Protein AF-A0AA90PRN2-F1 (afdb_monomer_lite)

Radius of gyration: 48.62 Å; chains: 1; bounding box: 151×58×148 Å

Sequence (390 aa):
MTITELIKEVLQMSDYPLTAAEIWDVACQKGLDKKLSQISPDPVAEISIYTTKNTNDFIQYKFKPSKFWLVSKGDCSVSLPFLLLEVIENKKSDFPTKALKNAADFFQELFDLREGALSLKIKPIEKKPFEVPKKSLVTGRLLAIFFGYLGLGSFYAERYVEGFVQLFLFISFPVLWIFVSFFGFNLGDLWIQDICWIWIFSVPIWWIYSIFLISRYVQNYNLIWESKWKDYEDTLIKDWNVKREEMNFLGLKHLEKMHILFSKVIPIVKTIDELPVKMEVLAGICQGLIDIVAEEQARMLDEIEAENERLQAQREAEEEAQRIEEEREDIANRAAEKIAPQMQYMFEKQQMESNKKIEELKREVKSAKRHTDVGIGVGVANLLKQINKK

Secondary structure (DSSP, 8-state):
--HHHHHHHHHHH-SS-EEHHHHHHHHHHTT-GGG-S---S-HHHHHHHHHHH-TTTEEEEEETTEEEEEGGG--STTHHHHHHHHHHHH--SSS-HHHHHHHHHHHHHHHHHHHHHHTS-PPPP-----------HHHHHHHHHHHHHTTHHHHHTT-HHHHHHHHHHHHHHHHHHHHHHHTT----THHHHHHHHHHHHHHHHHHHHHHHHHHHHHHHHHHHHHHHHHHHHHHHHHHHHHHTTTS-HHHHHHHHHHHHHHHHHHHHHHHHHTS---HHHHHHHHHHHHHHHHHHHHHHHHHHHHHHHHHHHHHHHHHHHHHHHHHHHHHHHHHHHHHHHHHHHHHHHHHHHHHHHHHHHHHHHHHHHHHHHHHHHHHHHHHHHHHTT-

Foldseek 3Di:
DALVVLLCVQLVPDPDWAQLVRSVVSCVVVVVCVVHPDQDPDSSVVSVVCQVVCCVAWDFDDPVVTTIHGCVVDDPLVCPLVVLVVVLVVDPDDDDNVLSVLLSVVVVVVVVVVVVVVVPPDPDDPDDPPPPPPDPPVVVVVVVVVCVQCLVVCVVVVNVVSNVVSVCVVVVVVVVVCVCVVVVPPPDPVVVVVVVVCVVVVVVVVVVVCVVVVVVVVVVVVVVCVVVVVVVVVVCVVVCVVCVVVDDPLVNVVVVVVCVLCVSVVVVLVVVVPDPDDVVVNVVNVVSSVVSVVVVVVVSVVVVVVVVVVVVVVVVVVVVVVVVVVVVVVVVVVVCVVVVVVVVVVVVVVVVVVVVVVVVVVVVVVVVVVVVCVVVVVVVVVVVVVVVVD

pLDDT: mean 70.31, std 18.83, range [32.09, 97.25]

Organism: NCBI:txid3063998

Structure (mmCIF, N/CA/C/O backbone):
data_AF-A0AA90PRN2-F1
#
_entry.id   AF-A0AA90PRN2-F1
#
loop_
_atom_site.group_PDB
_atom_site.id
_atom_site.type_symbol
_atom_site.label_atom_id
_atom_site.label_alt_id
_atom_site.label_comp_id
_atom_site.label_asym_id
_atom_site.label_entity_id
_atom_site.label_seq_id
_atom_site.pdbx_PDB_ins_code
_atom_site.Cartn_x
_atom_site.Cartn_y
_atom_site.Cartn_z
_atom_site.occupancy
_atom_site.B_iso_or_equiv
_atom_site.auth_seq_id
_atom_site.auth_comp_id
_atom_site.auth_asym_id
_atom_site.auth_atom_id
_atom_site.pdbx_PDB_model_num
ATOM 1 N N . MET A 1 1 ? -11.788 10.838 -48.046 1.00 88.50 1 MET A N 1
ATOM 2 C CA . MET A 1 1 ? -10.962 10.451 -46.884 1.00 88.50 1 MET A CA 1
ATOM 3 C C . MET A 1 1 ? -9.503 10.712 -47.222 1.00 88.50 1 MET A C 1
ATOM 5 O O . MET A 1 1 ? -9.129 10.529 -48.380 1.00 88.50 1 MET A O 1
ATOM 9 N N . THR A 1 2 ? -8.709 11.189 -46.265 1.00 92.12 2 THR A N 1
ATOM 10 C CA . THR A 1 2 ? -7.252 11.360 -46.426 1.00 92.12 2 THR A CA 1
ATOM 11 C C . THR A 1 2 ? -6.503 10.064 -46.099 1.00 92.12 2 THR A C 1
ATOM 13 O O . THR A 1 2 ? -7.048 9.175 -45.444 1.00 92.12 2 THR A O 1
ATOM 16 N N . ILE A 1 3 ? -5.240 9.939 -46.523 1.00 90.62 3 ILE A N 1
ATOM 17 C CA . ILE A 1 3 ? -4.432 8.750 -46.201 1.00 90.62 3 ILE A CA 1
ATOM 18 C C . ILE A 1 3 ? -4.178 8.619 -44.692 1.00 90.62 3 ILE A C 1
ATOM 20 O O . ILE A 1 3 ? -4.174 7.521 -44.149 1.00 90.62 3 ILE A O 1
ATOM 24 N N . THR A 1 4 ? -4.074 9.746 -43.989 1.00 90.62 4 THR A N 1
ATOM 25 C CA . THR A 1 4 ? -3.980 9.819 -42.528 1.00 90.62 4 THR A CA 1
ATOM 26 C C . THR A 1 4 ? -5.191 9.206 -41.843 1.00 90.62 4 THR A C 1
ATOM 28 O O . THR A 1 4 ? -5.040 8.408 -40.921 1.00 90.62 4 THR A O 1
ATOM 31 N N . GLU A 1 5 ? -6.387 9.598 -42.285 1.00 93.19 5 GLU A N 1
ATOM 32 C CA . GLU A 1 5 ? -7.653 9.083 -41.761 1.00 93.19 5 GLU A CA 1
ATOM 33 C C . GLU A 1 5 ? -7.763 7.581 -42.010 1.00 93.19 5 GLU A C 1
ATOM 35 O O . GLU A 1 5 ? -8.099 6.850 -41.086 1.00 93.19 5 GLU A O 1
ATOM 40 N N . LEU A 1 6 ? -7.372 7.116 -43.202 1.00 95.12 6 LEU A N 1
ATOM 41 C CA . LEU A 1 6 ? -7.336 5.692 -43.533 1.00 95.12 6 LEU A CA 1
ATOM 42 C C . LEU A 1 6 ? -6.420 4.911 -42.586 1.00 95.12 6 LEU A C 1
ATOM 44 O O . LEU A 1 6 ? -6.836 3.897 -42.034 1.00 95.12 6 LEU A O 1
ATOM 48 N N . ILE A 1 7 ? -5.186 5.380 -42.372 1.00 94.62 7 ILE A N 1
ATOM 49 C CA . ILE A 1 7 ? -4.221 4.700 -41.495 1.00 94.62 7 ILE A CA 1
ATOM 50 C C . ILE A 1 7 ? -4.754 4.651 -40.058 1.00 94.62 7 ILE A C 1
ATOM 52 O O . ILE A 1 7 ? -4.671 3.607 -39.410 1.00 94.62 7 ILE A O 1
ATOM 56 N N . LYS A 1 8 ? -5.326 5.758 -39.562 1.00 94.62 8 LYS A N 1
ATOM 57 C CA . LYS A 1 8 ? -5.931 5.805 -38.224 1.00 94.62 8 LYS A CA 1
ATOM 58 C C . LYS A 1 8 ? -7.113 4.848 -38.114 1.00 94.62 8 LYS A C 1
ATOM 60 O O . LYS A 1 8 ? -7.166 4.086 -37.160 1.00 94.62 8 LYS A O 1
ATOM 65 N N . GLU A 1 9 ? -8.015 4.831 -39.088 1.00 95.38 9 GLU A N 1
ATOM 66 C CA . GLU A 1 9 ? -9.190 3.956 -39.083 1.00 95.38 9 GLU A CA 1
ATOM 67 C C . GLU A 1 9 ? -8.788 2.471 -39.117 1.00 95.38 9 GLU A C 1
ATOM 69 O O . GLU A 1 9 ? -9.275 1.679 -38.309 1.00 95.38 9 GLU A O 1
ATOM 74 N N . VAL A 1 10 ? -7.817 2.100 -39.958 1.00 96.19 10 VAL A N 1
ATOM 75 C CA . VAL A 1 10 ? -7.297 0.724 -40.044 1.00 96.19 10 VAL A CA 1
ATOM 76 C C . VAL A 1 10 ? -6.604 0.294 -38.752 1.00 96.19 10 VAL A C 1
ATOM 78 O O . VAL A 1 10 ? -6.903 -0.774 -38.219 1.00 96.19 10 VAL A O 1
ATOM 81 N N . LEU A 1 11 ? -5.706 1.117 -38.204 1.00 94.12 11 LEU A N 1
ATOM 82 C CA . LEU A 1 11 ? -5.024 0.795 -36.947 1.00 94.12 11 LEU A CA 1
ATOM 83 C C . LEU A 1 11 ? -5.975 0.830 -35.745 1.00 94.12 11 LEU A C 1
ATOM 85 O O . LEU A 1 11 ? -5.742 0.138 -34.754 1.00 94.12 11 LEU A O 1
ATOM 89 N N . GLN A 1 12 ? -7.064 1.597 -35.817 1.00 94.00 12 GLN A N 1
ATOM 90 C CA . GLN A 1 12 ? -8.101 1.602 -34.793 1.00 94.00 12 GLN A CA 1
ATOM 91 C C . GLN A 1 12 ? -8.904 0.298 -34.804 1.00 94.00 12 GLN A C 1
ATOM 93 O O . GLN A 1 12 ? -9.204 -0.221 -33.731 1.00 94.00 12 GLN A O 1
ATOM 98 N N . MET A 1 13 ? -9.162 -0.266 -35.985 1.00 92.00 13 MET A N 1
ATOM 99 C CA . MET A 1 13 ? -9.810 -1.572 -36.155 1.00 92.00 13 MET A CA 1
ATOM 100 C C . MET A 1 13 ? -8.887 -2.768 -35.887 1.00 92.00 13 MET A C 1
ATOM 102 O O . MET A 1 13 ? -9.386 -3.871 -35.698 1.00 92.00 13 MET A O 1
ATOM 106 N N . SER A 1 14 ? -7.567 -2.576 -35.915 1.00 91.50 14 SER A N 1
ATOM 107 C CA . SER A 1 14 ? -6.600 -3.653 -35.694 1.00 91.50 14 SER A CA 1
ATOM 108 C C . SER A 1 14 ? -6.317 -3.880 -34.212 1.00 91.50 14 SER A C 1
ATOM 110 O O . SER A 1 14 ? -6.011 -2.932 -33.487 1.00 91.50 14 SER A O 1
ATOM 112 N N . ASP A 1 15 ? -6.310 -5.137 -33.779 1.00 88.75 15 ASP A N 1
ATOM 113 C CA . ASP A 1 15 ? -5.908 -5.518 -32.419 1.00 88.75 15 ASP A CA 1
ATOM 114 C C . ASP A 1 15 ? -4.380 -5.629 -32.263 1.00 88.75 15 ASP A C 1
ATOM 116 O O . ASP A 1 15 ? -3.873 -5.773 -31.154 1.00 88.75 15 ASP A O 1
ATOM 120 N N . TYR A 1 16 ? -3.624 -5.530 -33.365 1.00 86.94 16 TYR A N 1
ATOM 121 C CA . TYR A 1 16 ? -2.167 -5.694 -33.379 1.00 86.94 16 TYR A CA 1
ATOM 122 C C . TYR A 1 16 ? -1.442 -4.664 -34.270 1.00 86.94 16 TYR A C 1
ATOM 124 O O . TYR A 1 16 ? -2.036 -4.136 -35.219 1.00 86.94 16 TYR A O 1
ATOM 132 N N . PRO A 1 17 ? -0.156 -4.349 -33.995 1.00 91.31 17 PRO A N 1
ATOM 133 C CA . PRO A 1 17 ? 0.639 -3.455 -34.832 1.00 91.31 17 PRO A CA 1
ATOM 134 C C . PRO A 1 17 ? 0.815 -4.002 -36.248 1.00 91.31 17 PRO A C 1
ATOM 136 O O . PRO A 1 17 ? 1.221 -5.152 -36.434 1.00 91.31 17 PRO A O 1
ATOM 139 N N . LEU A 1 18 ? 0.572 -3.148 -37.241 1.00 94.31 18 LEU A N 1
ATOM 140 C CA . LEU A 1 18 ? 0.587 -3.513 -38.657 1.00 94.31 18 LEU A CA 1
ATOM 141 C C . LEU A 1 18 ? 1.758 -2.861 -39.391 1.00 94.31 18 LEU A C 1
ATOM 143 O O . LEU A 1 18 ? 2.158 -1.733 -39.098 1.00 94.31 18 LEU A O 1
ATOM 147 N N . THR A 1 19 ? 2.305 -3.562 -40.375 1.00 95.69 19 THR A N 1
ATOM 148 C CA . THR A 1 19 ? 3.232 -3.003 -41.364 1.00 95.69 19 THR A CA 1
ATOM 149 C C . THR A 1 19 ? 2.495 -2.129 -42.376 1.00 95.69 19 THR A C 1
ATOM 151 O O . THR A 1 19 ? 1.286 -2.240 -42.545 1.00 95.69 19 THR A O 1
ATOM 154 N N . ALA A 1 20 ? 3.218 -1.274 -43.105 1.00 95.44 20 ALA A N 1
ATOM 155 C CA . ALA A 1 20 ? 2.609 -0.435 -44.143 1.00 95.44 20 ALA A CA 1
ATOM 156 C C . ALA A 1 20 ? 1.861 -1.249 -45.221 1.00 95.44 20 ALA A C 1
ATOM 158 O O . ALA A 1 20 ? 0.811 -0.818 -45.691 1.00 95.44 20 ALA A O 1
ATOM 159 N N . ALA A 1 21 ? 2.373 -2.436 -45.570 1.00 95.56 21 ALA A N 1
ATOM 160 C CA . ALA A 1 21 ? 1.715 -3.344 -46.507 1.00 95.56 21 ALA A CA 1
ATOM 161 C C . ALA A 1 21 ? 0.430 -3.935 -45.907 1.00 95.56 21 ALA A C 1
ATOM 163 O O . ALA A 1 21 ? -0.623 -3.855 -46.526 1.00 95.56 21 ALA A O 1
ATOM 164 N N . GLU A 1 22 ? 0.487 -4.427 -44.666 1.00 96.31 22 GLU A N 1
ATOM 165 C CA . GLU A 1 22 ? -0.690 -4.975 -43.979 1.00 96.31 22 GLU A CA 1
ATOM 166 C C . GLU A 1 22 ? -1.777 -3.912 -43.757 1.00 96.31 22 GLU A C 1
ATOM 168 O O . GLU A 1 22 ? -2.960 -4.205 -43.909 1.00 96.31 22 GLU A O 1
ATOM 173 N N . ILE A 1 23 ? -1.398 -2.665 -43.447 1.00 96.25 23 ILE A N 1
ATOM 174 C CA . ILE A 1 23 ? -2.344 -1.542 -43.340 1.00 96.25 23 ILE A CA 1
ATOM 175 C C . ILE A 1 23 ? -3.084 -1.355 -44.667 1.00 96.25 23 ILE A C 1
ATOM 177 O O . ILE A 1 23 ? -4.305 -1.191 -44.678 1.00 96.25 23 ILE A O 1
ATOM 181 N N . TRP A 1 24 ? -2.358 -1.392 -45.785 1.00 96.50 24 TRP A N 1
ATOM 182 C CA . TRP A 1 24 ? -2.954 -1.245 -47.108 1.00 96.50 24 TRP A CA 1
ATOM 183 C C . TRP A 1 24 ? -3.855 -2.427 -47.482 1.00 96.50 24 TRP A C 1
ATOM 185 O O . TRP A 1 24 ? -4.976 -2.221 -47.948 1.00 96.50 24 TRP A O 1
ATOM 195 N N . ASP A 1 25 ? -3.415 -3.655 -47.217 1.00 96.38 25 ASP A N 1
ATOM 196 C CA . ASP A 1 25 ? -4.189 -4.863 -47.509 1.00 96.38 25 ASP A CA 1
ATOM 197 C C . ASP A 1 25 ? -5.503 -4.893 -46.718 1.00 96.38 25 ASP A C 1
ATOM 199 O O . ASP A 1 25 ? -6.568 -5.156 -47.286 1.00 96.38 25 ASP A O 1
ATOM 203 N N . VAL A 1 26 ? -5.465 -4.550 -45.426 1.00 95.69 26 VAL A N 1
ATOM 204 C CA . VAL A 1 26 ? -6.668 -4.442 -44.585 1.00 95.69 26 VAL A CA 1
ATOM 205 C C . VAL A 1 26 ? -7.585 -3.329 -45.094 1.00 95.69 26 VAL A C 1
ATOM 207 O O . VAL A 1 26 ? -8.802 -3.522 -45.166 1.00 95.69 26 VAL A O 1
ATOM 210 N N . ALA A 1 27 ? -7.029 -2.187 -45.508 1.00 95.94 27 ALA A N 1
ATOM 211 C CA . ALA A 1 27 ? -7.813 -1.106 -46.099 1.00 95.94 27 ALA A CA 1
ATOM 212 C C . ALA A 1 27 ? -8.552 -1.558 -47.368 1.00 95.94 27 ALA A C 1
ATOM 214 O O . ALA A 1 27 ? -9.741 -1.264 -47.516 1.00 95.94 27 ALA A O 1
ATOM 215 N N . CYS A 1 28 ? -7.885 -2.320 -48.240 1.00 94.62 28 CYS A N 1
ATOM 216 C CA . CYS A 1 28 ? -8.473 -2.872 -49.462 1.00 94.62 28 CYS A CA 1
ATOM 217 C C . CYS A 1 28 ? -9.565 -3.905 -49.151 1.00 94.62 28 CYS A C 1
ATOM 219 O O . CYS A 1 28 ? -10.653 -3.862 -49.727 1.00 94.62 28 CYS A O 1
ATOM 221 N N . GLN A 1 29 ? -9.321 -4.806 -48.194 1.00 95.12 29 GLN A N 1
ATOM 222 C CA . GLN A 1 29 ? -10.304 -5.810 -47.767 1.00 95.12 29 GLN A CA 1
ATOM 223 C C . GLN A 1 29 ? -11.577 -5.178 -47.194 1.00 95.12 29 GLN A C 1
ATOM 225 O O . GLN A 1 29 ? -12.676 -5.700 -47.384 1.00 95.12 29 GLN A O 1
ATOM 230 N N . LYS A 1 30 ? -11.444 -4.042 -46.502 1.00 94.06 30 LYS A N 1
ATOM 231 C CA . LYS A 1 30 ? -12.565 -3.296 -45.913 1.00 94.06 30 LYS A CA 1
ATOM 232 C C . LYS A 1 30 ? -13.197 -2.283 -46.876 1.00 94.06 30 LYS A C 1
ATOM 234 O O . LYS A 1 30 ? -14.168 -1.624 -46.504 1.00 94.06 30 LYS A O 1
ATOM 239 N N . GLY A 1 31 ? -12.681 -2.154 -48.100 1.00 94.50 31 GLY A N 1
ATOM 240 C CA . GLY A 1 31 ? -13.168 -1.193 -49.092 1.00 94.50 31 GLY A CA 1
ATOM 241 C C . GLY A 1 31 ? -12.926 0.271 -48.708 1.00 94.50 31 GLY A C 1
ATOM 242 O O . GLY A 1 31 ? -13.662 1.153 -49.159 1.00 94.50 31 GLY A O 1
ATOM 243 N N . LEU A 1 32 ? -11.953 0.536 -47.831 1.00 92.06 32 LEU A N 1
ATOM 244 C CA . LEU A 1 32 ? -11.562 1.884 -47.408 1.00 92.06 32 LEU A CA 1
ATOM 245 C C . LEU A 1 32 ? -10.714 2.586 -48.476 1.00 92.06 32 LEU A C 1
ATOM 247 O O . LEU A 1 32 ? -10.786 3.807 -48.608 1.00 92.06 32 LEU A O 1
ATOM 251 N N . ASP A 1 33 ? -9.992 1.817 -49.290 1.00 91.25 33 ASP A N 1
ATOM 252 C CA . ASP A 1 33 ? -9.267 2.275 -50.481 1.00 91.25 33 ASP A CA 1
ATOM 253 C C . ASP A 1 33 ? -10.177 3.067 -51.435 1.00 91.25 33 ASP A C 1
ATOM 255 O O . ASP A 1 33 ? -9.807 4.133 -51.923 1.00 91.25 33 ASP A O 1
ATOM 259 N N . LYS A 1 34 ? -11.425 2.617 -51.610 1.00 91.88 34 LYS A N 1
ATOM 260 C CA . LYS A 1 34 ? -12.422 3.252 -52.489 1.00 91.88 34 LYS A CA 1
ATOM 261 C C . LYS A 1 34 ? -12.932 4.601 -51.980 1.00 91.88 34 LYS A C 1
ATOM 263 O O . LYS A 1 34 ? -13.562 5.337 -52.736 1.00 91.88 34 LYS A O 1
ATOM 268 N N . LYS A 1 35 ? -12.708 4.921 -50.700 1.00 91.06 35 LYS A N 1
ATOM 269 C CA . LYS A 1 35 ? -13.113 6.193 -50.074 1.00 91.06 35 LYS A CA 1
ATOM 270 C C . LYS A 1 35 ? -12.001 7.249 -50.115 1.00 91.06 35 LYS A C 1
ATOM 272 O O . LYS A 1 35 ? -12.219 8.389 -49.677 1.00 91.06 35 LYS A O 1
ATOM 277 N N . LEU A 1 36 ? -10.809 6.888 -50.596 1.00 88.62 36 LEU A N 1
ATOM 278 C CA . LEU A 1 36 ? -9.724 7.836 -50.814 1.00 88.62 36 LEU A CA 1
ATOM 279 C C . LEU A 1 36 ? -10.045 8.735 -52.005 1.00 88.62 36 LEU A C 1
ATOM 281 O O . LEU A 1 36 ? -10.423 8.269 -53.076 1.00 88.62 36 LEU A O 1
ATOM 285 N N . SER A 1 37 ? -9.860 10.041 -51.818 1.00 82.62 37 SER A N 1
ATOM 286 C CA . SER A 1 37 ? -10.072 11.018 -52.892 1.00 82.62 37 SER A CA 1
ATOM 287 C C . SER A 1 37 ? -8.998 10.925 -53.984 1.00 82.62 37 SER A C 1
ATOM 289 O O . SER A 1 37 ? -9.229 11.333 -55.117 1.00 82.62 37 SER A O 1
ATOM 291 N N . GLN A 1 38 ? -7.822 10.397 -53.640 1.00 86.25 38 GLN A N 1
ATOM 292 C CA . GLN A 1 38 ? -6.692 10.196 -54.537 1.00 86.25 38 GLN A CA 1
ATOM 293 C C . GLN A 1 38 ? -5.873 9.006 -54.032 1.00 86.25 38 GLN A C 1
ATOM 295 O O . GLN A 1 38 ? -5.604 8.908 -52.835 1.00 86.25 38 GLN A O 1
ATOM 300 N N . ILE A 1 39 ? -5.487 8.111 -54.941 1.00 86.25 39 ILE A N 1
ATOM 301 C CA . ILE A 1 39 ? -4.623 6.964 -54.648 1.00 86.25 39 ILE A CA 1
ATOM 302 C C . ILE A 1 39 ? -3.258 7.255 -55.272 1.00 86.25 39 ILE A C 1
ATOM 304 O O . ILE A 1 39 ? -3.169 7.537 -56.470 1.00 86.25 39 ILE A O 1
ATOM 308 N N . SER A 1 40 ? -2.204 7.237 -54.458 1.00 86.31 40 SER A N 1
ATOM 309 C CA . SER A 1 40 ? -0.827 7.361 -54.940 1.00 86.31 40 SER A CA 1
ATOM 310 C C . SER A 1 40 ? -0.440 6.163 -55.817 1.00 86.31 40 SER A C 1
ATOM 312 O O . SER A 1 40 ? -0.941 5.061 -55.594 1.00 86.31 40 SER A O 1
ATOM 314 N N . PRO A 1 41 ? 0.480 6.337 -56.785 1.00 87.88 41 PRO A N 1
ATOM 315 C CA . PRO A 1 41 ? 1.056 5.228 -57.546 1.00 87.88 41 PRO A CA 1
ATOM 316 C C . PRO A 1 41 ? 1.695 4.137 -56.673 1.00 87.88 41 PRO A C 1
ATOM 318 O O . PRO A 1 41 ? 1.744 2.983 -57.091 1.00 87.88 41 PRO A O 1
ATOM 321 N N . ASP A 1 42 ? 2.172 4.497 -55.476 1.00 92.38 42 ASP A N 1
ATOM 322 C CA . ASP A 1 42 ? 2.693 3.564 -54.473 1.00 92.38 42 ASP A CA 1
ATOM 323 C C . ASP A 1 42 ? 2.104 3.898 -53.086 1.00 92.38 42 ASP A C 1
ATOM 325 O O . ASP A 1 42 ? 2.676 4.693 -52.326 1.00 92.38 42 ASP A O 1
ATOM 329 N N . PRO A 1 43 ? 0.927 3.335 -52.757 1.00 89.12 43 PRO A N 1
ATOM 330 C CA . PRO A 1 43 ? 0.238 3.631 -51.506 1.00 89.12 43 PRO A CA 1
ATOM 331 C C . PRO A 1 43 ? 0.973 3.053 -50.288 1.00 89.12 43 PRO A C 1
ATOM 333 O O . PRO A 1 43 ? 0.911 3.629 -49.204 1.00 89.12 43 PRO A O 1
ATOM 336 N N . VAL A 1 44 ? 1.725 1.960 -50.450 1.00 93.69 44 VAL A N 1
ATOM 337 C CA . VAL A 1 44 ? 2.478 1.332 -49.353 1.00 93.69 44 VAL A CA 1
ATOM 338 C C . VAL A 1 44 ? 3.675 2.198 -48.960 1.00 93.69 44 VAL A C 1
ATOM 340 O O . VAL A 1 44 ? 3.907 2.426 -47.767 1.00 93.69 44 VAL A O 1
ATOM 343 N N . ALA A 1 45 ? 4.414 2.729 -49.939 1.00 92.19 45 ALA A N 1
ATOM 344 C CA . ALA A 1 45 ? 5.498 3.669 -49.666 1.00 92.19 45 ALA A CA 1
ATOM 345 C C . ALA A 1 45 ? 4.978 4.964 -49.028 1.00 92.19 45 ALA A C 1
ATOM 347 O O . ALA A 1 45 ? 5.582 5.463 -48.076 1.00 92.19 45 ALA A O 1
ATOM 348 N N . GLU A 1 46 ? 3.841 5.483 -49.500 1.00 92.50 46 GLU A N 1
ATOM 349 C CA . GLU A 1 46 ? 3.225 6.684 -48.932 1.00 92.50 46 GLU A CA 1
ATOM 350 C C . GLU A 1 46 ? 2.808 6.474 -47.468 1.00 92.50 46 GLU A C 1
ATOM 352 O O . GLU A 1 46 ? 3.160 7.294 -46.616 1.00 92.50 46 GLU A O 1
ATOM 357 N N . ILE A 1 47 ? 2.163 5.342 -47.148 1.00 92.50 47 ILE A N 1
ATOM 358 C CA . ILE A 1 47 ? 1.823 4.961 -45.767 1.00 92.50 47 ILE A CA 1
ATOM 359 C C . ILE A 1 47 ? 3.085 4.893 -44.911 1.00 92.50 47 ILE A C 1
ATOM 361 O O . ILE A 1 47 ? 3.125 5.498 -43.842 1.00 92.50 47 ILE A O 1
ATOM 365 N N . SER A 1 48 ? 4.136 4.217 -45.387 1.00 90.44 48 SER A N 1
ATOM 366 C CA . SER A 1 48 ? 5.390 4.085 -44.640 1.00 90.44 48 SER A CA 1
ATOM 367 C C . SER A 1 48 ? 6.066 5.433 -44.371 1.00 90.44 48 SER A C 1
ATOM 369 O O . SER A 1 48 ? 6.640 5.630 -43.299 1.00 90.44 48 SER A O 1
ATOM 371 N N . ILE A 1 49 ? 6.051 6.359 -45.332 1.00 90.06 49 ILE A N 1
ATOM 372 C CA . ILE A 1 49 ? 6.622 7.703 -45.165 1.00 90.06 49 ILE A CA 1
ATOM 373 C C . ILE A 1 49 ? 5.784 8.507 -44.171 1.00 90.06 49 ILE A C 1
ATOM 375 O O . ILE A 1 49 ? 6.332 9.227 -43.336 1.00 90.06 49 ILE A O 1
ATOM 379 N N . TYR A 1 50 ? 4.461 8.392 -44.251 1.00 87.50 50 TYR A N 1
ATOM 380 C CA . TYR A 1 50 ? 3.562 9.155 -43.401 1.00 87.50 50 TYR A CA 1
ATOM 381 C C . TYR A 1 50 ? 3.645 8.716 -41.935 1.00 87.50 50 TYR A C 1
ATOM 383 O O . TYR A 1 50 ? 3.810 9.556 -41.048 1.00 87.50 50 TYR A O 1
ATOM 391 N N . THR A 1 51 ? 3.620 7.408 -41.672 1.00 87.00 51 THR A N 1
ATOM 392 C CA . THR A 1 51 ? 3.721 6.864 -40.310 1.00 87.00 51 THR A CA 1
ATOM 393 C C . THR A 1 51 ? 5.091 7.095 -39.676 1.00 87.00 51 THR A C 1
ATOM 395 O O . THR A 1 51 ? 5.170 7.280 -38.466 1.00 87.00 51 THR A O 1
ATOM 398 N N . THR A 1 52 ? 6.171 7.136 -40.465 1.00 85.06 52 THR A N 1
ATOM 399 C CA . THR A 1 52 ? 7.518 7.441 -39.944 1.00 85.06 52 THR A CA 1
ATOM 400 C C . THR A 1 52 ? 7.747 8.927 -39.685 1.00 85.06 52 THR A C 1
ATOM 402 O O . THR A 1 52 ? 8.471 9.273 -38.755 1.00 85.06 52 THR A O 1
ATOM 405 N N . LYS A 1 53 ? 7.144 9.822 -40.477 1.00 85.44 53 LYS A N 1
ATOM 406 C CA . LYS A 1 53 ? 7.283 11.275 -40.285 1.00 85.44 53 LYS A CA 1
ATOM 407 C C . LYS A 1 53 ? 6.384 11.830 -39.185 1.00 85.44 53 LYS A C 1
ATOM 409 O O . LYS A 1 53 ? 6.728 12.853 -38.601 1.00 85.44 53 LYS A O 1
ATOM 414 N N . ASN A 1 54 ? 5.240 11.203 -38.922 1.00 83.19 54 ASN A N 1
ATOM 415 C CA . ASN A 1 54 ? 4.238 11.738 -38.006 1.00 83.19 54 ASN A CA 1
ATOM 416 C C . ASN A 1 54 ? 4.205 10.978 -36.669 1.00 83.19 54 ASN A C 1
ATOM 418 O O . ASN A 1 54 ? 3.270 10.242 -36.360 1.00 83.19 54 ASN A O 1
ATOM 422 N N . THR A 1 55 ? 5.242 11.185 -35.856 1.00 77.31 55 THR A N 1
ATOM 423 C CA . THR A 1 55 ? 5.433 10.515 -34.555 1.00 77.31 55 THR A CA 1
ATOM 424 C C . THR A 1 55 ? 4.434 10.934 -33.476 1.00 77.31 55 THR A C 1
ATOM 426 O O . THR A 1 55 ? 4.405 10.334 -32.408 1.00 77.31 55 THR A O 1
ATOM 429 N N . ASN A 1 56 ? 3.636 11.977 -33.719 1.00 82.56 56 ASN A N 1
ATOM 430 C CA . ASN A 1 56 ? 2.631 12.444 -32.761 1.00 82.56 56 ASN A CA 1
ATOM 431 C C . ASN A 1 56 ? 1.395 11.538 -32.740 1.00 82.56 56 ASN A C 1
ATOM 433 O O . ASN A 1 56 ? 0.737 11.413 -31.712 1.00 82.56 56 ASN A O 1
ATOM 437 N N . ASP A 1 57 ? 1.085 10.917 -33.878 1.00 84.38 57 ASP A N 1
ATOM 438 C CA . ASP A 1 57 ? -0.097 10.074 -34.050 1.00 84.38 57 ASP A CA 1
ATOM 439 C C . ASP A 1 57 ? 0.243 8.576 -34.031 1.00 84.38 57 ASP A C 1
ATOM 441 O O . ASP A 1 57 ? -0.601 7.754 -33.657 1.00 84.38 57 ASP A O 1
ATOM 445 N N . PHE A 1 58 ? 1.472 8.215 -34.421 1.00 89.38 58 PHE A N 1
ATOM 446 C CA . PHE A 1 58 ? 1.893 6.828 -34.606 1.00 89.38 58 PHE A CA 1
ATOM 447 C C . PHE A 1 58 ? 3.161 6.486 -33.826 1.00 89.38 58 PHE A C 1
ATOM 449 O O . PHE A 1 58 ? 4.119 7.256 -33.779 1.00 89.38 58 PHE A O 1
ATOM 456 N N . ILE A 1 59 ? 3.184 5.270 -33.288 1.00 85.81 59 ILE A N 1
ATOM 457 C CA . ILE A 1 59 ? 4.334 4.658 -32.626 1.00 85.81 59 ILE A CA 1
ATOM 458 C C . ILE A 1 59 ? 4.917 3.608 -33.567 1.00 85.81 59 ILE A C 1
ATOM 460 O O . ILE A 1 59 ? 4.199 2.730 -34.048 1.00 85.81 59 ILE A O 1
ATOM 464 N N . GLN A 1 60 ? 6.225 3.668 -33.818 1.00 87.00 60 GLN A N 1
ATOM 465 C CA . GLN A 1 60 ? 6.932 2.600 -34.519 1.00 87.00 60 GLN A CA 1
ATOM 466 C C . GLN A 1 60 ? 7.316 1.496 -33.524 1.00 87.00 60 GLN A C 1
ATOM 468 O O . GLN A 1 60 ? 8.133 1.708 -32.634 1.00 87.00 60 GLN A O 1
ATOM 473 N N . TYR A 1 61 ? 6.732 0.313 -33.695 1.00 74.81 61 TYR A N 1
ATOM 474 C CA . TYR A 1 61 ? 6.874 -0.824 -32.784 1.00 74.81 61 TYR A CA 1
ATOM 475 C C . TYR A 1 61 ? 8.099 -1.702 -33.092 1.00 74.81 61 TYR A C 1
ATOM 477 O O . TYR A 1 61 ? 8.801 -2.152 -32.191 1.00 74.81 61 TYR A O 1
ATOM 485 N N . LYS A 1 62 ? 8.395 -1.936 -34.378 1.00 74.38 62 LYS A N 1
ATOM 486 C CA . LYS A 1 62 ? 9.543 -2.744 -34.833 1.00 74.38 62 LYS A CA 1
ATOM 487 C C . LYS A 1 62 ? 10.308 -1.995 -35.916 1.00 74.38 62 LYS A C 1
ATOM 489 O O . LYS A 1 62 ? 9.705 -1.272 -36.703 1.00 74.38 62 LYS A O 1
ATOM 494 N N . PHE A 1 63 ? 11.628 -2.172 -35.979 1.00 69.00 63 PHE A N 1
ATOM 495 C CA . PHE A 1 63 ? 12.461 -1.523 -37.000 1.00 69.00 63 PHE A CA 1
ATOM 496 C C . PHE A 1 63 ? 12.425 -2.235 -38.361 1.00 69.00 63 PHE A C 1
ATOM 498 O O . PHE A 1 63 ? 12.531 -1.556 -39.377 1.00 69.00 63 PHE A O 1
ATOM 505 N N . LYS A 1 64 ? 12.300 -3.577 -38.406 1.00 79.56 64 LYS A N 1
ATOM 506 C CA . LYS A 1 64 ? 12.225 -4.365 -39.656 1.00 79.56 64 LYS A CA 1
ATOM 507 C C . LYS A 1 64 ? 11.444 -5.691 -39.489 1.00 79.56 64 LYS A C 1
ATOM 509 O O . LYS A 1 64 ? 11.836 -6.493 -38.639 1.00 79.56 64 LYS A O 1
ATOM 514 N N . PRO A 1 65 ? 10.408 -5.958 -40.311 1.00 77.25 65 PRO A N 1
ATOM 515 C CA . PRO A 1 65 ? 9.667 -4.953 -41.080 1.00 77.25 65 PRO A CA 1
ATOM 516 C C . PRO A 1 65 ? 9.055 -3.910 -40.129 1.00 77.25 65 PRO A C 1
ATOM 518 O O . PRO A 1 65 ? 8.726 -4.235 -38.986 1.00 77.25 65 PRO A O 1
ATOM 521 N N . SER A 1 66 ? 8.964 -2.651 -40.567 1.00 86.81 66 SER A N 1
ATOM 522 C CA . SER A 1 66 ? 8.455 -1.569 -39.719 1.00 86.81 66 SER A CA 1
ATOM 523 C C . SER A 1 66 ? 6.972 -1.763 -39.426 1.00 86.81 66 SER A C 1
ATOM 525 O O . SER A 1 66 ? 6.167 -1.725 -40.355 1.00 86.81 66 SER A O 1
ATOM 527 N N . LYS A 1 67 ? 6.624 -1.967 -38.151 1.00 92.19 67 LYS A N 1
ATOM 528 C CA . LYS A 1 67 ? 5.238 -2.077 -37.669 1.00 92.19 67 LYS A CA 1
ATOM 529 C C . LYS A 1 67 ? 4.834 -0.806 -36.931 1.00 92.19 67 LYS A C 1
ATOM 531 O O . LYS A 1 67 ? 5.652 -0.254 -36.196 1.00 92.19 67 LYS A O 1
ATOM 536 N N . PHE A 1 68 ? 3.593 -0.370 -37.107 1.00 91.62 68 PHE A N 1
ATOM 537 C CA . PHE A 1 68 ? 3.068 0.886 -36.579 1.00 91.62 68 PHE A CA 1
ATOM 538 C C . PHE A 1 68 ? 1.836 0.654 -35.695 1.00 91.62 68 PHE A C 1
ATOM 540 O O . PHE A 1 68 ? 1.052 -0.265 -35.936 1.00 91.62 68 PHE A O 1
ATOM 547 N N . TRP A 1 69 ? 1.679 1.496 -34.673 1.00 92.31 69 TRP A N 1
ATOM 548 C CA . TRP A 1 69 ? 0.569 1.494 -33.715 1.00 92.31 69 TRP A CA 1
ATOM 549 C C . TRP A 1 69 ? 0.057 2.917 -33.467 1.00 92.31 69 TRP A C 1
ATOM 551 O O . TRP A 1 69 ? 0.771 3.880 -33.739 1.00 92.31 69 TRP A O 1
ATOM 561 N N . LEU A 1 70 ? -1.168 3.065 -32.959 1.00 91.56 70 LEU A N 1
ATOM 562 C CA . LEU A 1 70 ? -1.738 4.374 -32.629 1.00 91.56 70 LEU A CA 1
ATOM 563 C C . LEU A 1 70 ? -1.361 4.810 -31.217 1.00 91.56 70 LEU A C 1
ATOM 565 O O . LEU A 1 70 ? -1.592 4.071 -30.264 1.00 91.56 70 LEU A O 1
ATOM 569 N N . VAL A 1 71 ? -0.894 6.053 -31.077 1.00 86.25 71 VAL A N 1
ATOM 570 C CA . VAL A 1 71 ? -0.625 6.666 -29.761 1.00 86.25 71 VAL A CA 1
ATOM 571 C C . VAL A 1 71 ? -1.900 6.729 -28.910 1.00 86.25 71 VAL A C 1
ATOM 573 O O . VAL A 1 71 ? -1.866 6.486 -27.707 1.00 86.25 71 VAL A O 1
ATOM 576 N N . SER A 1 72 ? -3.055 6.988 -29.532 1.00 84.56 72 SER A N 1
ATOM 577 C CA . SER A 1 72 ? -4.349 7.088 -28.841 1.00 84.56 72 SER A CA 1
ATOM 578 C C . SER A 1 72 ? -4.844 5.777 -28.222 1.00 84.56 72 SER A C 1
ATOM 580 O O . SER A 1 72 ? -5.740 5.818 -27.382 1.00 84.56 72 SER A O 1
ATOM 582 N N . LYS A 1 73 ? -4.269 4.625 -28.599 1.00 80.56 73 LYS A N 1
ATOM 583 C CA . LYS A 1 73 ? -4.555 3.329 -27.963 1.00 80.56 73 LYS A CA 1
ATOM 584 C C . LYS A 1 73 ? -3.773 3.107 -26.656 1.00 80.56 73 LYS A C 1
ATOM 586 O O . LYS A 1 73 ? -3.949 2.070 -26.028 1.00 80.56 73 LYS A O 1
ATOM 591 N N . GLY A 1 74 ? -2.966 4.079 -26.226 1.00 60.09 74 GLY A N 1
ATOM 592 C CA . GLY A 1 74 ? -2.163 4.007 -25.006 1.00 60.09 74 GLY A CA 1
ATOM 593 C C . GLY A 1 74 ? -0.828 3.282 -25.198 1.00 60.09 74 GLY A C 1
ATOM 594 O O . GLY A 1 74 ? -0.579 2.656 -26.232 1.00 60.09 74 GLY A O 1
ATOM 595 N N . ASP A 1 75 ? 0.045 3.400 -24.192 1.00 53.09 75 ASP A N 1
ATOM 596 C CA . ASP A 1 75 ? 1.374 2.787 -24.193 1.00 53.09 75 ASP A CA 1
ATOM 597 C C . ASP A 1 75 ? 1.291 1.265 -24.384 1.00 53.09 75 ASP A C 1
ATOM 599 O O . ASP A 1 75 ? 0.485 0.579 -23.745 1.00 53.09 75 ASP A O 1
ATOM 603 N N . CYS A 1 76 ? 2.181 0.730 -25.230 1.00 46.78 76 CYS A N 1
ATOM 604 C CA . CYS A 1 76 ? 2.346 -0.686 -25.591 1.00 46.78 76 CYS A CA 1
ATOM 605 C C . CYS A 1 76 ? 2.747 -1.620 -24.419 1.00 46.78 76 CYS A C 1
ATOM 607 O O . CYS A 1 76 ? 3.473 -2.596 -24.620 1.00 46.78 76 CYS A O 1
ATOM 609 N N . SER A 1 77 ? 2.238 -1.399 -23.206 1.00 45.62 77 SER A N 1
ATOM 610 C CA . SER A 1 77 ? 2.209 -2.392 -22.117 1.00 45.62 77 SER A CA 1
ATOM 611 C C . SER A 1 77 ? 1.537 -3.715 -22.538 1.00 45.62 77 SER A C 1
ATOM 613 O O . SER A 1 77 ? 1.772 -4.753 -21.933 1.00 45.62 77 SER A O 1
ATOM 615 N N . VAL A 1 78 ? 0.787 -3.702 -23.647 1.00 46.03 78 VAL A N 1
ATOM 616 C CA . VAL A 1 78 ? 0.206 -4.865 -24.347 1.00 46.03 78 VAL A CA 1
ATOM 617 C C . VAL A 1 78 ? 1.266 -5.766 -25.026 1.00 46.03 78 VAL A C 1
ATOM 619 O O . VAL A 1 78 ? 0.954 -6.845 -25.513 1.00 46.03 78 VAL A O 1
ATOM 622 N N . SER A 1 79 ? 2.545 -5.370 -25.071 1.00 49.06 79 SER A N 1
ATOM 623 C CA . SER A 1 79 ? 3.556 -6.034 -25.916 1.00 49.06 79 SER A CA 1
ATOM 624 C C . SER A 1 79 ? 4.386 -7.149 -25.276 1.00 49.06 79 SER A C 1
ATOM 626 O O . SER A 1 79 ? 5.076 -7.866 -26.001 1.00 49.06 79 SER A O 1
ATOM 628 N N . LEU A 1 80 ? 4.340 -7.326 -23.955 1.00 46.94 80 LEU A N 1
ATOM 629 C CA . LEU A 1 80 ? 5.111 -8.375 -23.275 1.00 46.94 80 LEU A CA 1
ATOM 630 C C . LEU A 1 80 ? 4.689 -9.800 -23.690 1.00 46.94 80 LEU A C 1
ATOM 632 O O . LEU A 1 80 ? 5.573 -10.586 -24.041 1.00 46.94 80 LEU A O 1
ATOM 636 N N . PRO A 1 81 ? 3.382 -10.130 -23.760 1.00 49.06 81 PRO A N 1
ATOM 637 C CA . PRO A 1 81 ? 2.935 -11.432 -24.257 1.00 49.06 81 PRO A CA 1
ATOM 638 C C . PRO A 1 81 ? 3.335 -11.655 -25.724 1.00 49.06 81 PRO A C 1
ATOM 640 O O . PRO A 1 81 ? 3.748 -12.748 -26.108 1.00 49.06 81 PRO A O 1
ATOM 643 N N . PHE A 1 82 ? 3.287 -10.597 -26.541 1.00 50.81 82 PHE A N 1
ATOM 644 C CA . PHE A 1 82 ? 3.553 -10.664 -27.979 1.00 50.81 82 PHE A CA 1
ATOM 645 C C . PHE A 1 82 ? 5.042 -10.819 -28.319 1.00 50.81 82 PHE A C 1
ATOM 647 O O . PHE A 1 82 ? 5.386 -11.629 -29.176 1.00 50.81 82 PHE A O 1
ATOM 654 N N . LEU A 1 83 ? 5.943 -10.106 -27.628 1.00 49.28 83 LEU A N 1
ATOM 655 C CA . LEU A 1 83 ? 7.391 -10.305 -27.780 1.00 49.28 83 LEU A CA 1
ATOM 656 C C . LEU A 1 83 ? 7.798 -11.729 -27.383 1.00 49.28 83 LEU A C 1
ATOM 658 O O . LEU A 1 83 ? 8.676 -12.307 -28.022 1.00 49.28 83 LEU A O 1
ATOM 662 N N . LEU A 1 84 ? 7.141 -12.311 -26.372 1.00 47.28 84 LEU A N 1
ATOM 663 C CA . LEU A 1 84 ? 7.338 -13.712 -26.002 1.00 47.28 84 LEU A CA 1
ATOM 664 C C . LEU A 1 84 ? 6.842 -14.662 -27.102 1.00 47.28 84 LEU A C 1
ATOM 666 O O . LEU A 1 84 ? 7.590 -15.547 -27.514 1.00 47.28 84 LEU A O 1
ATOM 670 N N . LEU A 1 85 ? 5.624 -14.463 -27.616 1.00 50.00 85 LEU A N 1
ATOM 671 C CA . LEU A 1 85 ? 5.039 -15.282 -28.687 1.00 50.00 85 LEU A CA 1
ATOM 672 C C . LEU A 1 85 ? 5.847 -15.205 -29.993 1.00 50.00 85 LEU A C 1
ATOM 674 O O . LEU A 1 85 ? 6.099 -16.229 -30.623 1.00 50.00 85 LEU A O 1
ATOM 678 N N . GLU A 1 86 ? 6.351 -14.027 -30.362 1.00 49.84 86 GLU A N 1
ATOM 679 C CA . GLU A 1 86 ? 7.176 -13.839 -31.561 1.00 49.84 86 GLU A CA 1
ATOM 680 C C . GLU A 1 86 ? 8.578 -14.470 -31.409 1.00 49.84 86 GLU A C 1
ATOM 682 O O . GLU A 1 86 ? 9.149 -14.958 -32.390 1.00 49.84 86 GLU A O 1
ATOM 687 N N . VAL A 1 87 ? 9.138 -14.515 -30.191 1.00 53.19 87 VAL A N 1
ATOM 688 C CA . VAL A 1 87 ? 10.368 -15.274 -29.883 1.00 53.19 87 VAL A CA 1
ATOM 689 C C . VAL A 1 87 ? 10.120 -16.785 -29.961 1.00 53.19 87 VAL A C 1
ATOM 691 O O . VAL A 1 87 ? 10.992 -17.507 -30.450 1.00 53.19 87 VAL A O 1
ATOM 694 N N . ILE A 1 88 ? 8.940 -17.251 -29.539 1.00 53.12 88 ILE A N 1
ATOM 695 C CA . ILE A 1 88 ? 8.512 -18.657 -29.623 1.00 53.12 88 ILE A CA 1
ATOM 696 C C . ILE A 1 88 ? 8.324 -19.092 -31.082 1.00 53.12 88 ILE A C 1
ATOM 698 O O . ILE A 1 88 ? 8.808 -20.154 -31.466 1.00 53.12 88 ILE A O 1
ATOM 702 N N . GLU A 1 89 ? 7.673 -18.275 -31.914 1.00 52.50 89 GLU A N 1
ATOM 703 C CA . GLU A 1 89 ? 7.412 -18.608 -33.323 1.00 52.50 89 GLU A CA 1
ATOM 704 C C . GLU A 1 89 ? 8.664 -18.520 -34.208 1.00 52.50 89 GLU A C 1
ATOM 706 O O . GLU A 1 89 ? 8.848 -19.345 -35.106 1.00 52.50 89 GLU A O 1
ATOM 711 N N . ASN A 1 90 ? 9.561 -17.556 -33.956 1.00 51.34 90 ASN A N 1
ATOM 712 C CA . ASN A 1 90 ? 10.754 -17.367 -34.789 1.00 51.34 90 ASN A CA 1
ATOM 713 C C . ASN A 1 90 ? 11.918 -18.303 -34.437 1.00 51.34 90 ASN A C 1
ATOM 715 O O . ASN A 1 90 ? 12.795 -18.523 -35.278 1.00 51.34 90 ASN A O 1
ATOM 719 N N . LYS A 1 91 ? 11.956 -18.882 -33.230 1.00 49.03 91 LYS A N 1
ATOM 720 C CA . LYS A 1 91 ? 12.969 -19.880 -32.867 1.00 49.03 91 LYS A CA 1
ATOM 721 C C . LYS A 1 91 ? 12.414 -21.297 -33.013 1.00 49.03 91 LYS A C 1
ATOM 723 O O . LYS A 1 91 ? 11.996 -21.923 -32.047 1.00 49.03 91 LYS A O 1
ATOM 728 N N . LYS A 1 92 ? 12.557 -21.868 -34.216 1.00 46.22 92 LYS A N 1
ATOM 729 C CA . LYS A 1 92 ? 12.579 -23.330 -34.449 1.00 46.22 92 LYS A CA 1
ATOM 730 C C . LYS A 1 92 ? 13.812 -24.004 -33.799 1.00 46.22 92 LYS A C 1
ATOM 732 O O . LYS A 1 92 ? 14.500 -24.778 -34.456 1.00 46.22 92 LYS A O 1
ATOM 737 N N . SER A 1 93 ? 14.159 -23.682 -32.553 1.00 43.50 93 SER A N 1
ATOM 738 C CA . SER A 1 93 ? 15.343 -24.239 -31.886 1.00 43.50 93 SER A CA 1
ATOM 739 C C . SER A 1 93 ? 14.977 -24.873 -30.551 1.00 43.50 93 SER A C 1
ATOM 741 O O . SER A 1 93 ? 14.535 -24.144 -29.667 1.00 43.50 93 SER A O 1
ATOM 743 N N . ASP A 1 94 ? 15.178 -26.191 -30.453 1.00 48.12 94 ASP A N 1
ATOM 744 C CA . ASP A 1 94 ? 15.598 -27.067 -29.335 1.00 48.12 94 ASP A CA 1
ATOM 745 C C . ASP A 1 94 ? 15.221 -26.769 -27.865 1.00 48.12 94 ASP A C 1
ATOM 747 O O . ASP A 1 94 ? 15.654 -27.489 -26.968 1.00 48.12 94 ASP A O 1
ATOM 751 N N . PHE A 1 95 ? 14.391 -25.774 -27.568 1.00 49.34 95 PHE A N 1
ATOM 752 C CA . PHE A 1 95 ? 13.958 -25.455 -26.211 1.00 49.34 95 PHE A CA 1
ATOM 753 C C . PHE A 1 95 ? 12.686 -26.228 -25.834 1.00 49.34 95 PHE A C 1
ATOM 755 O O . PHE A 1 95 ? 11.835 -26.485 -26.695 1.00 49.34 95 PHE A O 1
ATOM 762 N N . PRO A 1 96 ? 12.501 -26.571 -24.543 1.00 53.75 96 PRO A N 1
ATOM 763 C CA . PRO A 1 96 ? 11.295 -27.229 -24.065 1.00 53.75 96 PRO A CA 1
ATOM 764 C C . PRO A 1 96 ? 10.093 -26.294 -24.237 1.00 53.75 96 PRO A C 1
ATOM 766 O O . PRO A 1 96 ? 9.798 -25.435 -23.405 1.00 53.75 96 PRO A O 1
ATOM 769 N N . THR A 1 97 ? 9.361 -26.513 -25.326 1.00 54.47 97 THR A N 1
ATOM 770 C CA . THR A 1 97 ? 8.178 -25.769 -25.791 1.00 54.47 97 THR A CA 1
ATOM 771 C C . THR A 1 97 ? 7.111 -25.617 -24.705 1.00 54.47 97 THR A C 1
ATOM 773 O O . THR A 1 97 ? 6.323 -24.679 -24.726 1.00 54.47 97 THR A O 1
ATOM 776 N N . LYS A 1 98 ? 7.114 -26.515 -23.714 1.00 55.22 98 LYS A N 1
ATOM 777 C CA . LYS A 1 98 ? 6.216 -26.504 -22.558 1.00 55.22 98 LYS A CA 1
ATOM 778 C C . LYS A 1 98 ? 6.474 -25.338 -21.591 1.00 55.22 98 LYS A C 1
ATOM 780 O O . LYS A 1 98 ? 5.513 -24.768 -21.098 1.00 55.22 98 LYS A O 1
ATOM 785 N N . ALA A 1 99 ? 7.729 -24.959 -21.333 1.00 49.38 99 ALA A N 1
ATOM 786 C CA . ALA A 1 99 ? 8.049 -23.875 -20.393 1.00 49.38 99 ALA A CA 1
ATOM 787 C C . ALA A 1 99 ? 7.695 -22.497 -20.972 1.00 49.38 99 ALA A C 1
ATOM 789 O O . ALA A 1 99 ? 7.077 -21.675 -20.304 1.00 49.38 99 ALA A O 1
ATOM 790 N N . LEU A 1 100 ? 8.012 -22.290 -22.252 1.00 51.62 100 LEU A N 1
ATOM 791 C CA . LEU A 1 100 ? 7.654 -21.082 -22.997 1.00 51.62 100 LEU A CA 1
ATOM 792 C C . LEU A 1 100 ? 6.141 -20.944 -23.188 1.00 51.62 100 LEU A C 1
ATOM 794 O O . LEU A 1 100 ? 5.611 -19.848 -23.035 1.00 51.62 100 LEU A O 1
ATOM 798 N N . LYS A 1 101 ? 5.439 -22.053 -23.454 1.00 58.19 101 LYS A N 1
ATOM 799 C CA . LYS A 1 101 ? 3.975 -22.063 -23.527 1.00 58.19 101 LYS A CA 1
ATOM 800 C C . LYS A 1 101 ? 3.336 -21.747 -22.173 1.00 58.19 101 LYS A C 1
ATOM 802 O O . LYS A 1 101 ? 2.473 -20.890 -22.116 1.00 58.19 101 LYS A O 1
ATOM 807 N N . ASN A 1 102 ? 3.830 -22.337 -21.083 1.00 59.69 102 ASN A N 1
ATOM 808 C CA . ASN A 1 102 ? 3.350 -22.019 -19.736 1.00 59.69 102 ASN A CA 1
ATOM 809 C C . ASN A 1 102 ? 3.585 -20.545 -19.360 1.00 59.69 102 ASN A C 1
ATOM 811 O O . ASN A 1 102 ? 2.740 -19.947 -18.704 1.00 59.69 102 ASN A O 1
ATOM 815 N N . ALA A 1 103 ? 4.716 -19.957 -19.765 1.00 52.78 103 ALA A N 1
ATOM 816 C CA . ALA A 1 103 ? 4.979 -18.537 -19.551 1.00 52.78 103 ALA A CA 1
ATOM 817 C C . ALA A 1 103 ? 4.021 -17.662 -20.375 1.00 52.78 103 ALA A C 1
ATOM 819 O O . ALA A 1 103 ? 3.439 -16.731 -19.830 1.00 52.78 103 ALA A O 1
ATOM 820 N N . ALA A 1 104 ? 3.813 -17.982 -21.657 1.00 55.81 104 ALA A N 1
ATOM 821 C CA . ALA A 1 104 ? 2.867 -17.269 -22.515 1.00 55.81 104 ALA A CA 1
ATOM 822 C C . ALA A 1 104 ? 1.421 -17.362 -21.993 1.00 55.81 104 ALA A C 1
ATOM 824 O O . ALA A 1 104 ? 0.757 -16.336 -21.882 1.00 55.81 104 ALA A O 1
ATOM 825 N N . ASP A 1 105 ? 0.972 -18.557 -21.596 1.00 61.16 105 ASP A N 1
ATOM 826 C CA . ASP A 1 105 ? -0.355 -18.792 -21.015 1.00 61.16 105 ASP A CA 1
ATOM 827 C C . ASP A 1 105 ? -0.528 -18.009 -19.696 1.00 61.16 105 ASP A C 1
ATOM 829 O O . ASP A 1 105 ? -1.568 -17.398 -19.471 1.00 61.16 105 ASP A O 1
ATOM 833 N N . PHE A 1 106 ? 0.512 -17.944 -18.854 1.00 56.28 106 PHE A N 1
ATOM 834 C CA . PHE A 1 106 ? 0.504 -17.150 -17.620 1.00 56.28 106 PHE A CA 1
ATOM 835 C C . PHE A 1 106 ? 0.434 -15.637 -17.879 1.00 56.28 106 PHE A C 1
ATOM 837 O O . PHE A 1 106 ? -0.324 -14.929 -17.216 1.00 56.28 106 PHE A O 1
ATOM 844 N N . PHE A 1 107 ? 1.200 -15.127 -18.847 1.00 53.69 107 PHE A N 1
ATOM 845 C CA . PHE A 1 107 ? 1.133 -13.715 -19.230 1.00 53.69 107 PHE A CA 1
ATOM 846 C C . PHE A 1 107 ? -0.219 -13.356 -19.859 1.00 53.69 107 PHE A C 1
ATOM 848 O O . PHE A 1 107 ? -0.702 -12.247 -19.637 1.00 53.69 107 PHE A O 1
ATOM 855 N N . GLN A 1 108 ? -0.845 -14.283 -20.589 1.00 57.00 108 GLN A N 1
ATOM 856 C CA . GLN A 1 108 ? -2.193 -14.112 -21.130 1.00 57.00 108 GLN A CA 1
ATOM 857 C C . GLN A 1 108 ? -3.250 -14.093 -20.014 1.00 57.00 108 GLN A C 1
ATOM 859 O O . GLN A 1 108 ? -4.089 -13.201 -19.990 1.00 57.00 108 GLN A O 1
ATOM 864 N N . GLU A 1 109 ? -3.160 -15.000 -19.036 1.00 57.69 109 GLU A N 1
ATOM 865 C CA . GLU A 1 109 ? -4.057 -15.038 -17.870 1.00 57.69 109 GLU A CA 1
ATOM 866 C C . GLU A 1 109 ? -3.965 -13.746 -17.033 1.00 57.69 109 GLU A C 1
ATOM 868 O O . GLU A 1 109 ? -4.983 -13.183 -16.626 1.00 57.69 109 GLU A O 1
ATOM 873 N N . LEU A 1 110 ? -2.751 -13.219 -16.826 1.00 49.69 110 LEU A N 1
ATOM 874 C CA . LEU A 1 110 ? -2.534 -11.919 -16.179 1.00 49.69 110 LEU A CA 1
ATOM 875 C C . LEU A 1 110 ? -3.107 -10.747 -16.990 1.00 49.69 110 LEU A C 1
ATOM 877 O O . LEU A 1 110 ? -3.599 -9.776 -16.411 1.00 49.69 110 LEU A O 1
ATOM 881 N N . PHE A 1 111 ? -3.046 -10.824 -18.320 1.00 54.16 111 PHE A N 1
ATOM 882 C CA . PHE A 1 111 ? -3.590 -9.799 -19.206 1.00 54.16 111 PHE A CA 1
ATOM 883 C C . PHE A 1 111 ? -5.124 -9.781 -19.179 1.00 54.16 111 PHE A C 1
ATOM 885 O O . PHE A 1 111 ? -5.724 -8.716 -19.027 1.00 54.16 111 PHE A O 1
ATOM 892 N N . ASP A 1 112 ? -5.756 -10.953 -19.228 1.00 53.81 112 ASP A N 1
ATOM 893 C CA . ASP A 1 112 ? -7.213 -11.097 -19.154 1.00 53.81 112 ASP A CA 1
ATOM 894 C C . ASP A 1 112 ? -7.754 -10.626 -17.785 1.00 53.81 112 ASP A C 1
ATOM 896 O O . ASP A 1 112 ? -8.804 -9.982 -17.710 1.00 53.81 112 ASP A O 1
ATOM 900 N N . LEU A 1 113 ? -7.004 -10.857 -16.697 1.00 49.03 113 LEU A N 1
ATOM 901 C CA . LEU A 1 113 ? -7.301 -10.312 -15.362 1.00 49.03 113 LEU A CA 1
ATOM 902 C C . LEU A 1 113 ? -7.249 -8.773 -15.326 1.00 49.03 113 LEU A C 1
ATOM 904 O O . LEU A 1 113 ? -8.095 -8.144 -14.685 1.00 49.03 113 LEU A O 1
ATOM 908 N N . ARG A 1 114 ? -6.291 -8.155 -16.032 1.00 46.28 114 ARG A N 1
ATOM 909 C CA . ARG A 1 114 ? -6.160 -6.692 -16.147 1.00 46.28 114 ARG A CA 1
ATOM 910 C C . ARG A 1 114 ? -7.318 -6.069 -16.934 1.00 46.28 114 ARG A C 1
ATOM 912 O O . ARG A 1 114 ? -7.898 -5.085 -16.477 1.00 46.28 114 ARG A O 1
ATOM 919 N N . GLU A 1 115 ? -7.670 -6.635 -18.087 1.00 47.84 115 GLU A N 1
ATOM 920 C CA . GLU A 1 115 ? -8.821 -6.208 -18.907 1.00 47.84 115 GLU A CA 1
ATOM 921 C C . GLU A 1 115 ? -10.144 -6.349 -18.132 1.00 47.84 115 GLU A C 1
ATOM 923 O O . GLU A 1 115 ? -10.969 -5.429 -18.111 1.00 47.84 115 GLU A O 1
ATOM 928 N N . GLY A 1 116 ? -10.312 -7.455 -17.397 1.00 43.88 116 GLY A N 1
ATOM 929 C CA . GLY A 1 116 ? -11.452 -7.665 -16.504 1.00 43.88 116 GLY A CA 1
ATOM 930 C C . GLY A 1 116 ? -11.571 -6.587 -15.419 1.00 43.88 116 GLY A C 1
ATOM 931 O O . GLY A 1 116 ? -12.666 -6.070 -15.188 1.00 43.88 116 GLY A O 1
ATOM 932 N N . ALA A 1 117 ? -10.456 -6.180 -14.807 1.00 39.09 117 ALA A N 1
ATOM 933 C CA . ALA A 1 117 ? -10.423 -5.119 -13.798 1.00 39.09 117 ALA A CA 1
ATOM 934 C C . ALA A 1 117 ? -10.690 -3.715 -14.379 1.00 39.09 117 ALA A C 1
ATOM 936 O O . ALA A 1 117 ? -11.358 -2.907 -13.737 1.00 39.09 117 ALA A O 1
ATOM 937 N N . LEU A 1 118 ? -10.241 -3.433 -15.607 1.00 41.47 118 LEU A N 1
ATOM 938 C CA . LEU A 1 118 ? -10.504 -2.168 -16.314 1.00 41.47 118 LEU A CA 1
ATOM 939 C C . LEU A 1 118 ? -11.972 -2.014 -16.758 1.00 41.47 118 LEU A C 1
ATOM 941 O O . LEU A 1 118 ? -12.454 -0.892 -16.923 1.00 41.47 118 LEU A O 1
ATOM 945 N N . SER A 1 119 ? -12.703 -3.122 -16.920 1.00 38.97 119 SER A N 1
ATOM 946 C CA . SER A 1 119 ? -14.134 -3.117 -17.264 1.00 38.97 119 SER A CA 1
ATOM 947 C C . SER A 1 119 ? -15.058 -2.713 -16.099 1.00 38.97 119 SER A C 1
ATOM 949 O O . SER A 1 119 ? -16.194 -2.276 -16.319 1.00 38.97 119 SER A O 1
ATOM 951 N N . LEU A 1 120 ? -14.567 -2.774 -14.856 1.00 35.69 120 LEU A N 1
ATOM 952 C CA . LEU A 1 120 ? -15.215 -2.159 -13.701 1.00 35.69 120 LEU A CA 1
ATOM 953 C C . LEU A 1 120 ? -14.971 -0.649 -13.776 1.00 35.69 120 LEU A C 1
ATOM 955 O O . LEU A 1 120 ? -13.873 -0.176 -13.509 1.00 35.69 120 LEU A O 1
ATOM 959 N N . LYS A 1 121 ? -16.006 0.115 -14.160 1.00 35.03 121 LYS A N 1
ATOM 960 C CA . LYS A 1 121 ? -16.013 1.590 -14.201 1.00 35.03 121 LYS A CA 1
ATOM 961 C C . LYS A 1 121 ? -15.686 2.199 -12.829 1.00 35.03 121 LYS A C 1
ATOM 963 O O . LYS A 1 121 ? -16.571 2.689 -12.128 1.00 35.03 121 LYS A O 1
ATOM 968 N N . ILE A 1 122 ? -14.416 2.231 -12.465 1.00 38.91 122 ILE A N 1
ATOM 969 C CA . ILE A 1 122 ? -13.896 3.099 -11.420 1.00 38.91 122 ILE A CA 1
ATOM 970 C C . ILE A 1 122 ? -13.590 4.423 -12.118 1.00 38.91 122 ILE A C 1
ATOM 972 O O . ILE A 1 122 ? -12.859 4.466 -13.107 1.00 38.91 122 ILE A O 1
ATOM 976 N N . LYS A 1 123 ? -14.230 5.507 -11.663 1.00 32.09 123 LYS A N 1
ATOM 977 C CA . LYS A 1 123 ? -13.951 6.861 -12.163 1.00 32.09 123 LYS A CA 1
ATOM 978 C C . LYS A 1 123 ? -12.436 7.092 -12.088 1.00 32.09 123 LYS A C 1
ATOM 980 O O . LYS A 1 123 ? -11.890 6.944 -10.995 1.00 32.09 123 LYS A O 1
ATOM 985 N N . PRO A 1 124 ? -11.764 7.468 -13.190 1.00 36.69 124 PRO A N 1
ATOM 986 C CA . PRO A 1 124 ? -10.349 7.778 -13.131 1.00 36.69 124 PRO A CA 1
ATOM 987 C C . PRO A 1 124 ? -10.173 8.973 -12.197 1.00 36.69 124 PRO A C 1
ATOM 989 O O . PRO A 1 124 ? -10.694 10.060 -12.446 1.00 36.69 124 PRO A O 1
ATOM 992 N N . ILE A 1 125 ? -9.477 8.749 -11.087 1.00 38.25 125 ILE A N 1
ATOM 993 C CA . ILE A 1 125 ? -8.946 9.833 -10.271 1.00 38.25 125 ILE A CA 1
ATOM 994 C C . ILE A 1 125 ? -7.925 10.533 -11.168 1.00 38.25 125 ILE A C 1
ATOM 996 O O . ILE A 1 125 ? -6.964 9.899 -11.605 1.00 38.25 125 ILE A O 1
ATOM 1000 N N . GLU A 1 126 ? -8.151 11.811 -11.484 1.00 33.47 126 GLU A N 1
ATOM 1001 C CA . GLU A 1 126 ? -7.176 12.670 -12.163 1.00 33.47 126 GLU A CA 1
ATOM 1002 C C . GLU A 1 126 ? -5.897 12.736 -11.317 1.00 33.47 126 GLU A C 1
ATOM 1004 O O . GLU A 1 126 ? -5.707 13.617 -10.477 1.00 33.47 126 GLU A O 1
ATOM 1009 N N . LYS A 1 127 ? -4.990 11.780 -11.521 1.00 40.72 127 LYS A N 1
ATOM 1010 C CA . LYS A 1 127 ? -3.619 11.896 -11.045 1.00 40.72 127 LYS A CA 1
ATOM 1011 C C . LYS A 1 127 ? -2.951 12.927 -11.945 1.00 40.72 127 LYS A C 1
ATOM 1013 O O . LYS A 1 127 ? -2.664 12.652 -13.109 1.00 40.72 127 LYS A O 1
ATOM 1018 N N . LYS A 1 128 ? -2.709 14.129 -11.407 1.00 33.09 128 LYS A N 1
ATOM 1019 C CA . LYS A 1 128 ? -1.731 15.051 -11.998 1.00 33.09 128 LYS A CA 1
ATOM 1020 C C . LYS A 1 128 ? -0.454 14.246 -12.260 1.00 33.09 128 LYS A C 1
ATOM 1022 O O . LYS A 1 128 ? -0.020 13.547 -11.340 1.00 33.09 128 LYS A O 1
ATOM 1027 N N . PRO A 1 129 ? 0.135 14.308 -13.464 1.00 35.91 129 PRO A N 1
ATOM 1028 C CA . PRO A 1 129 ? 1.381 13.613 -13.727 1.00 35.91 129 PRO A CA 1
ATOM 1029 C C . PRO A 1 129 ? 2.405 14.130 -12.721 1.00 35.91 129 PRO A C 1
ATOM 1031 O O . PRO A 1 129 ? 2.736 15.315 -12.701 1.00 35.91 129 PRO A O 1
ATOM 1034 N N . PHE A 1 130 ? 2.850 13.247 -11.831 1.00 38.00 130 PHE A N 1
ATOM 1035 C CA . PHE A 1 130 ? 4.002 13.525 -11.001 1.00 38.00 130 PHE A CA 1
ATOM 1036 C C . PHE A 1 130 ? 5.178 13.572 -11.972 1.00 38.00 130 PHE A C 1
ATOM 1038 O O . PHE A 1 130 ? 5.649 12.535 -12.440 1.00 38.00 130 PHE A O 1
ATOM 1045 N N . GLU A 1 131 ? 5.581 14.780 -12.364 1.00 32.72 131 GLU A N 1
ATOM 1046 C CA . GLU A 1 131 ? 6.813 15.004 -13.104 1.00 32.72 131 GLU A CA 1
ATOM 1047 C C . GLU A 1 131 ? 7.956 14.510 -12.220 1.00 32.72 131 GLU A C 1
ATOM 1049 O O . GLU A 1 131 ? 8.489 15.243 -11.390 1.00 32.72 131 GLU A O 1
ATOM 1054 N N . VAL A 1 132 ? 8.321 13.234 -12.363 1.00 40.75 132 VAL A N 1
ATOM 1055 C CA . VAL A 1 132 ? 9.580 12.731 -11.830 1.00 40.75 132 VAL A CA 1
ATOM 1056 C C . VAL A 1 132 ? 10.643 13.566 -12.535 1.00 40.75 132 VAL A C 1
ATOM 1058 O O . VAL A 1 132 ? 10.763 13.465 -13.763 1.00 40.75 132 VAL A O 1
ATOM 1061 N N . PRO A 1 133 ? 11.386 14.436 -11.826 1.00 40.22 133 PRO A N 1
ATOM 1062 C CA . PRO A 1 133 ? 12.405 15.231 -12.479 1.00 40.22 133 PRO A CA 1
ATOM 1063 C C . PRO A 1 133 ? 13.359 14.243 -13.139 1.00 40.22 133 PRO A C 1
ATOM 1065 O O . PRO A 1 133 ? 13.929 13.390 -12.453 1.00 40.22 133 PRO A O 1
ATOM 1068 N N . LYS A 1 134 ? 13.495 14.326 -14.470 1.00 44.50 134 LYS A N 1
ATOM 1069 C CA . LYS A 1 134 ? 14.465 13.556 -15.258 1.00 44.50 134 LYS A CA 1
ATOM 1070 C C . LYS A 1 134 ? 15.866 13.954 -14.797 1.00 44.50 134 LYS A C 1
ATOM 1072 O O . LYS A 1 134 ? 16.546 14.757 -15.431 1.00 44.50 134 LYS A O 1
ATOM 1077 N N . LYS A 1 135 ? 16.295 13.444 -13.642 1.00 51.47 135 LYS A N 1
ATOM 1078 C CA . LYS A 1 135 ? 17.658 13.605 -13.160 1.00 51.47 135 LYS A CA 1
ATOM 1079 C C . LYS A 1 135 ? 18.538 12.881 -14.163 1.00 51.47 135 LYS A C 1
ATOM 1081 O O . LYS A 1 135 ? 18.325 11.709 -14.464 1.00 51.47 135 LYS A O 1
ATOM 1086 N N . SER A 1 136 ? 19.496 13.618 -14.710 1.00 62.56 136 SER A N 1
ATOM 1087 C CA . SER A 1 136 ? 20.491 13.093 -15.631 1.00 62.56 136 SER A CA 1
ATOM 1088 C C . SER A 1 136 ? 21.100 11.816 -15.049 1.00 62.56 136 SER A C 1
ATOM 1090 O O . SER A 1 136 ? 21.670 11.821 -13.955 1.00 62.56 136 SER A O 1
ATOM 1092 N N . LEU A 1 137 ? 20.980 10.714 -15.790 1.00 62.09 137 LEU A N 1
ATOM 1093 C CA . LEU A 1 137 ? 21.544 9.410 -15.435 1.00 62.09 137 LEU A CA 1
ATOM 1094 C C . LEU A 1 137 ? 23.066 9.501 -15.204 1.00 62.09 137 LEU A C 1
ATOM 1096 O O . LEU A 1 137 ? 23.636 8.750 -14.415 1.00 62.09 137 LEU A O 1
ATOM 1100 N N . VAL A 1 138 ? 23.711 10.484 -15.842 1.00 66.25 138 VAL A N 1
ATOM 1101 C CA . VAL A 1 138 ? 25.124 10.829 -15.649 1.00 66.25 138 VAL A CA 1
ATOM 1102 C C . VAL A 1 138 ? 25.363 11.394 -14.250 1.00 66.25 138 VAL A C 1
ATOM 1104 O O . VAL A 1 138 ? 26.293 10.969 -13.572 1.00 66.25 138 VAL A O 1
ATOM 1107 N N . THR A 1 139 ? 24.500 12.296 -13.780 1.00 61.81 139 THR A N 1
ATOM 1108 C CA . THR A 1 139 ? 24.591 12.862 -12.429 1.00 61.81 139 THR A CA 1
ATOM 1109 C C . THR A 1 139 ? 24.390 11.785 -11.370 1.00 61.81 139 THR A C 1
ATOM 1111 O O . THR A 1 139 ? 25.161 11.739 -10.420 1.00 61.81 139 THR A O 1
ATOM 1114 N N . GLY A 1 140 ? 23.426 10.874 -11.555 1.00 71.06 140 GLY A N 1
ATOM 1115 C CA . GLY A 1 140 ? 23.217 9.746 -10.638 1.00 71.06 140 GLY A CA 1
ATOM 1116 C C . GLY A 1 140 ? 24.439 8.826 -10.540 1.00 71.06 140 GLY A C 1
ATOM 1117 O O . GLY A 1 140 ? 24.864 8.476 -9.440 1.00 71.06 140 GLY A O 1
ATOM 1118 N N . ARG A 1 141 ? 25.064 8.499 -11.679 1.00 71.38 141 ARG A N 1
ATOM 1119 C CA . ARG A 1 141 ? 26.288 7.682 -11.716 1.00 71.38 141 ARG A CA 1
ATOM 1120 C C . ARG A 1 141 ? 27.496 8.395 -11.105 1.00 71.38 141 ARG A C 1
ATOM 1122 O O . ARG A 1 141 ? 28.238 7.770 -10.356 1.00 71.38 141 ARG A O 1
ATOM 1129 N N . LEU A 1 142 ? 27.674 9.690 -11.366 1.00 68.25 142 LEU A N 1
ATOM 1130 C CA . LEU A 1 142 ? 28.736 10.489 -10.743 1.00 68.25 142 LEU A CA 1
ATOM 1131 C C . LEU A 1 142 ? 28.565 10.572 -9.224 1.00 68.25 142 LEU A C 1
ATOM 1133 O O . LEU A 1 142 ? 29.541 10.426 -8.494 1.00 68.25 142 LEU A O 1
ATOM 1137 N N . LEU A 1 143 ? 27.330 10.741 -8.749 1.00 71.38 143 LEU A N 1
ATOM 1138 C CA . LEU A 1 143 ? 27.019 10.773 -7.323 1.00 71.38 143 LEU A CA 1
ATOM 1139 C C . LEU A 1 143 ? 27.300 9.419 -6.659 1.00 71.38 143 LEU A C 1
ATOM 1141 O O . LEU A 1 143 ? 27.863 9.377 -5.571 1.00 71.38 143 LEU A O 1
ATOM 1145 N N . ALA A 1 144 ? 26.962 8.314 -7.328 1.00 73.25 144 ALA A N 1
ATOM 1146 C CA . ALA A 1 144 ? 27.248 6.967 -6.841 1.00 73.25 144 ALA A CA 1
ATOM 1147 C C . ALA A 1 144 ? 28.758 6.691 -6.761 1.00 73.25 144 ALA A C 1
ATOM 1149 O O . ALA A 1 144 ? 29.223 6.137 -5.769 1.00 73.25 144 ALA A O 1
ATOM 1150 N N . ILE A 1 145 ? 29.536 7.127 -7.759 1.00 76.88 145 ILE A N 1
ATOM 1151 C CA . ILE A 1 145 ? 31.004 7.030 -7.734 1.00 76.88 145 ILE A CA 1
ATOM 1152 C C . ILE A 1 145 ? 31.573 7.874 -6.589 1.00 76.88 145 ILE A C 1
ATOM 1154 O O . ILE A 1 145 ? 32.425 7.401 -5.841 1.00 76.88 145 ILE A O 1
ATOM 1158 N N . PHE A 1 146 ? 31.075 9.099 -6.412 1.00 78.38 146 PHE A N 1
ATOM 1159 C CA . PHE A 1 146 ? 31.511 9.997 -5.345 1.00 78.38 146 PHE A CA 1
ATOM 1160 C C . PHE A 1 146 ? 31.189 9.445 -3.948 1.00 78.38 146 PHE A C 1
ATOM 1162 O O . PHE A 1 146 ? 32.055 9.416 -3.077 1.00 78.38 146 PHE A O 1
ATOM 1169 N N . PHE A 1 147 ? 29.975 8.932 -3.734 1.00 79.69 147 PHE A N 1
ATOM 1170 C CA . PHE A 1 147 ? 29.588 8.316 -2.463 1.00 79.69 147 PHE A CA 1
ATOM 1171 C C . PHE A 1 147 ? 30.268 6.971 -2.213 1.00 79.69 147 PHE A C 1
ATOM 1173 O O . PHE A 1 147 ? 30.563 6.647 -1.062 1.00 79.69 147 PHE A O 1
ATOM 1180 N N . GLY A 1 148 ? 30.559 6.205 -3.264 1.00 78.12 148 GLY A N 1
ATOM 1181 C CA . GLY A 1 148 ? 31.411 5.022 -3.173 1.00 78.12 148 GLY A CA 1
ATOM 1182 C C . GLY A 1 148 ? 32.829 5.387 -2.734 1.00 78.12 148 GLY A C 1
ATOM 1183 O O . GLY A 1 148 ? 33.380 4.740 -1.850 1.00 78.12 148 GLY A O 1
ATOM 1184 N N . TYR A 1 149 ? 33.386 6.471 -3.279 1.00 77.19 149 TYR A N 1
ATOM 1185 C CA . TYR A 1 149 ? 34.721 6.963 -2.938 1.00 77.19 149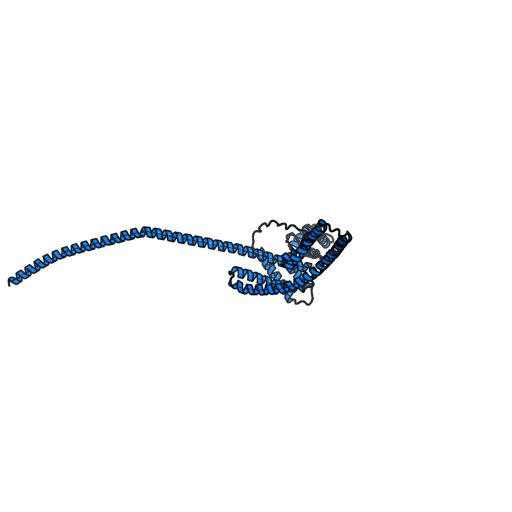 TYR A CA 1
ATOM 1186 C C . TYR A 1 149 ? 34.825 7.484 -1.497 1.00 77.19 149 TYR A C 1
ATOM 1188 O O . TYR A 1 149 ? 35.807 7.213 -0.814 1.00 77.19 149 TYR A O 1
ATOM 1196 N N . LEU A 1 150 ? 33.787 8.164 -1.000 1.00 80.44 150 LEU A N 1
ATOM 1197 C CA . LEU A 1 150 ? 33.702 8.599 0.400 1.00 80.44 150 LEU A CA 1
ATOM 1198 C C . LEU A 1 150 ? 33.487 7.445 1.397 1.00 80.44 150 LEU A C 1
ATOM 1200 O O . LEU A 1 150 ? 33.456 7.678 2.603 1.00 80.44 150 LEU A O 1
ATOM 1204 N N . GLY A 1 151 ? 33.264 6.222 0.910 1.00 83.00 151 GLY A N 1
ATOM 1205 C CA . GLY A 1 151 ? 32.884 5.068 1.723 1.00 83.00 151 GLY A CA 1
ATOM 1206 C C . GLY A 1 151 ? 31.443 5.090 2.231 1.00 83.00 151 GLY A C 1
ATOM 1207 O O . GLY A 1 151 ? 31.005 4.145 2.883 1.00 83.00 151 GLY A O 1
ATOM 1208 N N . LEU A 1 152 ? 30.661 6.115 1.873 1.00 83.69 152 LEU A N 1
ATOM 1209 C CA . LEU A 1 152 ? 29.234 6.222 2.190 1.00 83.69 152 LEU A CA 1
ATOM 1210 C C . LEU A 1 152 ? 28.427 5.082 1.564 1.00 83.69 152 LEU A C 1
ATOM 1212 O O . LEU A 1 152 ? 27.539 4.540 2.214 1.00 83.69 152 LEU A O 1
ATOM 1216 N N . GLY A 1 153 ? 28.791 4.638 0.358 1.00 80.38 153 GLY A N 1
ATOM 1217 C CA . GLY A 1 153 ? 28.186 3.452 -0.260 1.00 80.38 153 GLY A CA 1
ATOM 1218 C C . GLY A 1 153 ? 28.359 2.172 0.572 1.00 80.38 153 GLY A C 1
ATOM 1219 O O . GLY A 1 153 ? 27.448 1.350 0.629 1.00 80.38 153 GLY A O 1
ATOM 1220 N N . SER A 1 154 ? 29.488 2.025 1.271 1.00 83.88 154 SER A N 1
ATOM 1221 C CA . SER A 1 154 ? 29.757 0.877 2.148 1.00 83.88 154 SER A CA 1
ATOM 1222 C C . SER A 1 154 ? 28.880 0.905 3.403 1.00 83.88 154 SER A C 1
ATOM 1224 O O . SER A 1 154 ? 28.437 -0.149 3.852 1.00 83.88 154 SER A O 1
ATOM 1226 N N . PHE A 1 155 ? 28.546 2.096 3.914 1.00 80.44 155 PHE A N 1
ATOM 1227 C CA . PHE A 1 155 ? 27.580 2.260 5.006 1.00 80.44 155 PHE A CA 1
ATOM 1228 C C . PHE A 1 155 ? 26.154 1.877 4.588 1.00 80.44 155 PHE A C 1
ATOM 1230 O O . PHE A 1 155 ? 25.481 1.172 5.335 1.00 80.44 155 PHE A O 1
ATOM 1237 N N . TYR A 1 156 ? 25.716 2.261 3.383 1.00 77.69 156 TYR A N 1
ATOM 1238 C CA . TYR A 1 156 ? 24.415 1.835 2.838 1.00 77.69 156 TYR A CA 1
ATOM 1239 C C . TYR A 1 156 ? 24.337 0.326 2.571 1.00 77.69 156 TYR A C 1
ATOM 1241 O O . TYR A 1 156 ? 23.248 -0.235 2.550 1.00 77.69 156 TYR A O 1
ATOM 1249 N N . ALA A 1 157 ? 25.482 -0.331 2.380 1.00 76.88 157 ALA A N 1
ATOM 1250 C CA . ALA A 1 157 ? 25.588 -1.778 2.223 1.00 76.88 157 ALA A CA 1
ATOM 1251 C C . ALA A 1 157 ? 25.872 -2.518 3.548 1.00 76.88 157 ALA A C 1
ATOM 1253 O O . ALA A 1 157 ? 26.284 -3.677 3.502 1.00 76.88 157 ALA A O 1
ATOM 1254 N N . GLU A 1 158 ? 25.723 -1.848 4.700 1.00 83.75 158 GLU A N 1
ATOM 1255 C CA . GLU A 1 158 ? 25.942 -2.389 6.056 1.00 83.75 158 GLU A CA 1
ATOM 1256 C C . GLU A 1 158 ? 27.374 -2.900 6.329 1.00 83.75 158 GLU A C 1
ATOM 1258 O O . GLU A 1 158 ? 27.638 -3.633 7.283 1.00 83.75 158 GLU A O 1
ATOM 1263 N N . ARG A 1 159 ? 28.353 -2.476 5.522 1.00 80.62 159 ARG A N 1
ATOM 1264 C CA . ARG A 1 159 ? 29.779 -2.799 5.685 1.00 80.62 159 ARG A CA 1
ATOM 1265 C C . ARG A 1 159 ? 30.497 -1.675 6.417 1.00 80.62 159 ARG A C 1
ATOM 1267 O O . ARG A 1 159 ? 31.341 -0.969 5.864 1.00 80.62 159 ARG A O 1
ATOM 1274 N N . TYR A 1 160 ? 30.152 -1.518 7.691 1.00 83.75 160 TYR A N 1
ATOM 1275 C CA . TYR A 1 160 ? 30.606 -0.400 8.521 1.00 83.75 160 TYR A CA 1
ATOM 1276 C C . TYR A 1 160 ? 32.132 -0.290 8.610 1.00 83.75 160 TYR A C 1
ATOM 1278 O O . TYR A 1 160 ? 32.665 0.803 8.464 1.00 83.75 160 TYR A O 1
ATOM 1286 N N . VAL A 1 161 ? 32.849 -1.405 8.796 1.00 83.50 161 VAL A N 1
ATOM 1287 C CA . VAL A 1 161 ? 34.321 -1.401 8.924 1.00 83.50 161 VAL A CA 1
ATOM 1288 C C . VAL A 1 161 ? 34.992 -0.876 7.651 1.00 83.50 161 VAL A C 1
ATOM 1290 O O . VAL A 1 161 ? 35.877 -0.028 7.729 1.00 83.50 161 VAL A O 1
ATOM 1293 N N . GLU A 1 162 ? 34.538 -1.323 6.478 1.00 80.12 162 GLU A N 1
ATOM 1294 C CA . GLU A 1 162 ? 35.051 -0.853 5.183 1.00 80.12 162 GLU A CA 1
ATOM 1295 C C . GLU A 1 162 ? 34.736 0.631 4.966 1.00 80.12 162 GLU A C 1
ATOM 1297 O O . GLU A 1 162 ? 35.618 1.394 4.569 1.00 80.12 162 GLU A O 1
ATOM 1302 N N . GLY A 1 163 ? 33.510 1.051 5.299 1.00 85.44 163 GLY A N 1
ATOM 1303 C CA . GLY A 1 163 ? 33.100 2.454 5.251 1.00 85.44 163 GLY A CA 1
ATOM 1304 C C . GLY A 1 163 ? 33.949 3.344 6.158 1.00 85.44 163 GLY A C 1
ATOM 1305 O O . GLY A 1 163 ? 34.404 4.401 5.724 1.00 85.44 163 GLY A O 1
ATOM 1306 N N . PHE A 1 164 ? 34.242 2.904 7.386 1.00 86.69 164 PHE A N 1
ATOM 1307 C CA . PHE A 1 164 ? 35.101 3.637 8.318 1.00 86.69 164 PHE A CA 1
ATOM 1308 C C . PHE A 1 164 ? 36.545 3.741 7.828 1.00 86.69 164 PHE A C 1
ATOM 1310 O O . PHE A 1 164 ? 37.126 4.818 7.922 1.00 86.69 164 PHE A O 1
ATOM 1317 N N . VAL A 1 165 ? 37.122 2.670 7.276 1.00 82.00 165 VAL A N 1
ATOM 1318 C CA . VAL A 1 165 ? 38.487 2.703 6.722 1.00 82.00 165 VAL A CA 1
ATOM 1319 C C . VAL A 1 165 ? 38.570 3.659 5.528 1.00 82.00 165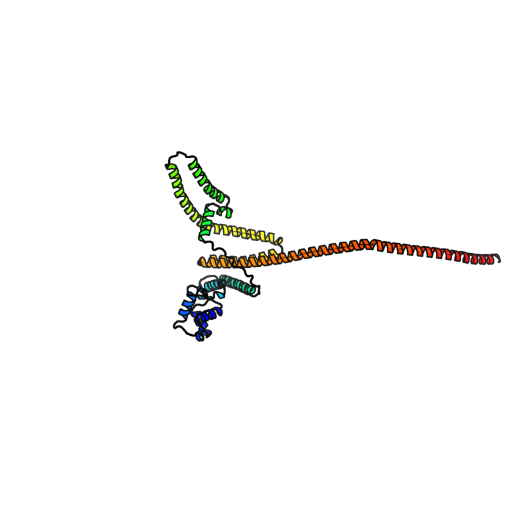 VAL A C 1
ATOM 1321 O O . VAL A 1 165 ? 39.491 4.471 5.461 1.00 82.00 165 VAL A O 1
ATOM 1324 N N . GLN A 1 166 ? 37.595 3.615 4.617 1.00 83.88 166 GLN A N 1
ATOM 1325 C CA . GLN A 1 166 ? 37.536 4.500 3.446 1.00 83.88 166 GLN A CA 1
ATOM 1326 C C . GLN A 1 166 ? 37.365 5.970 3.847 1.00 83.88 166 GLN A C 1
ATOM 1328 O O . GLN A 1 166 ? 38.107 6.834 3.380 1.00 83.88 166 GLN A O 1
ATOM 1333 N N . LEU A 1 167 ? 36.442 6.249 4.768 1.00 86.75 167 LEU A N 1
ATOM 1334 C CA . LEU A 1 167 ? 36.193 7.596 5.274 1.00 86.75 167 LEU A CA 1
ATOM 1335 C C . LEU A 1 167 ? 37.397 8.135 6.065 1.00 86.75 167 LEU A C 1
ATOM 1337 O O . LEU A 1 167 ? 37.773 9.295 5.902 1.00 86.75 167 LEU A O 1
ATOM 1341 N N . PHE A 1 168 ? 38.055 7.290 6.865 1.00 86.44 168 PHE A N 1
ATOM 1342 C CA . PHE A 1 168 ? 39.280 7.650 7.578 1.00 86.44 168 PHE A CA 1
ATOM 1343 C C . PHE A 1 168 ? 40.427 7.963 6.616 1.00 86.44 168 PHE A C 1
ATOM 1345 O O . PHE A 1 168 ? 41.096 8.975 6.799 1.00 86.44 168 PHE A O 1
ATOM 1352 N N . LEU A 1 169 ? 40.645 7.166 5.566 1.00 81.69 169 LEU A N 1
ATOM 1353 C CA . LEU A 1 169 ? 41.654 7.459 4.540 1.00 81.69 169 LEU A CA 1
ATOM 1354 C C . LEU A 1 169 ? 41.366 8.780 3.815 1.00 81.69 169 LEU A C 1
ATOM 1356 O O . LEU A 1 169 ? 42.287 9.558 3.573 1.00 81.69 169 LEU A O 1
ATOM 1360 N N . PHE A 1 170 ? 40.093 9.070 3.535 1.00 83.50 170 PHE A N 1
ATOM 1361 C CA . PHE A 1 170 ? 39.696 10.309 2.873 1.00 83.50 170 PHE A CA 1
ATOM 1362 C C . PHE A 1 170 ? 39.880 11.547 3.765 1.00 83.50 170 PHE A C 1
ATOM 1364 O O . PHE A 1 170 ? 40.334 12.576 3.277 1.00 83.50 170 PHE A O 1
ATOM 1371 N N . ILE A 1 171 ? 39.566 11.459 5.065 1.00 85.50 171 ILE A N 1
ATOM 1372 C CA . ILE A 1 171 ? 39.687 12.581 6.020 1.00 85.50 171 ILE A CA 1
ATOM 1373 C C . ILE A 1 171 ? 41.120 12.758 6.539 1.00 85.50 171 ILE A C 1
ATOM 1375 O O . ILE A 1 171 ? 41.580 13.887 6.715 1.00 85.50 171 ILE A O 1
ATOM 1379 N N . SER A 1 172 ? 41.843 11.665 6.788 1.00 81.06 172 SER A N 1
ATOM 1380 C CA . SER A 1 172 ? 43.214 11.719 7.314 1.00 81.06 172 SER A CA 1
ATOM 1381 C C . SER A 1 172 ? 44.177 12.395 6.344 1.00 81.06 172 SER A C 1
ATOM 1383 O O . SER A 1 172 ? 45.119 13.038 6.794 1.00 81.06 172 SER A O 1
ATOM 1385 N N . PHE A 1 173 ? 43.915 12.330 5.036 1.00 75.00 173 PHE A N 1
ATOM 1386 C CA . PHE A 1 173 ? 44.776 12.930 4.023 1.00 75.00 173 PHE A CA 1
ATOM 1387 C C . PHE A 1 173 ? 44.779 14.475 4.032 1.00 75.00 173 PHE A C 1
ATOM 1389 O O . PHE A 1 173 ? 45.861 15.040 4.193 1.00 75.00 173 PHE A O 1
ATOM 1396 N N . PRO A 1 174 ? 43.637 15.196 3.947 1.00 79.31 174 PRO A N 1
ATOM 1397 C CA . PRO A 1 174 ? 43.612 16.650 4.112 1.00 79.31 174 PRO A CA 1
ATOM 1398 C C . PRO A 1 174 ? 44.187 17.101 5.451 1.00 79.31 174 PRO A C 1
ATOM 1400 O O . PRO A 1 174 ? 44.887 18.105 5.511 1.00 79.31 174 PRO A O 1
ATOM 1403 N N . VAL A 1 175 ? 43.925 16.347 6.523 1.00 82.81 175 VAL A N 1
ATOM 1404 C CA . VAL A 1 175 ? 44.452 16.659 7.855 1.00 82.81 175 VAL A CA 1
ATOM 1405 C C . VAL A 1 175 ? 45.972 16.513 7.884 1.00 82.81 175 VAL A C 1
ATOM 1407 O O . VAL A 1 175 ? 46.645 17.420 8.362 1.00 82.81 175 VAL A O 1
ATOM 1410 N N . LEU A 1 176 ? 46.528 15.434 7.324 1.00 80.06 176 LEU A N 1
ATOM 1411 C CA . LEU A 1 176 ? 47.973 15.233 7.206 1.00 80.06 176 LEU A CA 1
ATOM 1412 C C . LEU A 1 176 ? 48.613 16.301 6.308 1.00 80.06 176 LEU A C 1
ATOM 1414 O O . LEU A 1 176 ? 49.657 16.837 6.657 1.00 80.06 176 LEU A O 1
ATOM 1418 N N . TRP A 1 177 ? 47.977 16.654 5.188 1.00 77.00 177 TRP A N 1
ATOM 1419 C CA . TRP A 1 177 ? 48.441 17.711 4.286 1.00 77.00 177 TRP A CA 1
ATOM 1420 C C . TRP A 1 177 ? 48.493 19.072 4.982 1.00 77.00 177 TRP A C 1
ATOM 1422 O O . TRP A 1 177 ? 49.511 19.763 4.919 1.00 77.00 177 TRP A O 1
ATOM 1432 N N . ILE A 1 178 ? 47.413 19.448 5.673 1.00 82.00 178 ILE A N 1
ATOM 1433 C CA . ILE A 1 178 ? 47.347 20.678 6.468 1.00 82.00 178 ILE A CA 1
ATOM 1434 C C . ILE A 1 178 ? 48.411 20.632 7.559 1.00 82.00 178 ILE A C 1
ATOM 1436 O O . ILE A 1 178 ? 49.121 21.610 7.737 1.00 82.00 178 ILE A O 1
ATOM 1440 N N . PHE A 1 179 ? 48.576 19.500 8.243 1.00 81.19 179 PHE A N 1
ATOM 1441 C CA . PHE A 1 179 ? 49.587 19.333 9.282 1.00 81.19 179 PHE A CA 1
ATOM 1442 C C . PHE A 1 179 ? 51.006 19.526 8.724 1.00 81.19 179 PHE A C 1
ATOM 1444 O O . PHE A 1 179 ? 51.757 20.347 9.237 1.00 81.19 179 PHE A O 1
ATOM 1451 N N . VAL A 1 180 ? 51.364 18.860 7.624 1.00 75.88 180 VAL A N 1
ATOM 1452 C CA . VAL A 1 180 ? 52.673 19.023 6.966 1.00 75.88 180 VAL A CA 1
ATOM 1453 C C . VAL A 1 180 ? 52.884 20.466 6.495 1.00 75.88 180 VAL A C 1
ATOM 1455 O O . VAL A 1 180 ? 53.958 21.026 6.709 1.00 75.88 180 VAL A O 1
ATOM 1458 N N . SER A 1 181 ? 51.849 21.091 5.927 1.00 74.00 181 SER A N 1
ATOM 1459 C CA . SER A 1 181 ? 51.897 22.481 5.452 1.00 74.00 181 SER A CA 1
ATOM 1460 C C . SER A 1 181 ? 52.044 23.487 6.596 1.00 74.00 181 SER A C 1
ATOM 1462 O O . SER A 1 181 ? 52.751 24.481 6.462 1.00 74.00 181 SER A O 1
ATOM 1464 N N . PHE A 1 182 ? 51.378 23.243 7.725 1.00 77.25 182 PHE A N 1
ATOM 1465 C CA . PHE A 1 182 ? 51.324 24.163 8.860 1.00 77.25 182 PHE A CA 1
ATOM 1466 C C . PHE A 1 182 ? 52.553 24.046 9.759 1.00 77.25 182 PHE A C 1
ATOM 1468 O O . PHE A 1 182 ? 53.055 25.050 10.257 1.00 77.25 182 PHE A O 1
ATOM 1475 N N . PHE A 1 183 ? 53.066 22.829 9.948 1.00 75.38 183 PHE A N 1
ATOM 1476 C CA . PHE A 1 183 ? 54.254 22.589 10.765 1.00 75.38 183 PHE A CA 1
ATOM 1477 C C . PHE A 1 183 ? 55.564 22.851 10.026 1.00 75.38 183 PHE A C 1
ATOM 1479 O O . PHE A 1 183 ? 56.617 22.753 10.653 1.00 75.38 183 PHE A O 1
ATOM 1486 N N . GLY A 1 184 ? 55.505 23.234 8.741 1.00 61.81 184 GLY A N 1
ATOM 1487 C CA . GLY A 1 184 ? 56.624 23.843 8.022 1.00 61.81 184 GLY A CA 1
ATOM 1488 C C . GLY A 1 184 ? 57.926 23.077 8.218 1.00 61.81 184 GLY A C 1
ATOM 1489 O O . GLY A 1 184 ? 58.962 23.675 8.512 1.00 61.81 184 GLY A O 1
ATOM 1490 N N . PHE A 1 185 ? 57.867 21.744 8.145 1.00 58.75 185 PHE A N 1
ATOM 1491 C CA . PHE A 1 185 ? 59.076 20.948 8.222 1.00 58.75 185 PHE A CA 1
ATOM 1492 C C . PHE A 1 185 ? 59.946 21.364 7.036 1.00 58.75 185 PHE A C 1
ATOM 1494 O O . PHE A 1 185 ? 59.610 21.074 5.894 1.00 58.75 185 PHE A O 1
ATOM 1501 N N . ASN A 1 186 ? 61.077 22.018 7.315 1.00 59.53 186 ASN A N 1
ATOM 1502 C CA . ASN A 1 186 ? 62.188 22.266 6.385 1.00 59.53 186 ASN A CA 1
ATOM 1503 C C . ASN A 1 186 ? 62.861 20.942 5.938 1.00 59.53 186 ASN A C 1
ATOM 1505 O O . ASN A 1 186 ? 64.079 20.841 5.806 1.00 59.53 186 ASN A O 1
ATOM 1509 N N . LEU A 1 187 ? 62.077 19.883 5.755 1.00 55.31 187 LEU A N 1
ATOM 1510 C CA . LEU A 1 187 ? 62.448 18.694 5.013 1.00 55.31 187 LEU A CA 1
ATOM 1511 C C . LEU A 1 187 ? 62.321 19.115 3.551 1.00 55.31 187 LEU A C 1
ATOM 1513 O O . LEU A 1 187 ? 61.212 19.192 3.036 1.00 55.31 187 LEU A O 1
ATOM 1517 N N . GLY A 1 188 ? 63.448 19.522 2.959 1.00 59.16 188 GLY A N 1
ATOM 1518 C CA . GLY A 1 188 ? 63.514 20.260 1.695 1.00 59.16 188 GLY A CA 1
ATOM 1519 C C . GLY A 1 188 ? 62.597 19.751 0.578 1.00 59.16 188 GLY A C 1
ATOM 1520 O O . GLY A 1 188 ? 62.265 18.567 0.529 1.00 59.16 188 GLY A O 1
ATOM 1521 N N . ASP A 1 189 ? 62.249 20.668 -0.332 1.00 62.59 189 ASP A N 1
ATOM 1522 C CA . ASP A 1 189 ? 61.244 20.578 -1.411 1.00 62.59 189 ASP A CA 1
ATOM 1523 C C . ASP A 1 189 ? 61.107 19.216 -2.124 1.00 62.59 189 ASP A C 1
ATOM 1525 O O . ASP A 1 189 ? 60.016 18.847 -2.558 1.00 62.59 189 ASP A O 1
ATOM 1529 N N . LEU A 1 190 ? 62.185 18.432 -2.194 1.00 59.34 190 LEU A N 1
ATOM 1530 C CA . LEU A 1 190 ? 62.217 17.079 -2.754 1.00 59.34 190 LEU A CA 1
ATOM 1531 C C . LEU A 1 190 ? 61.248 16.094 -2.073 1.00 59.34 190 LEU A C 1
ATOM 1533 O O . LEU A 1 190 ? 60.556 15.354 -2.767 1.00 59.34 190 LEU A O 1
ATOM 1537 N N . TRP A 1 191 ? 61.120 16.101 -0.741 1.00 63.09 191 TRP A N 1
ATOM 1538 C CA . TRP A 1 191 ? 60.272 15.115 -0.045 1.00 63.09 191 TRP A CA 1
ATOM 1539 C C . TRP A 1 191 ? 58.778 15.376 -0.240 1.00 63.09 191 TRP A C 1
ATOM 1541 O O . TRP A 1 191 ? 57.990 14.440 -0.379 1.00 63.09 191 TRP A O 1
ATOM 1551 N N . ILE A 1 192 ? 58.383 16.649 -0.287 1.00 66.56 192 ILE A N 1
ATOM 1552 C CA . ILE A 1 192 ? 56.997 17.041 -0.562 1.00 66.56 192 ILE A CA 1
ATOM 1553 C C . ILE A 1 192 ? 56.638 16.650 -1.997 1.00 66.56 192 ILE A C 1
ATOM 1555 O O . ILE A 1 192 ? 55.550 16.122 -2.237 1.00 66.56 192 ILE A O 1
ATOM 1559 N N . GLN A 1 193 ? 57.566 16.834 -2.938 1.00 66.06 193 GLN A N 1
ATOM 1560 C CA . GLN A 1 193 ? 57.361 16.471 -4.334 1.00 66.06 193 GLN A CA 1
ATOM 1561 C C . GLN A 1 193 ? 57.229 14.950 -4.521 1.00 66.06 193 GLN A C 1
ATOM 1563 O O . GLN A 1 193 ? 56.316 14.511 -5.220 1.00 66.06 193 GLN A O 1
ATOM 1568 N N . ASP A 1 194 ? 58.057 14.144 -3.854 1.00 71.88 194 ASP A N 1
ATOM 1569 C CA . ASP A 1 194 ? 57.990 12.679 -3.932 1.00 71.88 194 ASP A CA 1
ATOM 1570 C C . ASP A 1 194 ? 56.701 12.119 -3.312 1.00 71.88 194 ASP A C 1
ATOM 1572 O O . ASP A 1 194 ? 56.070 11.228 -3.886 1.00 71.88 194 ASP A O 1
ATOM 1576 N N . ILE A 1 195 ? 56.235 12.689 -2.194 1.00 69.38 195 ILE A N 1
ATOM 1577 C CA . ILE A 1 195 ? 54.940 12.326 -1.594 1.00 69.38 195 ILE A CA 1
ATOM 1578 C C . ILE A 1 195 ? 53.782 12.704 -2.532 1.00 69.38 195 ILE A C 1
ATOM 1580 O O . ILE A 1 195 ? 52.859 11.905 -2.714 1.00 69.38 195 ILE A O 1
ATOM 1584 N N . CYS A 1 196 ? 53.844 13.876 -3.177 1.00 67.25 196 CYS A N 1
ATOM 1585 C CA . CYS A 1 196 ? 52.859 14.286 -4.182 1.00 67.25 196 CYS A CA 1
ATOM 1586 C C . CYS A 1 196 ? 52.851 13.346 -5.394 1.00 67.25 196 CYS A C 1
ATOM 1588 O O . CYS A 1 196 ? 51.778 12.963 -5.857 1.00 67.25 196 CYS A O 1
ATOM 1590 N N . TRP A 1 197 ? 54.020 12.933 -5.893 1.00 71.44 197 TRP A N 1
ATOM 1591 C CA . TRP A 1 197 ? 54.125 12.014 -7.029 1.00 71.44 197 TRP A CA 1
ATOM 1592 C C . TRP A 1 197 ? 53.603 10.620 -6.701 1.00 71.44 197 TRP A C 1
ATOM 1594 O O . TRP A 1 197 ? 52.801 10.078 -7.462 1.00 71.44 197 TRP A O 1
ATOM 1604 N N . ILE A 1 198 ? 53.983 10.058 -5.550 1.00 73.25 198 ILE A N 1
ATOM 1605 C CA . ILE A 1 198 ? 53.450 8.772 -5.082 1.00 73.25 198 ILE A CA 1
ATOM 1606 C C . ILE A 1 198 ? 51.920 8.833 -5.010 1.00 73.25 198 ILE A C 1
ATOM 1608 O O . ILE A 1 198 ? 51.260 7.866 -5.382 1.00 73.25 198 ILE A O 1
ATOM 1612 N N . TRP A 1 199 ? 51.332 9.967 -4.623 1.00 67.62 199 TRP A N 1
ATOM 1613 C CA . TRP A 1 199 ? 49.879 10.171 -4.614 1.00 67.62 199 TRP A CA 1
ATOM 1614 C C . TRP A 1 199 ? 49.253 10.316 -6.004 1.00 67.62 199 TRP A C 1
ATOM 1616 O O . TRP A 1 199 ? 48.260 9.647 -6.296 1.00 67.62 199 TRP A O 1
ATOM 1626 N N . ILE A 1 200 ? 49.851 11.122 -6.887 1.00 70.75 200 ILE A N 1
ATOM 1627 C CA . ILE A 1 200 ? 49.397 11.287 -8.278 1.00 70.75 200 ILE A CA 1
ATOM 1628 C C . ILE A 1 200 ? 49.379 9.943 -9.012 1.00 70.75 200 ILE A C 1
ATOM 1630 O O . ILE A 1 200 ? 48.513 9.73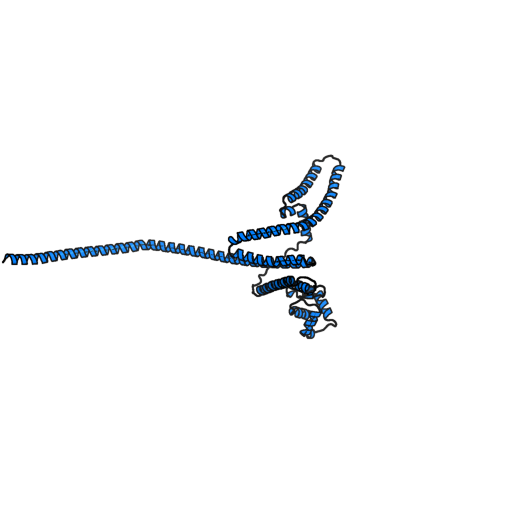4 -9.856 1.00 70.75 200 ILE A O 1
ATOM 1634 N N . PHE A 1 201 ? 50.285 9.019 -8.680 1.00 64.25 201 PHE A N 1
ATOM 1635 C CA . PHE A 1 201 ? 50.321 7.688 -9.285 1.00 64.25 201 PHE A CA 1
ATOM 1636 C C . PHE A 1 201 ? 49.501 6.637 -8.526 1.00 64.25 201 PHE A C 1
ATOM 1638 O O . PHE A 1 201 ? 48.870 5.792 -9.161 1.00 64.25 201 PHE A O 1
ATOM 1645 N N . SER A 1 202 ? 49.447 6.681 -7.193 1.00 66.06 202 SER A N 1
ATOM 1646 C CA . SER A 1 202 ? 48.693 5.693 -6.411 1.00 66.06 202 SER A CA 1
ATOM 1647 C C . SER A 1 202 ? 47.183 5.884 -6.508 1.00 66.06 202 SER A C 1
ATOM 1649 O O . SER A 1 202 ? 46.482 4.881 -6.590 1.00 66.06 202 SER A O 1
ATOM 1651 N N . VAL A 1 203 ? 46.667 7.118 -6.594 1.00 64.94 203 VAL A N 1
ATOM 1652 C CA . VAL A 1 203 ? 45.218 7.364 -6.712 1.00 64.94 203 VAL A CA 1
ATOM 1653 C C . VAL A 1 203 ? 44.636 6.772 -8.000 1.00 64.94 203 VAL A C 1
ATOM 1655 O O . VAL A 1 203 ? 43.678 6.012 -7.887 1.00 64.94 203 VAL A O 1
ATOM 1658 N N . PRO A 1 204 ? 45.196 7.000 -9.206 1.00 67.38 204 PRO A N 1
ATOM 1659 C CA . PRO A 1 204 ? 44.721 6.358 -10.432 1.00 67.38 204 PRO A CA 1
ATOM 1660 C C . PRO A 1 204 ? 44.883 4.839 -10.421 1.00 67.38 204 PRO A C 1
ATOM 1662 O O . PRO A 1 204 ? 43.996 4.142 -10.904 1.00 67.38 204 PRO A O 1
ATOM 1665 N N . ILE A 1 205 ? 45.969 4.305 -9.847 1.00 69.38 205 ILE A N 1
ATOM 1666 C CA . ILE A 1 205 ? 46.157 2.851 -9.707 1.00 69.38 205 ILE A CA 1
ATOM 1667 C C . ILE A 1 205 ? 45.079 2.265 -8.792 1.00 69.38 205 ILE A C 1
ATOM 1669 O O . ILE A 1 205 ? 44.493 1.238 -9.125 1.00 69.38 205 ILE A O 1
ATOM 1673 N N . TRP A 1 206 ? 44.755 2.936 -7.686 1.00 66.50 206 TRP A N 1
ATOM 1674 C CA . TRP A 1 206 ? 43.679 2.535 -6.781 1.00 66.50 206 TRP A CA 1
ATOM 1675 C C . TRP A 1 206 ? 42.295 2.711 -7.420 1.00 66.50 206 TRP A C 1
ATOM 1677 O O . TRP A 1 206 ? 41.397 1.914 -7.164 1.00 66.50 206 TRP A O 1
ATOM 1687 N N . TRP A 1 207 ? 42.131 3.699 -8.305 1.00 64.50 207 TRP A N 1
ATOM 1688 C CA . TRP A 1 207 ? 40.926 3.920 -9.109 1.00 64.50 207 TRP A CA 1
ATOM 1689 C C . TRP A 1 207 ? 40.714 2.798 -10.125 1.00 64.50 207 TRP A C 1
ATOM 1691 O O . TRP A 1 207 ? 39.631 2.226 -10.194 1.00 64.50 207 TRP A O 1
ATOM 1701 N N . ILE A 1 208 ? 41.762 2.427 -10.862 1.00 65.31 208 ILE A N 1
ATOM 1702 C CA . ILE A 1 208 ? 41.759 1.297 -11.795 1.00 65.31 208 ILE A CA 1
ATOM 1703 C C . ILE A 1 208 ? 41.488 0.007 -11.017 1.00 65.31 208 ILE A C 1
ATOM 1705 O O . ILE A 1 208 ? 40.567 -0.733 -11.356 1.00 65.31 208 ILE A O 1
ATOM 1709 N N . TYR A 1 209 ? 42.215 -0.228 -9.923 1.00 66.31 209 TYR A N 1
ATOM 1710 C CA . TYR A 1 209 ? 42.017 -1.382 -9.049 1.00 66.31 209 TYR A CA 1
ATOM 1711 C C . TYR A 1 209 ? 40.580 -1.453 -8.525 1.00 66.31 209 TYR A C 1
ATOM 1713 O O . TYR A 1 209 ? 39.965 -2.508 -8.619 1.00 66.31 209 TYR A O 1
ATOM 1721 N N . SER A 1 210 ? 40.007 -0.333 -8.076 1.00 58.56 210 SER A N 1
ATOM 1722 C CA . SER A 1 210 ? 38.624 -0.252 -7.596 1.00 58.56 210 SER A CA 1
ATOM 1723 C C . SER A 1 210 ? 37.612 -0.463 -8.711 1.00 58.56 210 SER A C 1
ATOM 1725 O O . SER A 1 210 ? 36.659 -1.187 -8.496 1.00 58.56 210 SER A O 1
ATOM 1727 N N . ILE A 1 211 ? 37.796 0.084 -9.913 1.00 57.56 211 ILE A N 1
ATOM 1728 C CA . ILE A 1 211 ? 36.871 -0.141 -11.038 1.00 57.56 211 ILE A CA 1
ATOM 1729 C C . ILE A 1 211 ? 36.854 -1.626 -11.434 1.00 57.56 211 ILE A C 1
ATOM 1731 O O . ILE A 1 211 ? 35.783 -2.215 -11.603 1.00 57.56 211 ILE A O 1
ATOM 1735 N N . PHE A 1 212 ? 38.027 -2.256 -11.528 1.00 57.00 212 PHE A N 1
ATOM 1736 C CA . PHE A 1 212 ? 38.138 -3.670 -11.893 1.00 57.00 212 PHE A CA 1
ATOM 1737 C C . PHE A 1 212 ? 37.692 -4.608 -10.769 1.00 57.00 212 PHE A C 1
ATOM 1739 O O . PHE A 1 212 ? 37.027 -5.612 -11.034 1.00 57.00 212 PHE A O 1
ATOM 1746 N N . LEU A 1 213 ? 37.988 -4.277 -9.510 1.00 53.84 213 LEU A N 1
ATOM 1747 C CA . LEU A 1 213 ? 37.484 -5.040 -8.378 1.00 53.84 213 LEU A CA 1
ATOM 1748 C C . LEU A 1 213 ? 36.007 -4.823 -8.155 1.00 53.84 213 LEU A C 1
ATOM 1750 O O . LEU A 1 213 ? 35.352 -5.808 -7.894 1.00 53.84 213 LEU A O 1
ATOM 1754 N N . ILE A 1 214 ? 35.456 -3.620 -8.300 1.00 49.38 214 ILE A N 1
ATOM 1755 C CA . ILE A 1 214 ? 34.011 -3.379 -8.206 1.00 49.38 214 ILE A CA 1
ATOM 1756 C C . ILE A 1 214 ? 33.292 -4.193 -9.280 1.00 49.38 214 ILE A C 1
ATOM 1758 O O . ILE A 1 214 ? 32.292 -4.816 -8.966 1.00 49.38 214 ILE A O 1
ATOM 1762 N N . SER A 1 215 ? 33.817 -4.299 -10.505 1.00 42.91 215 SER A N 1
ATOM 1763 C CA . SER A 1 215 ? 33.219 -5.166 -11.531 1.00 42.91 215 SER A CA 1
ATOM 1764 C C . SER A 1 215 ? 33.228 -6.652 -11.129 1.00 42.91 215 SER A C 1
ATOM 1766 O O . SER A 1 215 ? 32.205 -7.329 -11.236 1.00 42.91 215 SER A O 1
ATOM 1768 N N . ARG A 1 216 ? 34.340 -7.148 -10.570 1.00 46.69 216 ARG A N 1
ATOM 1769 C CA . ARG A 1 216 ? 34.460 -8.533 -10.075 1.00 46.69 216 ARG A CA 1
ATOM 1770 C C . ARG A 1 216 ? 33.698 -8.774 -8.762 1.00 46.69 216 ARG A C 1
ATOM 1772 O O . ARG A 1 216 ? 33.197 -9.867 -8.526 1.00 46.69 216 ARG A O 1
ATOM 1779 N N . TYR A 1 217 ? 33.568 -7.749 -7.927 1.00 46.69 217 TYR A N 1
ATOM 1780 C CA . TYR A 1 217 ? 32.791 -7.741 -6.693 1.00 46.69 217 TYR A CA 1
ATOM 1781 C C . TYR A 1 217 ? 31.311 -7.651 -6.988 1.00 46.69 217 TYR A C 1
ATOM 1783 O O . TYR A 1 217 ? 30.581 -8.272 -6.251 1.00 46.69 217 TYR A O 1
ATOM 1791 N N . VAL A 1 218 ? 30.861 -6.962 -8.039 1.00 43.38 218 VAL A N 1
ATOM 1792 C CA . VAL A 1 218 ? 29.465 -6.972 -8.504 1.00 43.38 218 VAL A CA 1
ATOM 1793 C C . VAL A 1 218 ? 29.095 -8.371 -9.006 1.00 43.38 218 VAL A C 1
ATOM 1795 O O . VAL A 1 218 ? 28.027 -8.875 -8.675 1.00 43.38 218 VAL A O 1
ATOM 1798 N N . GLN A 1 219 ? 30.012 -9.055 -9.699 1.00 43.72 219 GLN A N 1
ATOM 1799 C CA . GLN A 1 219 ? 29.836 -10.462 -10.084 1.00 43.72 219 GLN A CA 1
ATOM 1800 C C . GLN A 1 219 ? 29.802 -11.410 -8.871 1.00 43.72 219 GLN A C 1
ATOM 1802 O O . GLN A 1 219 ? 28.920 -12.257 -8.782 1.00 43.72 219 GLN A O 1
ATOM 1807 N N . ASN A 1 220 ? 30.701 -11.239 -7.896 1.00 44.81 220 ASN A N 1
ATOM 1808 C CA . ASN A 1 220 ? 30.650 -11.998 -6.639 1.00 44.81 220 ASN A CA 1
ATOM 1809 C C . ASN A 1 220 ? 29.482 -11.577 -5.732 1.00 44.81 220 ASN A C 1
ATOM 1811 O O . ASN A 1 220 ? 29.005 -12.389 -4.950 1.00 44.81 220 ASN A O 1
ATOM 1815 N N . TYR A 1 221 ? 28.996 -10.338 -5.835 1.00 41.69 221 TYR A N 1
ATOM 1816 C CA . TYR A 1 221 ? 27.813 -9.850 -5.135 1.00 41.69 221 TYR A CA 1
ATOM 1817 C C . TYR A 1 221 ? 26.581 -10.563 -5.661 1.00 41.69 221 TYR A C 1
ATOM 1819 O O . TYR A 1 221 ? 25.762 -10.920 -4.837 1.00 41.69 221 TYR A O 1
ATOM 1827 N N . ASN A 1 222 ? 26.471 -10.847 -6.963 1.00 42.84 222 ASN A N 1
ATOM 1828 C CA . ASN A 1 222 ? 25.387 -11.686 -7.482 1.00 42.84 222 ASN A CA 1
ATOM 1829 C C . ASN A 1 222 ? 25.419 -13.103 -6.880 1.00 42.84 222 ASN A C 1
ATOM 1831 O O . ASN A 1 222 ? 24.374 -13.606 -6.490 1.00 42.84 222 ASN A O 1
ATOM 1835 N N . LEU A 1 223 ? 26.603 -13.704 -6.700 1.00 44.31 223 LEU A N 1
ATOM 1836 C CA . LEU A 1 223 ? 26.754 -15.029 -6.070 1.00 44.31 223 LEU A CA 1
ATOM 1837 C C . LEU A 1 223 ? 26.471 -15.017 -4.554 1.00 44.31 223 LEU A C 1
ATOM 1839 O O . LEU A 1 223 ? 25.846 -15.929 -4.015 1.00 44.31 223 LEU A O 1
ATOM 1843 N N . ILE A 1 224 ? 26.919 -13.976 -3.846 1.00 44.62 224 ILE A N 1
ATOM 1844 C CA . ILE A 1 224 ? 26.636 -13.786 -2.414 1.00 44.62 224 ILE A CA 1
ATOM 1845 C C . ILE A 1 224 ? 25.164 -13.425 -2.210 1.00 44.62 224 ILE A C 1
ATOM 1847 O O . ILE A 1 224 ? 24.575 -13.864 -1.227 1.00 44.62 224 ILE A O 1
ATOM 1851 N N . TRP A 1 225 ? 24.562 -12.661 -3.123 1.00 41.28 225 TRP A N 1
ATOM 1852 C CA . TRP A 1 225 ? 23.130 -12.398 -3.129 1.00 41.28 225 TRP A CA 1
ATOM 1853 C C . TRP A 1 225 ? 22.352 -13.668 -3.408 1.00 41.28 225 TRP A C 1
ATOM 1855 O O . TRP A 1 225 ? 21.439 -13.910 -2.653 1.00 41.28 225 TRP A O 1
ATOM 1865 N N . GLU A 1 226 ? 22.719 -14.534 -4.354 1.00 45.97 226 GLU A N 1
ATOM 1866 C CA . GLU A 1 226 ? 22.051 -15.838 -4.511 1.00 45.97 226 GLU A CA 1
ATOM 1867 C C . GLU A 1 226 ? 22.092 -16.670 -3.222 1.00 45.97 226 GLU A C 1
ATOM 1869 O O . GLU A 1 226 ? 21.070 -17.211 -2.805 1.00 45.97 226 GLU A O 1
ATOM 1874 N N . SER A 1 227 ? 23.245 -16.731 -2.546 1.00 45.50 227 SER A N 1
ATOM 1875 C CA . SER A 1 227 ? 23.379 -17.438 -1.264 1.00 45.50 227 SER A CA 1
ATOM 1876 C C . SER A 1 227 ? 22.559 -16.788 -0.151 1.00 45.50 227 SER A C 1
ATOM 1878 O O . SER A 1 227 ? 21.849 -17.482 0.569 1.00 45.50 227 SER A O 1
ATOM 1880 N N . LYS A 1 228 ? 22.638 -15.461 -0.000 1.00 43.66 228 LYS A N 1
ATOM 1881 C CA . LYS A 1 228 ? 21.877 -14.720 1.012 1.00 43.66 228 LYS A CA 1
ATOM 1882 C C . LYS A 1 228 ? 20.391 -14.702 0.705 1.00 43.66 228 LYS A C 1
ATOM 1884 O O . LYS A 1 228 ? 19.610 -14.641 1.634 1.00 43.66 228 LYS A O 1
ATOM 1889 N N . TRP A 1 229 ? 20.001 -14.747 -0.561 1.00 45.06 229 TRP A N 1
ATOM 1890 C CA . TRP A 1 229 ? 18.613 -14.798 -0.994 1.00 45.06 229 TRP A CA 1
ATOM 1891 C C . TRP A 1 229 ? 18.022 -16.166 -0.729 1.00 45.06 229 TRP A C 1
ATOM 1893 O O . TRP A 1 229 ? 16.884 -16.237 -0.299 1.00 45.06 229 TRP A O 1
ATOM 1903 N N . LYS A 1 230 ? 18.824 -17.224 -0.851 1.00 53.31 230 LYS A N 1
ATOM 1904 C CA . LYS A 1 230 ? 18.457 -18.570 -0.417 1.00 53.31 230 LYS A CA 1
ATOM 1905 C C . LYS A 1 230 ? 18.339 -18.681 1.106 1.00 53.31 230 LYS A C 1
ATOM 1907 O O . LYS A 1 230 ? 17.341 -19.192 1.592 1.00 53.31 230 LYS A O 1
ATOM 1912 N N . ASP A 1 231 ? 19.281 -18.108 1.860 1.00 54.44 231 ASP A N 1
ATOM 1913 C CA . ASP A 1 231 ? 19.168 -18.018 3.325 1.00 54.44 231 ASP A CA 1
ATOM 1914 C C . ASP A 1 231 ? 17.981 -17.136 3.749 1.00 54.44 231 ASP A C 1
ATOM 1916 O O . ASP A 1 231 ? 17.302 -17.436 4.728 1.00 54.44 231 ASP A O 1
ATOM 1920 N N . TYR A 1 232 ? 17.701 -16.052 3.021 1.00 43.78 232 TYR A N 1
ATOM 1921 C CA . TYR A 1 232 ? 16.567 -15.160 3.265 1.00 43.78 232 TYR A CA 1
ATOM 1922 C C . TYR A 1 232 ? 15.243 -15.818 2.879 1.00 43.78 232 TYR A C 1
ATOM 1924 O O . TYR A 1 232 ? 14.272 -15.630 3.593 1.00 43.78 232 TYR A O 1
ATOM 1932 N N . GLU A 1 233 ? 15.204 -16.623 1.816 1.00 50.44 233 GLU A N 1
ATOM 1933 C CA . GLU A 1 233 ? 14.074 -17.464 1.413 1.00 50.44 233 GLU A CA 1
ATOM 1934 C C . GLU A 1 233 ? 13.807 -18.537 2.474 1.00 50.44 233 GLU A C 1
ATOM 1936 O O . GLU A 1 233 ? 12.683 -18.642 2.953 1.00 50.44 233 GLU A O 1
ATOM 1941 N N . ASP A 1 234 ? 14.835 -19.246 2.946 1.00 58.94 234 ASP A N 1
ATOM 1942 C CA . ASP A 1 234 ? 14.719 -20.251 4.009 1.00 58.94 234 ASP A CA 1
ATOM 1943 C C . ASP A 1 234 ? 14.310 -19.622 5.352 1.00 58.94 234 ASP A C 1
ATOM 1945 O O . ASP A 1 234 ? 13.483 -20.173 6.086 1.00 58.94 234 ASP A O 1
ATOM 1949 N N . THR A 1 235 ? 14.836 -18.436 5.668 1.00 58.31 235 THR A N 1
ATOM 1950 C CA . THR A 1 235 ? 14.459 -17.680 6.871 1.00 58.31 235 THR A CA 1
ATOM 1951 C C . THR A 1 235 ? 13.052 -17.110 6.740 1.00 58.31 235 THR A C 1
ATOM 1953 O O . THR A 1 235 ? 12.293 -17.204 7.694 1.00 58.31 235 THR A O 1
ATOM 1956 N N . LEU A 1 236 ? 12.653 -16.614 5.564 1.00 46.66 236 LEU A N 1
ATOM 1957 C CA . LEU A 1 236 ? 11.280 -16.204 5.261 1.00 46.66 236 LEU A CA 1
ATOM 1958 C C . LEU A 1 236 ? 10.319 -17.380 5.357 1.00 46.66 236 LEU A C 1
ATOM 1960 O O . LEU A 1 236 ? 9.242 -17.193 5.894 1.00 46.66 236 LEU A O 1
ATOM 1964 N N . ILE A 1 237 ? 10.682 -18.577 4.891 1.00 56.25 237 ILE A N 1
ATOM 1965 C CA . ILE A 1 237 ? 9.866 -19.797 5.002 1.00 56.25 237 ILE A CA 1
ATOM 1966 C C . ILE A 1 237 ? 9.743 -20.236 6.470 1.00 56.25 237 ILE A C 1
ATOM 1968 O O . ILE A 1 237 ? 8.695 -20.721 6.906 1.00 56.25 237 ILE A O 1
ATOM 1972 N N . LYS A 1 238 ? 10.796 -20.056 7.269 1.00 56.75 238 LYS A N 1
ATOM 1973 C CA . LYS A 1 238 ? 10.787 -20.387 8.698 1.00 56.75 238 LYS A CA 1
ATOM 1974 C C . LYS A 1 238 ? 9.989 -19.370 9.521 1.00 56.75 238 LYS A C 1
ATOM 1976 O O . LYS A 1 238 ? 9.125 -19.778 10.294 1.00 56.75 238 LYS A O 1
ATOM 1981 N N . ASP A 1 239 ? 10.209 -18.077 9.296 1.00 49.06 239 ASP A N 1
ATOM 1982 C CA . ASP A 1 239 ? 9.425 -16.978 9.872 1.00 49.06 239 ASP A CA 1
ATOM 1983 C C . ASP A 1 239 ? 7.978 -17.004 9.381 1.00 49.06 239 ASP A C 1
ATOM 1985 O O . ASP A 1 239 ? 7.077 -16.658 10.136 1.00 49.06 239 ASP A O 1
ATOM 1989 N N . TRP A 1 240 ? 7.731 -17.452 8.149 1.00 45.09 240 TRP A N 1
ATOM 1990 C CA . TRP A 1 240 ? 6.398 -17.717 7.617 1.00 45.09 240 TRP A CA 1
ATOM 1991 C C . TRP A 1 240 ? 5.692 -18.735 8.489 1.00 45.09 240 TRP A C 1
ATOM 1993 O O . TRP A 1 240 ? 4.581 -18.470 8.927 1.00 45.09 240 TRP A O 1
ATOM 2003 N N . ASN A 1 241 ? 6.301 -19.892 8.756 1.00 50.62 241 ASN A N 1
ATOM 2004 C CA . ASN A 1 241 ? 5.642 -20.939 9.539 1.00 50.62 241 ASN A CA 1
ATOM 2005 C C . ASN A 1 241 ? 5.322 -20.490 10.972 1.00 50.62 241 ASN A C 1
ATOM 2007 O O . ASN A 1 241 ? 4.307 -20.915 11.509 1.00 50.62 241 ASN A O 1
ATOM 2011 N N . VAL A 1 242 ? 6.129 -19.593 11.546 1.00 51.28 242 VAL A N 1
ATOM 2012 C CA . VAL A 1 242 ? 5.900 -19.017 12.880 1.00 51.28 242 VAL A CA 1
ATOM 2013 C C . VAL A 1 242 ? 4.849 -17.895 12.843 1.00 51.28 242 VAL A C 1
ATOM 2015 O O . VAL A 1 242 ? 3.873 -17.935 13.582 1.00 51.28 242 VAL A O 1
ATOM 2018 N N . LYS A 1 243 ? 4.970 -16.919 11.935 1.00 44.78 243 LYS A N 1
ATOM 2019 C CA . LYS A 1 243 ? 4.033 -15.782 11.836 1.00 44.78 243 LYS A CA 1
ATOM 2020 C C . LYS A 1 243 ? 2.672 -16.146 11.242 1.00 44.78 243 LYS A C 1
ATOM 2022 O O . LYS A 1 243 ? 1.716 -15.398 11.430 1.00 44.78 243 LYS A O 1
ATOM 2027 N N . ARG A 1 244 ? 2.554 -17.280 10.545 1.00 43.16 244 ARG A N 1
ATOM 2028 C CA . ARG A 1 244 ? 1.270 -17.843 10.095 1.00 43.16 244 ARG A CA 1
ATOM 2029 C C . ARG A 1 244 ? 0.347 -18.166 11.273 1.00 43.16 244 ARG A C 1
ATOM 2031 O O . ARG A 1 244 ? -0.863 -18.143 11.098 1.00 43.16 244 ARG A O 1
ATOM 2038 N N . GLU A 1 245 ? 0.895 -18.445 12.452 1.00 48.69 245 GLU A N 1
ATOM 2039 C CA . GLU A 1 245 ? 0.101 -18.695 13.660 1.00 48.69 245 GLU A CA 1
ATOM 2040 C C . GLU A 1 245 ? -0.308 -17.396 14.383 1.00 48.69 245 GLU A C 1
ATOM 2042 O O . GLU A 1 245 ? -1.288 -17.399 15.123 1.00 48.69 245 GLU A O 1
ATOM 2047 N N . GLU A 1 246 ? 0.380 -16.274 14.128 1.00 44.47 246 GLU A N 1
ATOM 2048 C CA . GLU A 1 246 ? 0.179 -14.994 14.832 1.00 44.47 246 GLU A CA 1
ATOM 2049 C C . GLU A 1 246 ? -0.527 -13.907 13.996 1.00 44.47 246 GLU A C 1
ATOM 2051 O O . GLU A 1 246 ? -1.060 -12.945 14.550 1.00 44.47 246 GLU A O 1
ATOM 2056 N N . MET A 1 247 ? -0.546 -14.016 12.663 1.00 41.84 247 MET A N 1
ATOM 2057 C CA . MET A 1 247 ? -1.197 -13.027 11.799 1.00 41.84 247 MET A CA 1
ATOM 2058 C C . MET A 1 247 ? -2.707 -13.249 11.686 1.00 41.84 247 MET A C 1
ATOM 2060 O O . MET A 1 247 ? -3.176 -14.342 11.374 1.00 41.84 247 MET A O 1
ATOM 2064 N N . ASN A 1 248 ? -3.474 -12.162 11.826 1.00 55.53 248 ASN A N 1
ATOM 2065 C CA . ASN A 1 248 ? -4.896 -12.143 11.488 1.00 55.53 248 ASN A CA 1
ATOM 2066 C C . ASN A 1 248 ? -5.123 -12.657 10.054 1.00 55.53 248 ASN A C 1
ATOM 2068 O O . ASN A 1 248 ? -4.306 -12.426 9.158 1.00 55.53 248 ASN A O 1
ATOM 2072 N N . PHE A 1 249 ? -6.276 -13.300 9.836 1.00 50.91 249 PHE A N 1
ATOM 2073 C CA . PHE A 1 249 ? -6.697 -13.960 8.588 1.00 50.91 249 PHE A CA 1
ATOM 2074 C C . PHE A 1 249 ? -6.402 -13.150 7.306 1.00 50.91 249 PHE A C 1
ATOM 2076 O O . PHE A 1 249 ? -6.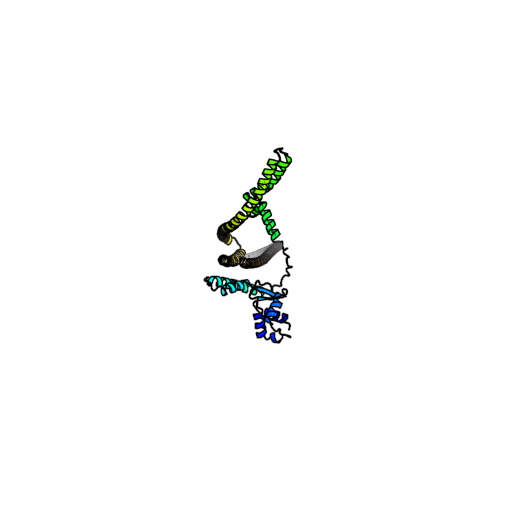094 -13.715 6.256 1.00 50.91 249 PHE A O 1
ATOM 2083 N N . LEU A 1 250 ? -6.434 -11.818 7.399 1.00 50.22 250 LEU A N 1
ATOM 2084 C CA . LEU A 1 250 ? -6.184 -10.897 6.293 1.00 50.22 250 LEU A CA 1
ATOM 2085 C C . LEU A 1 250 ? -4.717 -10.817 5.842 1.00 50.22 250 LEU A C 1
ATOM 2087 O O . LEU A 1 250 ? -4.452 -10.837 4.639 1.00 50.22 250 LEU A O 1
ATOM 2091 N N . GLY A 1 251 ? -3.769 -10.753 6.785 1.00 52.03 251 GLY A N 1
ATOM 2092 C CA . GLY A 1 251 ? -2.333 -10.709 6.475 1.00 52.03 251 GLY A CA 1
ATOM 2093 C C . GLY A 1 251 ? -1.862 -12.017 5.839 1.00 52.03 251 GLY A C 1
ATOM 2094 O O . GLY A 1 251 ? -1.067 -12.022 4.901 1.00 52.03 251 GLY A O 1
ATOM 2095 N N . LEU A 1 252 ? -2.466 -13.119 6.278 1.00 55.19 252 LEU A N 1
ATOM 2096 C CA . LEU A 1 252 ? -2.268 -14.465 5.752 1.00 55.19 252 LEU A CA 1
ATOM 2097 C C . LEU A 1 252 ? -2.719 -14.585 4.288 1.00 55.19 252 LEU A C 1
ATOM 2099 O O . LEU A 1 252 ? -1.962 -15.066 3.448 1.00 55.19 252 LEU A O 1
ATOM 2103 N N . LYS A 1 253 ? -3.908 -14.064 3.960 1.00 59.28 253 LYS A N 1
ATOM 2104 C CA . LYS A 1 253 ? -4.454 -14.064 2.592 1.00 59.28 253 LYS A CA 1
ATOM 2105 C C . LYS A 1 253 ? -3.635 -13.190 1.630 1.00 59.28 253 LYS A C 1
ATOM 2107 O O . LYS A 1 253 ? -3.499 -13.524 0.454 1.00 59.28 253 LYS A O 1
ATOM 2112 N N . HIS A 1 254 ? -3.071 -12.087 2.124 1.00 57.66 254 HIS A N 1
ATOM 2113 C CA . HIS A 1 254 ? -2.204 -11.190 1.351 1.00 57.66 254 HIS A CA 1
ATOM 2114 C C . HIS A 1 254 ? -0.833 -11.802 1.060 1.00 57.66 254 HIS A C 1
ATOM 2116 O O . HIS A 1 254 ? -0.368 -11.782 -0.081 1.00 57.66 254 HIS A O 1
ATOM 2122 N N . LEU A 1 255 ? -0.203 -12.399 2.071 1.00 53.81 255 LEU A N 1
ATOM 2123 C CA . LEU A 1 255 ? 1.066 -13.107 1.907 1.00 53.81 255 LEU A CA 1
ATOM 2124 C C . LEU A 1 255 ? 0.926 -14.331 1.001 1.00 53.81 255 LEU A C 1
ATOM 2126 O O . LEU A 1 255 ? 1.815 -14.594 0.196 1.00 53.81 255 LEU A O 1
ATOM 2130 N N . GLU A 1 256 ? -0.206 -15.031 1.064 1.00 67.19 256 GLU A N 1
ATOM 2131 C CA . GLU A 1 256 ? -0.506 -16.154 0.175 1.00 67.19 256 GLU A CA 1
ATOM 2132 C C . GLU A 1 256 ? -0.632 -15.702 -1.289 1.00 67.19 256 GLU A C 1
ATOM 2134 O O . GLU A 1 256 ? -0.005 -16.297 -2.165 1.00 67.19 256 GLU A O 1
ATOM 2139 N N . LYS A 1 257 ? -1.337 -14.594 -1.566 1.00 63.62 257 LYS A N 1
ATOM 2140 C CA . LYS A 1 257 ? -1.394 -13.996 -2.914 1.00 63.62 257 LYS A CA 1
ATOM 2141 C C . LYS A 1 257 ? -0.010 -13.578 -3.421 1.00 63.62 257 LYS A C 1
ATOM 2143 O O . LYS A 1 257 ? 0.342 -13.895 -4.556 1.00 63.62 257 LYS A O 1
ATOM 2148 N N . MET A 1 258 ? 0.788 -12.916 -2.583 1.00 51.84 258 MET A N 1
ATOM 2149 C CA . MET A 1 258 ? 2.148 -12.493 -2.933 1.00 51.84 258 MET A CA 1
ATOM 2150 C C . MET A 1 258 ? 3.063 -13.685 -3.201 1.00 51.84 258 MET A C 1
ATOM 2152 O O . MET A 1 258 ? 3.800 -13.685 -4.182 1.00 51.84 258 MET A O 1
ATOM 2156 N N . HIS A 1 259 ? 2.986 -14.739 -2.394 1.00 62.59 259 HIS A N 1
ATOM 2157 C CA . HIS A 1 259 ? 3.749 -15.957 -2.632 1.00 62.59 259 HIS A CA 1
ATOM 2158 C C . HIS A 1 259 ? 3.312 -16.692 -3.901 1.00 62.59 259 HIS A C 1
ATOM 2160 O O . HIS A 1 259 ? 4.163 -17.183 -4.638 1.00 62.59 259 HIS A O 1
ATOM 2166 N N . ILE A 1 260 ? 2.013 -16.739 -4.209 1.00 67.88 260 ILE A N 1
ATOM 2167 C CA . ILE A 1 260 ? 1.522 -17.271 -5.489 1.00 67.88 260 ILE A CA 1
ATOM 2168 C C . ILE A 1 260 ? 2.090 -16.448 -6.654 1.00 67.88 260 ILE A C 1
ATOM 2170 O O . ILE A 1 260 ? 2.517 -17.017 -7.655 1.00 67.88 260 ILE A O 1
ATOM 2174 N N . LEU A 1 261 ? 2.159 -15.124 -6.515 1.00 57.78 261 LEU A N 1
ATOM 2175 C CA . LEU A 1 261 ? 2.752 -14.250 -7.524 1.00 57.78 261 LEU A CA 1
ATOM 2176 C C . LEU A 1 261 ? 4.261 -14.525 -7.685 1.00 57.78 261 LEU A C 1
ATOM 2178 O O . LEU A 1 261 ? 4.725 -14.808 -8.788 1.00 57.78 261 LEU A O 1
ATOM 2182 N N . PHE A 1 262 ? 5.023 -14.530 -6.588 1.00 54.22 262 PHE A N 1
ATOM 2183 C CA . PHE A 1 262 ? 6.471 -14.767 -6.605 1.00 54.22 262 PHE A CA 1
ATOM 2184 C C . PHE A 1 262 ? 6.837 -16.180 -7.068 1.00 54.22 262 PHE A C 1
ATOM 2186 O O . PHE A 1 262 ? 7.741 -16.332 -7.885 1.00 54.22 262 PHE A O 1
ATOM 2193 N N . SER A 1 263 ? 6.108 -17.210 -6.633 1.00 62.22 263 SER A N 1
ATOM 2194 C CA . SER A 1 263 ? 6.326 -18.600 -7.066 1.00 62.22 263 SER A CA 1
ATOM 2195 C C . SER A 1 263 ? 6.075 -18.808 -8.562 1.00 62.22 263 SER A C 1
ATOM 2197 O O . SER A 1 263 ? 6.676 -19.702 -9.155 1.00 62.22 263 SER A O 1
ATOM 2199 N N . LYS A 1 264 ? 5.247 -17.966 -9.195 1.00 60.66 264 LYS A N 1
ATOM 2200 C CA . LYS A 1 264 ? 5.048 -17.958 -10.652 1.00 60.66 264 LYS A CA 1
ATOM 2201 C C . LYS A 1 264 ? 6.083 -17.101 -11.394 1.00 60.66 264 LYS A C 1
ATOM 2203 O O . LYS A 1 264 ? 6.488 -17.470 -12.493 1.00 60.66 264 LYS A O 1
ATOM 2208 N N . VAL A 1 265 ? 6.559 -16.004 -10.799 1.00 56.31 265 VAL A N 1
ATOM 2209 C CA . VAL A 1 265 ? 7.537 -15.083 -11.417 1.00 56.31 265 VAL A CA 1
ATOM 2210 C C . VAL A 1 265 ? 8.977 -15.608 -11.343 1.00 56.31 265 VAL A C 1
ATOM 2212 O O . VAL A 1 265 ? 9.720 -15.492 -12.316 1.00 56.31 265 VAL A O 1
ATOM 2215 N N . ILE A 1 266 ? 9.382 -16.235 -10.234 1.00 58.84 266 ILE A N 1
ATOM 2216 C CA . ILE A 1 266 ? 10.753 -16.742 -10.023 1.00 58.84 266 ILE A CA 1
ATOM 2217 C C . ILE A 1 266 ? 11.195 -17.739 -11.117 1.00 58.84 266 ILE A C 1
ATOM 2219 O O . ILE A 1 266 ? 12.284 -17.563 -11.672 1.00 58.84 266 ILE A O 1
ATOM 2223 N N . PRO A 1 267 ? 10.384 -18.744 -11.510 1.00 59.88 267 PRO A N 1
ATOM 2224 C CA . PRO A 1 267 ? 10.740 -19.652 -12.601 1.00 59.88 267 PRO A CA 1
ATOM 2225 C C . PRO A 1 267 ? 10.920 -18.935 -13.943 1.00 59.88 267 PRO A C 1
ATOM 2227 O O . PRO A 1 267 ? 11.776 -19.322 -14.736 1.00 59.88 267 PRO A O 1
ATOM 2230 N N . ILE A 1 268 ? 10.143 -17.877 -14.195 1.00 57.25 268 ILE A N 1
ATOM 2231 C CA . ILE A 1 268 ? 10.207 -17.092 -15.433 1.00 57.25 268 ILE A CA 1
ATOM 2232 C C . ILE A 1 268 ? 11.523 -16.318 -15.491 1.00 57.25 268 ILE A C 1
ATOM 2234 O O . ILE A 1 268 ? 12.226 -16.406 -16.494 1.00 57.25 268 ILE A O 1
ATOM 2238 N N . VAL A 1 269 ? 11.905 -15.642 -14.404 1.00 53.25 269 VAL A N 1
ATOM 2239 C CA . VAL A 1 269 ? 13.188 -14.922 -14.305 1.00 53.25 269 VAL A CA 1
ATOM 2240 C C . VAL A 1 269 ? 14.368 -15.877 -14.498 1.00 53.25 269 VAL A C 1
ATOM 2242 O O . VAL A 1 269 ? 15.282 -15.576 -15.262 1.00 53.25 269 VAL A O 1
ATOM 2245 N N . LYS A 1 270 ? 14.312 -17.071 -13.896 1.00 57.09 270 LYS A N 1
ATOM 2246 C CA . LYS A 1 270 ? 15.355 -18.095 -14.050 1.00 57.09 270 LYS A CA 1
ATOM 2247 C C . LYS A 1 270 ? 15.468 -18.618 -15.487 1.00 57.09 270 LYS A C 1
ATOM 2249 O O . LYS A 1 270 ? 16.566 -18.822 -15.984 1.00 57.09 270 LYS A O 1
ATOM 2254 N N . THR A 1 271 ? 14.335 -18.785 -16.169 1.00 57.62 271 THR A N 1
ATOM 2255 C CA . THR A 1 271 ? 14.300 -19.202 -17.584 1.00 57.62 271 THR A CA 1
ATOM 2256 C C . THR A 1 271 ? 14.817 -18.094 -18.508 1.00 57.62 271 THR A C 1
ATOM 2258 O O . THR A 1 271 ? 15.396 -18.371 -19.554 1.00 57.62 271 THR A O 1
ATOM 2261 N N . ILE A 1 272 ? 14.614 -16.829 -18.130 1.00 54.41 272 ILE A N 1
ATOM 2262 C CA . ILE A 1 272 ? 15.069 -15.650 -18.872 1.00 54.41 272 ILE A CA 1
ATOM 2263 C C . ILE A 1 272 ? 16.598 -15.498 -18.819 1.00 54.41 272 ILE A C 1
ATOM 2265 O O . ILE A 1 272 ? 17.194 -15.130 -19.830 1.00 54.41 272 ILE A O 1
ATOM 2269 N N . ASP A 1 273 ? 17.227 -15.835 -17.692 1.00 47.53 273 ASP A N 1
ATOM 2270 C CA . ASP A 1 273 ? 18.686 -15.765 -17.502 1.00 47.53 273 ASP A CA 1
ATOM 2271 C C . ASP A 1 273 ? 19.454 -16.780 -18.379 1.00 47.53 273 ASP A C 1
ATOM 2273 O O . ASP A 1 273 ? 20.602 -16.564 -18.764 1.00 47.53 273 ASP A O 1
ATOM 2277 N N . GLU A 1 274 ? 18.790 -17.871 -18.774 1.00 58.72 274 GLU A N 1
ATOM 2278 C CA . GLU A 1 274 ? 19.333 -18.895 -19.677 1.00 58.72 274 GLU A CA 1
ATOM 2279 C C . GLU A 1 274 ? 19.186 -18.533 -21.170 1.00 58.72 274 GLU A C 1
ATOM 2281 O O . GLU A 1 274 ? 19.741 -19.210 -22.044 1.00 58.72 274 GLU A O 1
ATOM 2286 N N . LEU A 1 275 ? 18.445 -17.468 -21.504 1.00 53.00 275 LEU A N 1
ATOM 2287 C CA . LEU A 1 275 ? 18.208 -17.074 -22.890 1.00 53.00 275 LEU A CA 1
ATOM 2288 C C . LEU A 1 275 ? 19.315 -16.130 -23.405 1.00 53.00 275 LEU A C 1
ATOM 2290 O O . LEU A 1 275 ? 19.627 -15.123 -22.772 1.00 53.00 275 LEU A O 1
ATOM 2294 N N . PRO A 1 276 ? 19.846 -16.343 -24.627 1.00 48.88 276 PRO A N 1
ATOM 2295 C CA . PRO A 1 276 ? 20.785 -15.421 -25.262 1.00 48.88 276 PRO A CA 1
ATOM 2296 C C . PRO A 1 276 ? 20.021 -14.222 -25.851 1.00 48.88 276 PRO A C 1
ATOM 2298 O O . PRO A 1 276 ? 19.932 -14.055 -27.072 1.00 48.88 276 PRO A O 1
ATOM 2301 N N . VAL A 1 277 ? 19.385 -13.424 -24.993 1.00 57.66 277 VAL A N 1
ATOM 2302 C CA . VAL A 1 277 ? 18.650 -12.210 -25.373 1.00 57.66 277 VAL A CA 1
ATOM 2303 C C . VAL A 1 277 ? 19.538 -10.992 -25.143 1.00 57.66 277 VAL A C 1
ATOM 2305 O O . VAL A 1 277 ? 20.363 -10.956 -24.234 1.00 57.66 277 VAL A O 1
ATOM 2308 N N . LYS A 1 278 ? 19.376 -9.955 -25.969 1.00 57.97 278 LYS A N 1
ATOM 2309 C CA . LYS A 1 278 ? 20.013 -8.660 -25.708 1.00 57.97 278 LYS A CA 1
ATOM 2310 C C . LYS A 1 278 ? 19.529 -8.120 -24.357 1.00 57.97 278 LYS A C 1
ATOM 2312 O O . LYS A 1 278 ? 18.324 -8.082 -24.120 1.00 57.97 278 LYS A O 1
ATOM 2317 N N . MET A 1 279 ? 20.464 -7.635 -23.536 1.00 51.19 279 MET A N 1
ATOM 2318 C CA . MET A 1 279 ? 20.215 -7.051 -22.205 1.00 51.19 279 MET A CA 1
ATOM 2319 C C . MET A 1 279 ? 19.074 -6.021 -22.172 1.00 51.19 279 MET A C 1
ATOM 2321 O O . MET A 1 279 ? 18.380 -5.909 -21.170 1.00 51.19 279 MET A O 1
ATOM 2325 N N . GLU A 1 280 ? 18.848 -5.291 -23.267 1.00 51.41 280 GLU A N 1
ATOM 2326 C CA . GLU A 1 280 ? 17.766 -4.304 -23.394 1.00 51.41 280 GLU A CA 1
ATOM 2327 C C . GLU A 1 280 ? 16.363 -4.932 -23.319 1.00 51.41 280 GLU A C 1
ATOM 2329 O O . GLU A 1 280 ? 15.470 -4.369 -22.692 1.00 51.41 280 GLU A O 1
ATOM 2334 N N . VAL A 1 281 ? 16.169 -6.117 -23.908 1.00 59.00 281 VAL A N 1
ATOM 2335 C CA . VAL A 1 281 ? 14.883 -6.837 -23.861 1.00 59.00 281 VAL A CA 1
ATOM 2336 C C . VAL A 1 281 ? 14.662 -7.436 -22.474 1.00 59.00 281 VAL A C 1
ATOM 2338 O O . VAL A 1 281 ? 13.561 -7.351 -21.940 1.00 59.00 281 VAL A O 1
ATOM 2341 N N . LEU A 1 282 ? 15.724 -7.974 -21.865 1.00 56.62 282 LEU A N 1
ATOM 2342 C CA . LEU A 1 282 ? 15.709 -8.473 -20.489 1.00 56.62 282 LEU A CA 1
ATOM 2343 C C . LEU A 1 282 ? 15.291 -7.368 -19.510 1.00 56.62 282 LEU A C 1
ATOM 2345 O O . LEU A 1 282 ? 14.397 -7.560 -18.694 1.00 56.62 282 LEU A O 1
ATOM 2349 N N . ALA A 1 283 ? 15.897 -6.184 -19.646 1.00 57.72 283 ALA A N 1
ATOM 2350 C CA . ALA A 1 283 ? 15.586 -5.022 -18.825 1.00 57.72 283 ALA A CA 1
ATOM 2351 C C . ALA A 1 283 ? 14.129 -4.568 -19.000 1.00 57.72 283 ALA A C 1
ATOM 2353 O O . ALA A 1 283 ? 13.478 -4.252 -18.009 1.00 57.72 283 ALA A O 1
ATOM 2354 N N . GLY A 1 284 ? 13.599 -4.586 -20.229 1.00 65.00 284 GLY A N 1
ATOM 2355 C CA . GLY A 1 284 ? 12.193 -4.270 -20.493 1.00 65.00 284 GLY A CA 1
ATOM 2356 C C . GLY A 1 284 ? 11.222 -5.262 -19.846 1.00 65.00 284 GLY A C 1
ATOM 2357 O O . GLY A 1 284 ? 10.226 -4.847 -19.257 1.00 65.00 284 GLY A O 1
ATOM 2358 N N . ILE A 1 285 ? 11.532 -6.562 -19.893 1.00 66.44 285 ILE A N 1
ATOM 2359 C CA . ILE A 1 285 ? 10.713 -7.602 -19.251 1.00 66.44 285 ILE A CA 1
ATOM 2360 C C . ILE A 1 285 ? 10.762 -7.470 -17.726 1.00 66.44 285 ILE A C 1
ATOM 2362 O O . ILE A 1 285 ? 9.717 -7.485 -17.078 1.00 66.44 285 ILE A O 1
ATOM 2366 N N . CYS A 1 286 ? 11.954 -7.287 -17.154 1.00 62.62 286 CYS A N 1
ATOM 2367 C CA . CYS A 1 286 ? 12.114 -7.082 -15.717 1.00 62.62 286 CYS A CA 1
ATOM 2368 C C . CYS A 1 286 ? 11.393 -5.817 -15.242 1.00 62.62 286 CYS A C 1
ATOM 2370 O O . CYS A 1 286 ? 10.716 -5.863 -14.220 1.00 62.62 286 CYS A O 1
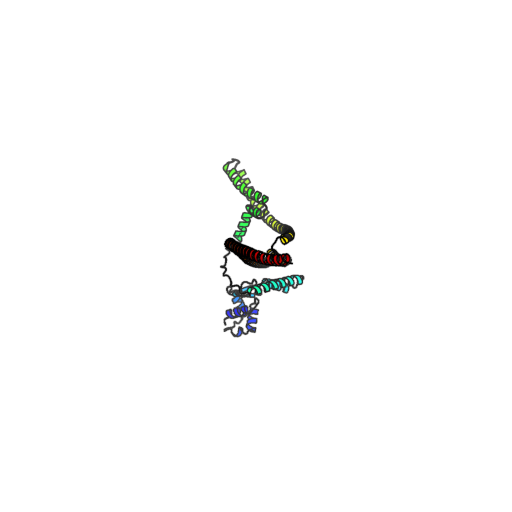ATOM 2372 N N . GLN A 1 287 ? 11.481 -4.712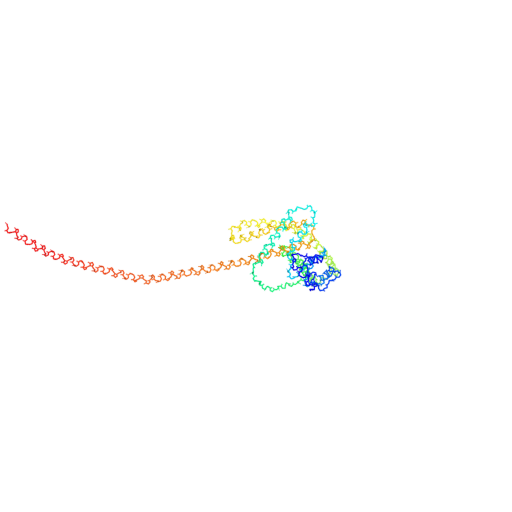 -15.990 1.00 66.56 287 GLN A N 1
ATOM 2373 C CA . GLN A 1 287 ? 10.770 -3.482 -15.646 1.00 66.56 287 GLN A CA 1
ATOM 2374 C C . GLN A 1 287 ? 9.250 -3.678 -15.696 1.00 66.56 287 GLN A C 1
ATOM 2376 O O . GLN A 1 287 ? 8.571 -3.303 -14.749 1.00 66.56 287 GLN A O 1
ATOM 2381 N N . GLY A 1 288 ? 8.720 -4.342 -16.730 1.00 71.19 288 GLY A N 1
ATOM 2382 C CA . GLY A 1 288 ? 7.286 -4.635 -16.814 1.00 71.19 288 GLY A CA 1
ATOM 2383 C C . GLY A 1 288 ? 6.785 -5.524 -15.672 1.00 71.19 288 GLY A C 1
ATOM 2384 O O . GLY A 1 288 ? 5.706 -5.288 -15.137 1.00 71.19 288 GLY A O 1
ATOM 2385 N N . LEU A 1 289 ? 7.579 -6.512 -15.245 1.00 67.25 289 LEU A N 1
ATOM 2386 C CA . LEU A 1 289 ? 7.261 -7.329 -14.070 1.00 67.25 289 LEU A CA 1
ATOM 2387 C C . LEU A 1 289 ? 7.282 -6.506 -12.776 1.00 67.25 289 LEU A C 1
ATOM 2389 O O . LEU A 1 289 ? 6.394 -6.672 -11.945 1.00 67.25 289 LEU A O 1
ATOM 2393 N N . ILE A 1 290 ? 8.259 -5.609 -12.612 1.00 66.75 290 ILE A N 1
ATOM 2394 C CA . ILE A 1 290 ? 8.333 -4.697 -11.461 1.00 66.75 290 ILE A CA 1
ATOM 2395 C C . ILE A 1 290 ? 7.099 -3.792 -11.416 1.00 66.75 290 ILE A C 1
ATOM 2397 O O . ILE A 1 290 ? 6.501 -3.648 -10.353 1.00 66.75 290 ILE A O 1
ATOM 2401 N N . ASP A 1 291 ? 6.696 -3.230 -12.554 1.00 72.06 291 ASP A N 1
ATOM 2402 C CA . ASP A 1 291 ? 5.549 -2.325 -12.637 1.00 72.06 291 ASP A CA 1
ATOM 2403 C C . ASP A 1 291 ? 4.238 -3.053 -12.286 1.00 72.06 291 ASP A C 1
ATOM 2405 O O . ASP A 1 291 ? 3.440 -2.532 -11.509 1.00 72.06 291 ASP A O 1
ATOM 2409 N N . ILE A 1 292 ? 4.050 -4.292 -12.766 1.00 74.44 292 ILE A N 1
ATOM 2410 C CA . ILE A 1 292 ? 2.889 -5.135 -12.418 1.00 74.44 292 ILE A CA 1
ATOM 2411 C C . ILE A 1 292 ? 2.864 -5.449 -10.916 1.00 74.44 292 ILE A C 1
ATOM 2413 O O . ILE A 1 292 ? 1.818 -5.340 -10.276 1.00 74.44 292 ILE A O 1
ATOM 2417 N N . VAL A 1 293 ? 4.009 -5.827 -10.336 1.00 70.00 293 VAL A N 1
ATOM 2418 C CA . VAL A 1 293 ? 4.107 -6.117 -8.896 1.00 70.00 293 VAL A CA 1
ATOM 2419 C C . VAL A 1 293 ? 3.812 -4.862 -8.073 1.00 70.00 293 VAL A C 1
ATOM 2421 O O . VAL A 1 293 ? 3.090 -4.946 -7.082 1.00 70.00 293 VAL A O 1
ATOM 2424 N N . ALA A 1 294 ? 4.327 -3.704 -8.485 1.00 70.00 294 ALA A N 1
ATOM 2425 C CA . ALA A 1 294 ? 4.088 -2.436 -7.805 1.00 70.00 294 ALA A CA 1
ATOM 2426 C C . ALA A 1 294 ? 2.610 -2.011 -7.869 1.00 70.00 294 ALA A C 1
ATOM 2428 O O . ALA A 1 294 ? 2.065 -1.539 -6.872 1.00 70.00 294 ALA A O 1
ATOM 2429 N N . GLU A 1 295 ? 1.944 -2.205 -9.011 1.00 78.19 295 GLU A N 1
ATOM 2430 C CA . GLU A 1 295 ? 0.520 -1.897 -9.175 1.00 78.19 295 GLU A CA 1
ATOM 2431 C C . GLU A 1 295 ? -0.366 -2.807 -8.311 1.00 78.19 295 GLU A C 1
ATOM 2433 O O . GLU A 1 295 ? -1.280 -2.325 -7.637 1.00 78.19 295 GLU A O 1
ATOM 2438 N N . GLU A 1 296 ? -0.068 -4.108 -8.259 1.00 76.19 296 GLU A N 1
ATOM 2439 C CA . GLU A 1 296 ? -0.813 -5.046 -7.414 1.00 76.19 296 GLU A CA 1
ATOM 2440 C C . GLU A 1 296 ? -0.573 -4.772 -5.921 1.00 76.19 296 GLU A C 1
ATOM 2442 O O . GLU A 1 296 ? -1.511 -4.821 -5.125 1.00 76.19 296 GLU A O 1
ATOM 2447 N N . GLN A 1 297 ? 0.657 -4.413 -5.530 1.00 71.50 297 GLN A N 1
ATOM 2448 C CA . GLN A 1 297 ? 0.965 -3.972 -4.165 1.00 71.50 297 GLN A CA 1
ATOM 2449 C C . GLN A 1 297 ? 0.176 -2.724 -3.768 1.00 71.50 297 GLN A C 1
ATOM 2451 O O . GLN A 1 297 ? -0.356 -2.680 -2.661 1.00 71.50 297 GLN A O 1
ATOM 2456 N N . ALA A 1 298 ? 0.072 -1.736 -4.660 1.00 77.19 298 ALA A N 1
ATOM 2457 C CA . ALA A 1 298 ? -0.716 -0.534 -4.409 1.00 77.19 298 ALA A CA 1
ATOM 2458 C C . ALA A 1 298 ? -2.205 -0.869 -4.225 1.00 77.19 298 ALA A C 1
ATOM 2460 O O . ALA A 1 298 ? -2.813 -0.423 -3.257 1.00 77.19 298 ALA A O 1
ATOM 2461 N N . ARG A 1 299 ? -2.771 -1.729 -5.084 1.00 80.69 299 ARG A N 1
ATOM 2462 C CA . ARG A 1 299 ? -4.169 -2.174 -4.959 1.00 80.69 299 ARG A CA 1
ATOM 2463 C C . ARG A 1 299 ? -4.429 -2.900 -3.639 1.00 80.69 299 ARG A C 1
ATOM 2465 O O . ARG A 1 299 ? -5.445 -2.666 -2.996 1.00 80.69 299 ARG A O 1
ATOM 2472 N N . MET A 1 300 ? -3.512 -3.777 -3.235 1.00 73.75 300 MET A N 1
ATOM 2473 C CA . MET A 1 300 ? -3.613 -4.486 -1.959 1.00 73.75 300 MET A CA 1
ATOM 2474 C C . MET A 1 300 ? -3.536 -3.534 -0.763 1.00 73.75 300 MET A C 1
ATOM 2476 O O . MET A 1 300 ? -4.246 -3.733 0.218 1.00 73.75 300 MET A O 1
ATOM 2480 N N . LEU A 1 301 ? -2.702 -2.494 -0.836 1.00 78.69 301 LEU A N 1
ATOM 2481 C CA . LEU A 1 301 ? -2.622 -1.487 0.219 1.00 78.69 301 LEU A CA 1
ATOM 2482 C C . LEU A 1 301 ? -3.944 -0.716 0.355 1.00 78.69 301 LEU A C 1
ATOM 2484 O O . LEU A 1 301 ? -4.442 -0.584 1.470 1.00 78.69 301 LEU A O 1
ATOM 2488 N N . ASP A 1 302 ? -4.550 -0.315 -0.766 1.00 84.25 302 ASP A N 1
ATOM 2489 C CA . ASP A 1 302 ? -5.860 0.350 -0.783 1.00 84.25 302 ASP A CA 1
ATOM 2490 C C . ASP A 1 302 ? -6.969 -0.550 -0.187 1.00 84.25 302 ASP A C 1
ATOM 2492 O O . ASP A 1 302 ? -7.827 -0.079 0.562 1.00 84.25 302 ASP A O 1
ATOM 2496 N N . GLU A 1 303 ? -6.953 -1.861 -0.476 1.00 85.81 303 GLU A N 1
ATOM 2497 C CA . GLU A 1 303 ? -7.891 -2.830 0.121 1.00 85.81 303 GLU A CA 1
ATOM 2498 C C . GLU A 1 303 ? -7.712 -2.943 1.645 1.00 85.81 303 GLU A C 1
ATOM 2500 O O . GLU A 1 303 ? -8.701 -2.976 2.381 1.00 85.81 303 GLU A O 1
ATOM 2505 N N . ILE A 1 304 ? -6.464 -2.969 2.126 1.00 78.06 304 ILE A N 1
ATOM 2506 C CA . ILE A 1 304 ? -6.143 -3.031 3.559 1.00 78.06 304 ILE A CA 1
ATOM 2507 C C . ILE A 1 304 ? -6.591 -1.757 4.275 1.00 78.06 304 ILE A C 1
ATOM 2509 O O . ILE A 1 304 ? -7.169 -1.841 5.359 1.00 78.06 304 ILE A O 1
ATOM 2513 N N . GLU A 1 305 ? -6.332 -0.585 3.696 1.00 83.94 305 GLU A N 1
ATOM 2514 C CA . GLU A 1 305 ? -6.764 0.691 4.269 1.00 83.94 305 GLU A CA 1
ATOM 2515 C C . GLU A 1 305 ? -8.292 0.745 4.381 1.00 83.94 305 GLU A C 1
ATOM 2517 O O . GLU A 1 305 ? -8.815 0.990 5.469 1.00 83.94 305 GLU A O 1
ATOM 2522 N N . ALA A 1 306 ? -9.013 0.383 3.316 1.00 88.94 306 ALA A N 1
ATOM 2523 C CA . ALA A 1 306 ? -10.474 0.355 3.323 1.00 88.94 306 ALA A CA 1
ATOM 2524 C C . ALA A 1 306 ? -11.058 -0.640 4.345 1.00 88.94 306 ALA A C 1
ATOM 2526 O O . ALA A 1 306 ? -12.114 -0.394 4.934 1.00 88.94 306 ALA A O 1
ATOM 2527 N N . GLU A 1 307 ? -10.411 -1.787 4.562 1.00 86.81 307 GLU A N 1
ATOM 2528 C CA . GLU A 1 307 ? -10.865 -2.767 5.551 1.00 86.81 307 GLU A CA 1
ATOM 2529 C C . GLU A 1 307 ? -10.536 -2.348 6.989 1.00 86.81 307 GLU A C 1
ATOM 2531 O O . GLU A 1 307 ? -11.362 -2.538 7.885 1.00 86.81 307 GLU A O 1
ATOM 2536 N N . ASN A 1 308 ? -9.391 -1.699 7.212 1.00 85.00 308 ASN A N 1
ATOM 2537 C CA . ASN A 1 308 ? -9.053 -1.106 8.505 1.00 85.00 308 ASN A CA 1
ATOM 2538 C C . ASN A 1 308 ? -10.035 0.005 8.890 1.00 85.00 308 ASN A C 1
ATOM 2540 O O . ASN A 1 308 ? -10.486 0.035 10.034 1.00 85.00 308 ASN A O 1
ATOM 2544 N N . GLU A 1 309 ? -10.432 0.860 7.944 1.00 92.25 309 GLU A N 1
ATOM 2545 C CA . GLU A 1 309 ? -11.473 1.870 8.167 1.00 92.25 309 GLU A CA 1
ATOM 2546 C C . GLU A 1 309 ? -12.812 1.227 8.558 1.00 92.25 309 GLU A C 1
ATOM 2548 O O . GLU A 1 309 ? -13.479 1.684 9.487 1.00 92.25 309 GLU A O 1
ATOM 2553 N N . ARG A 1 310 ? -13.196 0.117 7.909 1.00 92.31 310 ARG A N 1
ATOM 2554 C CA . ARG A 1 310 ? -14.413 -0.636 8.265 1.00 92.31 310 ARG A CA 1
ATOM 2555 C C . ARG A 1 310 ? -14.335 -1.244 9.662 1.00 92.31 310 ARG A C 1
ATOM 2557 O O . ARG A 1 310 ? -15.314 -1.172 10.400 1.00 92.31 310 ARG A O 1
ATOM 2564 N N . LEU A 1 311 ? -13.201 -1.843 10.022 1.00 87.06 311 LEU A N 1
ATOM 2565 C CA . LEU A 1 311 ? -12.988 -2.421 11.352 1.00 87.06 311 LEU A CA 1
ATOM 2566 C C . LEU A 1 311 ? -12.977 -1.346 12.437 1.00 87.06 311 LEU A C 1
ATOM 2568 O O . LEU A 1 311 ? -13.518 -1.566 13.519 1.00 87.06 311 LEU A O 1
ATOM 2572 N N . GLN A 1 312 ? -12.394 -0.184 12.155 1.00 91.38 312 GLN A N 1
ATOM 2573 C CA . GLN A 1 312 ? -12.422 0.943 13.076 1.00 91.38 312 GLN A CA 1
ATOM 2574 C C . GLN A 1 312 ? -13.856 1.445 13.282 1.00 91.38 312 GLN A C 1
ATOM 2576 O O . GLN A 1 312 ? -14.287 1.566 14.425 1.00 91.38 312 GLN A O 1
ATOM 2581 N N . ALA A 1 313 ? -14.628 1.617 12.206 1.00 93.62 313 ALA A N 1
ATOM 2582 C CA . ALA A 1 313 ? -16.036 1.999 12.299 1.00 93.62 313 ALA A CA 1
ATOM 2583 C C . ALA A 1 313 ? -16.880 0.967 13.074 1.00 93.62 313 ALA A C 1
ATOM 2585 O O . ALA A 1 313 ? -17.785 1.340 13.817 1.00 93.62 313 ALA A O 1
ATOM 2586 N N . GLN A 1 314 ? -16.582 -0.331 12.938 1.00 93.12 314 GLN A N 1
ATOM 2587 C CA . GLN A 1 314 ? -17.236 -1.378 13.730 1.00 93.12 314 GLN A CA 1
ATOM 2588 C C . GLN A 1 314 ? -16.903 -1.274 15.219 1.00 93.12 314 GLN A C 1
ATOM 2590 O O . GLN A 1 314 ? -17.810 -1.374 16.038 1.00 93.12 314 GLN A O 1
ATOM 2595 N N . ARG A 1 315 ? -15.636 -1.035 15.575 1.00 93.19 315 ARG A N 1
ATOM 2596 C CA . ARG A 1 315 ? -15.227 -0.852 16.977 1.00 93.19 315 ARG A CA 1
ATOM 2597 C C . ARG A 1 315 ? -15.872 0.380 17.599 1.00 93.19 315 ARG A C 1
ATOM 2599 O O . ARG A 1 315 ? -16.388 0.289 18.704 1.00 93.19 315 ARG A O 1
ATOM 2606 N N . GLU A 1 316 ? -15.898 1.497 16.876 1.00 95.88 316 GLU A N 1
ATOM 2607 C CA . GLU A 1 316 ? -16.566 2.721 17.332 1.00 95.88 316 GLU A CA 1
ATOM 2608 C C . GLU A 1 316 ? -18.073 2.484 17.549 1.00 95.88 316 GLU A C 1
ATOM 2610 O O . GLU A 1 316 ? -18.621 2.907 18.565 1.00 95.88 316 GLU A O 1
ATOM 2615 N N . ALA A 1 317 ? -18.730 1.730 16.659 1.00 95.44 317 ALA A N 1
ATOM 2616 C CA . ALA A 1 317 ? -20.136 1.357 16.817 1.00 95.44 317 ALA A CA 1
ATOM 2617 C C . ALA A 1 317 ? -20.381 0.393 17.996 1.00 95.44 317 ALA A C 1
ATOM 2619 O O . ALA A 1 317 ? -21.401 0.504 18.677 1.00 95.44 317 ALA A O 1
ATOM 2620 N N . GLU A 1 318 ? -19.470 -0.549 18.256 1.00 95.69 318 GLU A N 1
ATOM 2621 C CA . GLU A 1 318 ? -19.542 -1.448 19.416 1.00 95.69 318 GLU A CA 1
ATOM 2622 C C . GLU A 1 318 ? -19.337 -0.692 20.736 1.00 95.69 318 GLU A C 1
ATOM 2624 O O . GLU A 1 318 ? -20.082 -0.921 21.690 1.00 95.69 318 GLU A O 1
ATOM 2629 N N . GLU A 1 319 ? -18.384 0.241 20.790 1.00 96.81 319 GLU A N 1
ATOM 2630 C CA . GLU A 1 319 ? -18.159 1.106 21.954 1.00 96.81 319 GLU A CA 1
ATOM 2631 C C . GLU A 1 319 ? -19.360 2.027 22.219 1.00 96.81 319 GLU A C 1
ATOM 2633 O O . GLU A 1 319 ? -19.773 2.196 23.369 1.00 96.81 319 GLU A O 1
ATOM 2638 N N . GLU A 1 320 ? -19.969 2.594 21.173 1.00 97.25 320 GLU A N 1
ATOM 2639 C CA . GLU A 1 320 ? -21.192 3.392 21.304 1.00 97.25 320 GLU A CA 1
ATOM 2640 C C . GLU A 1 320 ? -22.371 2.540 21.800 1.00 97.25 320 GLU A C 1
ATOM 2642 O O . GLU A 1 320 ? -23.102 2.956 22.701 1.00 97.25 320 GLU A O 1
ATOM 2647 N N . ALA A 1 321 ? -22.528 1.317 21.283 1.00 95.56 321 ALA A N 1
ATOM 2648 C CA . ALA A 1 321 ? -23.559 0.390 21.744 1.00 95.56 321 ALA A CA 1
ATOM 2649 C C . ALA A 1 321 ? -23.377 0.000 23.221 1.00 95.56 321 ALA A C 1
ATOM 2651 O O . ALA A 1 321 ? -24.362 -0.054 23.959 1.00 95.56 321 ALA A O 1
ATOM 2652 N N . GLN A 1 322 ? -22.135 -0.220 23.667 1.00 96.31 322 GLN A N 1
ATOM 2653 C CA . GLN A 1 322 ? -21.826 -0.482 25.077 1.00 96.31 322 GLN A CA 1
ATOM 2654 C C . GLN A 1 322 ? -22.175 0.715 25.963 1.00 96.31 322 GLN A C 1
ATOM 2656 O O . GLN A 1 322 ? -22.844 0.535 26.977 1.00 96.31 322 GLN A O 1
ATOM 2661 N N . ARG A 1 323 ? -21.820 1.939 25.552 1.00 97.00 323 ARG A N 1
ATOM 2662 C CA . ARG A 1 323 ? -22.199 3.158 26.288 1.00 97.00 323 ARG A CA 1
ATOM 2663 C C . ARG A 1 323 ? -23.710 3.313 26.426 1.00 97.00 323 ARG A C 1
ATOM 2665 O O . ARG A 1 323 ? -24.190 3.663 27.499 1.00 97.00 323 ARG A O 1
ATOM 2672 N N . ILE A 1 324 ? -24.465 3.046 25.359 1.00 96.25 324 ILE A N 1
ATOM 2673 C CA . ILE A 1 324 ? -25.934 3.107 25.395 1.00 96.25 324 ILE A CA 1
ATOM 2674 C C . ILE A 1 324 ? -26.498 2.070 26.374 1.00 96.25 324 ILE A C 1
ATOM 2676 O O . ILE A 1 324 ? -27.472 2.358 27.070 1.00 96.25 324 ILE A O 1
ATOM 2680 N N . GLU A 1 325 ? -25.921 0.870 26.430 1.00 96.50 325 GLU A N 1
ATOM 2681 C CA . GLU A 1 325 ? -26.371 -0.174 27.353 1.00 96.50 325 GLU A CA 1
ATOM 2682 C C . GLU A 1 325 ? -26.039 0.170 28.814 1.00 96.50 325 GLU A C 1
ATOM 2684 O O . GLU A 1 325 ? -26.912 0.051 29.672 1.00 96.50 325 GLU A O 1
ATOM 2689 N N . GLU A 1 326 ? -24.844 0.705 29.088 1.00 96.75 326 GLU A N 1
ATOM 2690 C CA . GLU A 1 326 ? -24.475 1.222 30.415 1.00 96.75 326 GLU A CA 1
ATOM 2691 C C . GLU A 1 326 ? -25.418 2.353 30.861 1.00 96.75 326 GLU A C 1
ATOM 2693 O O . GLU A 1 326 ? -25.935 2.334 31.979 1.00 96.75 326 GLU A O 1
ATOM 2698 N N . GLU A 1 327 ? -25.730 3.311 29.979 1.00 97.12 327 GLU A N 1
ATOM 2699 C CA . GLU A 1 327 ? -26.694 4.378 30.277 1.00 97.12 327 GLU A CA 1
ATOM 2700 C C . GLU A 1 327 ? -28.104 3.831 30.552 1.00 97.12 327 GLU A C 1
ATOM 2702 O O . GLU A 1 327 ? -28.816 4.337 31.428 1.00 97.12 327 GLU A O 1
ATOM 2707 N N . ARG A 1 328 ? -28.532 2.791 29.825 1.00 95.81 328 ARG A N 1
ATOM 2708 C CA . ARG A 1 328 ? -29.822 2.123 30.058 1.00 95.81 328 ARG A CA 1
ATOM 2709 C C . ARG A 1 328 ? -29.865 1.433 31.413 1.00 95.81 328 ARG A C 1
ATOM 2711 O O . ARG A 1 328 ? -30.884 1.550 32.100 1.00 95.81 328 ARG A O 1
ATOM 2718 N N . GLU A 1 329 ? -28.796 0.745 31.798 1.00 96.12 329 GLU A N 1
ATOM 2719 C CA . GLU A 1 329 ? -28.683 0.093 33.103 1.00 96.12 329 GLU A CA 1
ATOM 2720 C C . GLU A 1 329 ? -28.718 1.128 34.238 1.00 96.12 329 GLU A C 1
ATOM 2722 O O . GLU A 1 329 ? -29.484 0.983 35.194 1.00 96.12 329 GLU A O 1
ATOM 2727 N N . ASP A 1 330 ? -28.007 2.244 34.081 1.00 96.50 330 ASP A N 1
ATOM 2728 C CA . ASP A 1 330 ? -28.029 3.370 35.017 1.00 96.50 330 ASP A CA 1
ATOM 2729 C C . ASP A 1 330 ? -29.432 3.976 35.179 1.00 96.50 330 ASP A C 1
ATOM 2731 O O . ASP A 1 330 ? -29.886 4.257 36.297 1.00 96.50 330 ASP A O 1
ATOM 2735 N N . ILE A 1 331 ? -30.159 4.170 34.074 1.00 94.88 331 ILE A N 1
ATOM 2736 C CA . ILE A 1 331 ? -31.545 4.658 34.100 1.00 94.88 331 ILE A CA 1
ATOM 2737 C C . ILE A 1 331 ? -32.457 3.646 34.802 1.00 94.88 331 ILE A C 1
ATOM 2739 O O . ILE A 1 331 ? -33.293 4.048 35.620 1.00 94.88 331 ILE A O 1
ATOM 2743 N N . ALA A 1 332 ? -32.302 2.352 34.512 1.00 94.31 332 ALA A N 1
ATOM 2744 C CA . ALA A 1 332 ? -33.077 1.287 35.141 1.00 94.31 332 ALA A CA 1
ATOM 2745 C C . ALA A 1 332 ? -32.832 1.233 36.657 1.00 94.31 332 ALA A C 1
ATOM 2747 O O . ALA A 1 332 ? -33.795 1.186 37.427 1.00 94.31 332 ALA A O 1
ATOM 2748 N N . ASN A 1 333 ? -31.577 1.348 37.093 1.00 94.69 333 ASN A N 1
ATOM 2749 C CA . ASN A 1 333 ? -31.197 1.384 38.504 1.00 94.69 333 ASN A CA 1
ATOM 2750 C C . ASN A 1 333 ? -31.788 2.607 39.220 1.00 94.69 333 ASN A C 1
ATOM 2752 O O . ASN A 1 333 ? -32.437 2.464 40.258 1.00 94.69 333 ASN A O 1
ATOM 2756 N N . ARG A 1 334 ? -31.693 3.808 38.631 1.00 94.19 334 ARG A N 1
ATOM 2757 C CA . ARG A 1 334 ? -32.316 5.025 39.194 1.00 94.19 334 ARG A CA 1
ATOM 2758 C C . ARG A 1 334 ? -33.844 4.940 39.245 1.00 94.19 334 ARG A C 1
ATOM 2760 O O . ARG A 1 334 ? -34.468 5.494 40.153 1.00 94.19 334 ARG A O 1
ATOM 2767 N N . ALA A 1 335 ? -34.472 4.288 38.266 1.00 93.19 335 ALA A N 1
ATOM 2768 C CA . ALA A 1 335 ? -35.911 4.045 38.280 1.00 93.19 335 ALA A CA 1
ATOM 2769 C C . ALA A 1 335 ? -36.293 3.056 39.393 1.00 93.19 335 ALA A C 1
ATOM 2771 O O . ALA A 1 335 ? -37.242 3.316 40.136 1.00 93.19 335 ALA A O 1
ATOM 2772 N N . ALA A 1 336 ? -35.527 1.975 39.559 1.00 91.31 336 ALA A N 1
ATOM 2773 C CA . ALA A 1 336 ? -35.714 1.000 40.627 1.00 91.31 336 ALA A CA 1
ATOM 2774 C C . ALA A 1 336 ? -35.568 1.642 42.016 1.00 91.31 336 ALA A C 1
ATOM 2776 O O . ALA A 1 336 ? -36.437 1.438 42.861 1.00 91.31 336 ALA A O 1
ATOM 2777 N N . GLU A 1 337 ? -34.561 2.494 42.232 1.00 93.62 337 GLU A N 1
ATOM 2778 C CA . GLU A 1 337 ? -34.382 3.241 43.488 1.00 93.62 337 GLU A CA 1
ATOM 2779 C C . GLU A 1 337 ? -35.572 4.150 43.821 1.00 93.62 337 GLU A C 1
ATOM 2781 O O . GLU A 1 337 ? -35.943 4.283 44.987 1.00 93.62 337 GLU A O 1
ATOM 2786 N N . LYS A 1 338 ? -36.211 4.760 42.815 1.00 93.00 338 LYS A N 1
ATOM 2787 C CA . LYS A 1 338 ? -37.410 5.592 43.022 1.00 93.00 338 LYS A CA 1
ATOM 2788 C C . LYS A 1 338 ? -38.669 4.767 43.283 1.00 93.00 338 LYS A C 1
ATOM 2790 O O . LYS A 1 338 ? -39.525 5.193 44.059 1.00 93.00 338 LYS A O 1
ATOM 2795 N N . ILE A 1 339 ? -38.805 3.614 42.629 1.00 91.31 339 ILE A N 1
ATOM 2796 C CA . ILE A 1 339 ? -39.997 2.758 42.713 1.00 91.31 339 ILE A CA 1
ATOM 2797 C C . ILE A 1 339 ? -39.971 1.882 43.975 1.00 91.31 339 ILE A C 1
ATOM 2799 O O . ILE A 1 339 ? -41.020 1.673 44.586 1.00 91.31 339 ILE A O 1
ATOM 2803 N N . ALA A 1 340 ? -38.799 1.412 44.409 1.00 91.44 340 ALA A N 1
ATOM 2804 C CA . ALA A 1 340 ? -38.630 0.562 45.589 1.00 91.44 340 ALA A CA 1
ATOM 2805 C C . ALA A 1 340 ? -39.317 1.108 46.862 1.00 91.44 340 ALA A C 1
ATOM 2807 O O . ALA A 1 340 ? -40.131 0.382 47.438 1.00 91.44 340 ALA A O 1
ATOM 2808 N N . PRO A 1 341 ? -39.113 2.374 47.284 1.00 91.12 341 PRO A N 1
ATOM 2809 C CA . PRO A 1 341 ? -39.781 2.911 48.469 1.00 91.12 341 PRO A CA 1
ATOM 2810 C C . PRO A 1 341 ? -41.298 3.058 48.282 1.00 91.12 341 PRO A C 1
ATOM 2812 O O . PRO A 1 341 ? -42.049 2.891 49.241 1.00 91.12 341 PRO A O 1
ATOM 2815 N N . GLN A 1 342 ? -41.779 3.314 47.059 1.00 91.00 342 GLN A N 1
ATOM 2816 C CA . GLN A 1 342 ? -43.219 3.361 46.782 1.00 91.00 342 GLN A CA 1
ATOM 2817 C C . GLN A 1 342 ? -43.860 1.974 46.885 1.00 91.00 342 GLN A C 1
ATOM 2819 O O . GLN A 1 342 ? -44.931 1.835 47.480 1.00 91.00 342 GLN A O 1
ATOM 2824 N N . MET A 1 343 ? -43.203 0.942 46.348 1.00 87.75 343 MET A N 1
ATOM 2825 C CA . MET A 1 343 ? -43.667 -0.440 46.488 1.00 87.75 343 MET A CA 1
ATOM 2826 C C . MET A 1 343 ? -43.632 -0.900 47.943 1.00 87.75 343 MET A C 1
ATOM 2828 O O . MET A 1 343 ? -44.595 -1.510 48.405 1.00 87.75 343 MET A O 1
ATOM 2832 N N . GLN A 1 344 ? -42.580 -0.553 48.687 1.00 91.62 344 GLN A N 1
ATOM 2833 C CA . GLN A 1 344 ? -42.483 -0.869 50.108 1.00 91.62 344 GLN A CA 1
ATOM 2834 C C . GLN A 1 344 ? -43.591 -0.182 50.920 1.00 91.62 344 GLN A C 1
ATOM 2836 O O . GLN A 1 344 ? -44.268 -0.844 51.702 1.00 91.62 344 GLN A O 1
ATOM 2841 N N . TYR A 1 345 ? -43.872 1.097 50.656 1.00 93.69 345 TYR A N 1
ATOM 2842 C CA . TYR A 1 345 ? -44.992 1.813 51.273 1.00 93.69 345 TYR A CA 1
ATOM 2843 C C . TYR A 1 345 ? -46.350 1.161 50.968 1.00 93.69 345 TYR A C 1
ATOM 2845 O O . TYR A 1 345 ? -47.178 0.978 51.863 1.00 93.69 345 TYR A O 1
ATOM 2853 N N . MET A 1 346 ? -46.592 0.782 49.709 1.00 92.19 346 MET A N 1
ATOM 2854 C CA . MET A 1 346 ? -47.823 0.092 49.306 1.00 92.19 346 MET A CA 1
ATOM 2855 C C . MET A 1 346 ? -47.974 -1.264 50.008 1.00 92.19 346 MET A C 1
ATOM 2857 O O . MET A 1 346 ? -49.076 -1.607 50.443 1.00 92.19 346 MET A O 1
ATOM 2861 N N . PHE A 1 347 ? -46.874 -2.003 50.164 1.00 92.88 347 PHE A N 1
ATOM 2862 C CA . PHE A 1 347 ? -46.848 -3.282 50.869 1.00 92.88 347 PHE A CA 1
ATOM 2863 C C . PHE A 1 347 ? -47.126 -3.117 52.371 1.00 92.88 347 PHE A C 1
ATOM 2865 O O . PHE A 1 347 ? -48.012 -3.782 52.911 1.00 92.88 347 PHE A O 1
ATOM 2872 N N . GLU A 1 348 ? -46.451 -2.178 53.040 1.00 94.00 348 GLU A N 1
ATOM 2873 C CA . GLU A 1 348 ? -46.675 -1.861 54.459 1.00 94.00 348 GLU A CA 1
ATOM 2874 C C . GLU A 1 348 ? -48.119 -1.409 54.718 1.00 94.00 348 GLU A C 1
ATOM 2876 O O . GLU A 1 348 ? -48.752 -1.831 55.692 1.00 94.00 348 GLU A O 1
ATOM 2881 N N . LYS A 1 349 ? -48.690 -0.605 53.812 1.00 94.75 349 LYS A N 1
ATOM 2882 C CA . LYS A 1 349 ? -50.092 -0.179 53.878 1.00 94.75 349 LYS A CA 1
ATOM 2883 C C . LYS A 1 349 ? -51.058 -1.363 53.771 1.00 94.75 349 LYS A C 1
ATOM 2885 O O . LYS A 1 349 ? -51.972 -1.467 54.591 1.00 94.75 349 LYS A O 1
ATOM 2890 N N . GLN A 1 350 ? -50.851 -2.272 52.815 1.00 93.44 350 GLN A N 1
ATOM 2891 C CA . GLN A 1 350 ? -51.662 -3.491 52.695 1.00 93.44 350 GLN A CA 1
ATOM 2892 C C . GLN A 1 350 ? -51.550 -4.382 53.937 1.00 93.44 350 GLN A C 1
ATOM 2894 O O . GLN A 1 350 ? -52.555 -4.924 54.404 1.00 93.44 350 GLN A O 1
ATOM 2899 N N . GLN A 1 351 ? -50.351 -4.507 54.509 1.00 92.56 351 GLN A N 1
ATOM 2900 C CA . GLN A 1 351 ? -50.130 -5.290 55.721 1.00 92.56 351 GLN A CA 1
ATOM 2901 C C . GLN A 1 351 ? -50.854 -4.678 56.930 1.00 92.56 351 GLN A C 1
ATOM 2903 O O . GLN A 1 351 ? -51.506 -5.402 57.686 1.00 92.56 351 GLN A O 1
ATOM 2908 N N . MET A 1 352 ? -50.820 -3.349 57.083 1.00 94.00 352 MET A N 1
ATOM 2909 C CA . MET A 1 352 ? -51.590 -2.640 58.110 1.00 94.00 352 MET A CA 1
ATOM 2910 C C . MET A 1 352 ? -53.102 -2.828 57.942 1.00 94.00 352 MET A C 1
ATOM 2912 O O . MET A 1 352 ? -53.792 -3.114 58.922 1.00 94.00 352 MET A O 1
ATOM 2916 N N . GLU A 1 353 ? -53.630 -2.706 56.721 1.00 94.12 353 GLU A N 1
ATOM 2917 C CA . GLU A 1 353 ? -55.056 -2.929 56.443 1.00 94.12 353 GLU A CA 1
ATOM 2918 C C . GLU A 1 353 ? -55.483 -4.376 56.734 1.00 94.12 353 GLU A C 1
ATOM 2920 O O . GLU A 1 353 ? -56.545 -4.604 57.320 1.00 94.12 353 GLU A O 1
ATOM 2925 N N . SER A 1 354 ? -54.642 -5.355 56.390 1.00 92.31 354 SER A N 1
ATOM 2926 C CA . SER A 1 354 ? -54.872 -6.770 56.699 1.00 92.31 354 SER A CA 1
ATOM 2927 C C . SER A 1 354 ? -54.883 -7.026 58.209 1.00 92.31 354 SER A C 1
ATOM 2929 O O . SER A 1 354 ? -55.822 -7.623 58.737 1.00 92.31 354 SER A O 1
ATOM 2931 N N . ASN A 1 355 ? -53.903 -6.483 58.939 1.00 93.19 355 ASN A N 1
ATOM 2932 C CA . ASN A 1 355 ? -53.842 -6.584 60.399 1.00 93.19 355 ASN A CA 1
ATOM 2933 C C . ASN A 1 355 ? -55.062 -5.940 61.068 1.00 93.19 355 ASN A C 1
ATOM 2935 O O . ASN A 1 355 ? -55.613 -6.497 62.019 1.00 93.19 355 ASN A O 1
ATOM 2939 N N . LYS A 1 356 ? -55.531 -4.800 60.549 1.00 94.62 356 LYS A N 1
ATOM 2940 C CA . LYS A 1 356 ? -56.747 -4.142 61.036 1.00 94.62 356 LYS A CA 1
ATOM 2941 C C . LYS A 1 356 ? -57.984 -5.026 60.843 1.00 94.62 356 LYS A C 1
ATOM 2943 O O . LYS A 1 356 ? -58.746 -5.190 61.795 1.00 94.62 356 LYS A O 1
ATOM 2948 N N . LYS A 1 357 ? -58.144 -5.650 59.668 1.00 92.56 357 LYS A N 1
ATOM 2949 C CA . LYS A 1 357 ? -59.222 -6.625 59.408 1.00 92.56 357 LYS A CA 1
ATOM 2950 C C . LYS A 1 357 ? -59.147 -7.831 60.345 1.00 92.56 357 LYS A C 1
ATOM 2952 O O . LYS A 1 357 ? -60.173 -8.265 60.858 1.00 92.56 357 LYS A O 1
ATOM 2957 N N . ILE A 1 358 ? -57.948 -8.356 60.607 1.00 91.50 358 ILE A N 1
ATOM 2958 C CA . ILE A 1 358 ? -57.751 -9.460 61.559 1.00 91.50 358 ILE A CA 1
ATOM 2959 C C . ILE A 1 358 ? -58.205 -9.051 62.968 1.00 91.50 358 ILE A C 1
ATOM 2961 O O . ILE A 1 358 ? -58.884 -9.824 63.642 1.00 91.50 358 ILE A O 1
ATOM 2965 N N . GLU A 1 359 ? -57.861 -7.847 63.427 1.00 92.44 359 GLU A N 1
ATOM 2966 C CA . GLU A 1 359 ? -58.287 -7.352 64.741 1.00 92.44 359 GLU A CA 1
ATOM 2967 C C . GLU A 1 359 ? -59.798 -7.081 64.820 1.00 92.44 359 GLU A C 1
ATOM 2969 O O . GLU A 1 359 ? -60.418 -7.382 65.843 1.00 92.44 359 GLU A O 1
ATOM 2974 N N . GLU A 1 360 ? -60.420 -6.574 63.753 1.00 92.62 360 GLU A N 1
ATOM 2975 C CA . GLU A 1 360 ? -61.882 -6.457 63.651 1.00 92.62 360 GLU A CA 1
ATOM 2976 C C . GLU A 1 360 ? -62.556 -7.832 63.751 1.00 92.62 360 GLU A C 1
ATOM 2978 O O . GLU A 1 360 ? -63.407 -8.026 64.621 1.00 92.62 360 GLU A O 1
ATOM 2983 N N . LEU A 1 361 ? -62.086 -8.826 62.990 1.00 91.44 361 LEU A N 1
ATOM 2984 C CA . LEU A 1 361 ? -62.580 -10.205 63.065 1.00 91.44 361 LEU A CA 1
ATOM 2985 C C . LEU A 1 361 ? -62.397 -10.813 64.464 1.00 91.44 361 LEU A C 1
ATOM 2987 O O . LEU A 1 361 ? -63.303 -11.461 64.986 1.00 91.44 361 LEU A O 1
ATOM 2991 N N . LYS A 1 362 ? -61.259 -10.577 65.132 1.00 90.19 362 LYS A N 1
ATOM 2992 C CA . LYS A 1 362 ? -61.057 -11.018 66.525 1.00 90.19 362 LYS A CA 1
ATOM 2993 C C . LYS A 1 362 ? -62.064 -10.379 67.482 1.00 90.19 362 LYS A C 1
ATOM 2995 O O . LYS A 1 362 ? -62.540 -11.051 68.402 1.00 90.19 362 LYS A O 1
ATOM 3000 N N . ARG A 1 363 ? -62.392 -9.094 67.303 1.00 89.56 363 ARG A N 1
ATOM 3001 C CA . ARG A 1 363 ? -63.411 -8.401 68.111 1.00 89.56 363 ARG A CA 1
ATOM 3002 C C . ARG A 1 363 ? -64.799 -8.974 67.857 1.00 89.56 363 ARG A C 1
ATOM 3004 O O . ARG A 1 363 ? -65.510 -9.232 68.829 1.00 89.56 363 ARG A O 1
ATOM 3011 N N . GLU A 1 364 ? -65.151 -9.224 66.599 1.00 87.69 364 GLU A N 1
ATOM 3012 C CA . GLU A 1 364 ? -66.411 -9.865 66.216 1.00 87.69 364 GLU A CA 1
ATOM 3013 C C . GLU A 1 364 ? -66.531 -11.256 66.839 1.00 87.69 364 GLU A C 1
ATOM 3015 O O . GLU A 1 364 ? -67.497 -11.510 67.557 1.00 87.69 364 GLU A O 1
ATOM 3020 N N . VAL A 1 365 ? -65.509 -12.108 66.710 1.00 83.12 365 VAL A N 1
ATOM 3021 C CA . VAL A 1 365 ? -65.464 -13.436 67.347 1.00 83.12 365 VAL A CA 1
ATOM 3022 C C . VAL A 1 365 ? -65.589 -13.329 68.869 1.00 83.12 365 VAL A C 1
ATOM 3024 O O . VAL A 1 365 ? -66.339 -14.086 69.484 1.00 83.12 365 VAL A O 1
ATOM 3027 N N . LYS A 1 366 ? -64.913 -12.366 69.509 1.00 83.31 366 LYS A N 1
ATOM 3028 C CA . LYS A 1 366 ? -65.027 -12.138 70.961 1.00 83.31 366 LYS A CA 1
ATOM 3029 C C . LYS A 1 366 ? -66.423 -11.657 71.369 1.00 83.31 366 LYS A C 1
ATOM 3031 O O . LYS A 1 366 ? -66.865 -11.968 72.475 1.00 83.31 366 LYS A O 1
ATOM 3036 N N . SER A 1 367 ? -67.109 -10.886 70.527 1.00 77.81 367 SER A N 1
ATOM 3037 C CA . SER A 1 367 ? -68.493 -10.459 70.764 1.00 77.81 367 SER A CA 1
ATOM 3038 C C . SER A 1 367 ? -69.479 -11.616 70.575 1.00 77.81 367 SER A C 1
ATOM 3040 O O . SER A 1 367 ? -70.297 -11.864 71.458 1.00 77.81 367 SER A O 1
ATOM 3042 N N . ALA A 1 368 ? -69.316 -12.410 69.514 1.00 73.62 368 ALA A N 1
ATOM 3043 C CA . ALA A 1 368 ? -70.097 -13.610 69.250 1.00 73.62 368 ALA A CA 1
ATOM 3044 C C . ALA A 1 368 ? -69.930 -14.634 70.377 1.00 73.62 368 ALA A C 1
ATOM 3046 O O . ALA A 1 368 ? -70.924 -15.160 70.867 1.00 73.62 368 ALA A O 1
ATOM 3047 N N . LYS A 1 369 ? -68.698 -14.821 70.877 1.00 70.62 369 LYS A N 1
ATOM 3048 C CA . LYS A 1 369 ? -68.414 -15.680 72.033 1.00 70.62 369 LYS A CA 1
ATOM 3049 C C . LYS A 1 369 ? -69.197 -15.250 73.276 1.00 70.62 369 LYS A C 1
ATOM 3051 O O . LYS A 1 369 ? -69.788 -16.096 73.938 1.00 70.62 369 LYS A O 1
ATOM 3056 N N . ARG A 1 370 ? -69.277 -13.941 73.555 1.00 64.81 370 ARG A N 1
ATOM 3057 C CA . ARG A 1 370 ? -70.104 -13.413 74.656 1.00 64.81 370 ARG A CA 1
ATOM 3058 C C . ARG A 1 370 ? -71.593 -13.685 74.443 1.00 64.81 370 ARG A C 1
ATOM 3060 O O . ARG A 1 370 ? -72.283 -13.991 75.407 1.00 64.81 370 ARG A O 1
ATOM 3067 N N . HIS A 1 371 ? -72.086 -13.628 73.208 1.00 60.81 371 HIS A N 1
ATOM 3068 C CA . HIS A 1 371 ? -73.473 -13.986 72.906 1.00 60.81 371 HIS A CA 1
ATOM 3069 C C . HIS A 1 371 ? -73.744 -15.495 73.033 1.00 60.81 371 HIS A C 1
ATOM 3071 O O . HIS A 1 371 ? -74.797 -15.867 73.547 1.00 60.81 371 HIS A O 1
ATOM 3077 N N . THR A 1 372 ? -72.802 -16.370 72.666 1.00 57.44 372 THR A N 1
ATOM 3078 C CA . THR A 1 372 ? -72.918 -17.819 72.916 1.00 57.44 372 THR A CA 1
ATOM 3079 C C . THR A 1 372 ? -72.777 -18.181 74.390 1.00 57.44 372 THR A C 1
ATOM 3081 O O . THR A 1 372 ? -73.525 -19.032 74.847 1.00 57.44 372 THR A O 1
ATOM 3084 N N . ASP A 1 373 ? -71.912 -17.526 75.166 1.00 53.38 373 ASP A N 1
ATOM 3085 C CA . ASP A 1 373 ? -71.787 -17.791 76.608 1.00 53.38 373 ASP A CA 1
ATOM 3086 C C . ASP A 1 373 ? -73.047 -17.335 77.371 1.00 53.38 373 ASP A C 1
ATOM 3088 O O . ASP A 1 373 ? -73.475 -17.988 78.324 1.00 53.38 373 ASP A O 1
ATOM 3092 N N . VAL A 1 374 ? -73.720 -16.276 76.904 1.00 54.84 374 VAL A N 1
ATOM 3093 C CA . VAL A 1 374 ? -75.031 -15.850 77.427 1.00 54.84 374 VAL A CA 1
ATOM 3094 C C . VAL A 1 374 ? -76.161 -16.779 76.947 1.00 54.84 374 VAL A C 1
ATOM 3096 O O . VAL A 1 374 ? -77.039 -17.123 77.735 1.00 54.84 374 VAL A O 1
ATOM 3099 N N . GLY A 1 375 ? -76.129 -17.260 75.700 1.00 50.62 375 GLY A N 1
ATOM 3100 C CA . GLY A 1 375 ? -77.118 -18.212 75.171 1.00 50.62 375 GLY A CA 1
ATOM 3101 C C . GLY A 1 375 ? -77.017 -19.617 75.781 1.00 50.62 375 GLY A C 1
ATOM 3102 O O . GLY A 1 375 ? -78.032 -20.224 76.123 1.00 50.62 375 GLY A O 1
ATOM 3103 N N . ILE A 1 376 ? -75.797 -20.115 75.995 1.00 50.50 376 ILE A N 1
ATOM 3104 C CA . ILE A 1 376 ? -75.523 -21.404 76.641 1.00 50.50 376 ILE A CA 1
ATOM 3105 C C . ILE A 1 376 ? -75.753 -21.288 78.154 1.00 50.50 376 ILE A C 1
ATOM 3107 O O . ILE A 1 376 ? -76.336 -22.194 78.741 1.00 50.50 376 ILE A O 1
ATOM 3111 N N . GLY A 1 377 ? -75.417 -20.157 78.784 1.00 49.41 377 GLY A N 1
ATOM 3112 C CA . GLY A 1 377 ? -75.717 -19.905 80.197 1.00 49.41 377 GLY A CA 1
ATOM 3113 C C . GLY A 1 377 ? -77.218 -19.905 80.510 1.00 49.41 377 GLY A C 1
ATOM 3114 O O . GLY A 1 377 ? -77.638 -20.489 81.508 1.00 49.41 377 GLY A O 1
ATOM 3115 N N . VAL A 1 378 ? -78.053 -19.333 79.635 1.00 51.31 378 VAL A N 1
ATOM 3116 C CA . VAL A 1 378 ? -79.519 -19.341 79.806 1.00 51.31 378 VAL A CA 1
ATOM 3117 C C . VAL A 1 378 ? -80.128 -20.708 79.457 1.00 51.31 378 VAL A C 1
ATOM 3119 O O . VAL A 1 378 ? -81.031 -21.170 80.157 1.00 51.31 378 VAL A O 1
ATOM 3122 N N . GLY A 1 379 ? -79.606 -21.405 78.441 1.00 51.12 379 GLY A N 1
ATOM 3123 C CA . GLY A 1 379 ? -80.043 -22.762 78.087 1.00 51.12 379 GLY A CA 1
ATOM 3124 C C . GLY A 1 379 ? -79.710 -23.811 79.157 1.00 51.12 379 GLY A C 1
ATOM 3125 O O . GLY A 1 379 ? -80.570 -24.605 79.539 1.00 51.12 379 GLY A O 1
ATOM 3126 N N . VAL A 1 380 ? -78.493 -23.775 79.707 1.00 53.12 380 VAL A N 1
ATOM 3127 C CA . VAL A 1 380 ? -78.027 -24.706 80.750 1.00 53.12 380 VAL A CA 1
ATOM 3128 C C . VAL A 1 380 ? -78.672 -24.397 82.105 1.00 53.12 380 VAL A C 1
ATOM 3130 O O . VAL A 1 380 ? -79.040 -25.325 82.822 1.00 53.12 380 VAL A O 1
ATOM 3133 N N . ALA A 1 381 ? -78.915 -23.124 82.443 1.00 53.66 381 ALA A N 1
ATOM 3134 C CA . ALA A 1 381 ? -79.629 -22.765 83.672 1.00 53.66 381 ALA A CA 1
ATOM 3135 C C . ALA A 1 381 ? -81.103 -23.218 83.663 1.00 53.66 381 ALA A C 1
ATOM 3137 O O . ALA A 1 381 ? -81.616 -23.639 84.703 1.00 53.66 381 ALA A O 1
ATOM 3138 N N . ASN A 1 382 ? -81.783 -23.188 82.509 1.00 54.22 382 ASN A N 1
ATOM 3139 C CA . ASN A 1 382 ? -83.149 -23.715 82.392 1.00 54.22 382 ASN A CA 1
ATOM 3140 C C . ASN A 1 382 ? -83.193 -25.252 82.410 1.00 54.22 382 ASN A C 1
ATOM 3142 O O . ASN A 1 382 ? -84.095 -25.816 83.030 1.00 54.22 382 ASN A O 1
ATOM 3146 N N . LEU A 1 383 ? -82.207 -25.930 81.813 1.00 53.47 383 LEU A N 1
ATOM 3147 C CA . LEU A 1 383 ? -82.066 -27.389 81.906 1.00 53.47 383 LEU A CA 1
ATOM 3148 C C . LEU A 1 383 ? -81.779 -27.848 83.344 1.00 53.47 383 LEU A C 1
ATOM 3150 O O . LEU A 1 383 ? -82.439 -28.761 83.836 1.00 53.47 383 LEU A O 1
ATOM 3154 N N . LEU A 1 384 ? -80.886 -27.168 84.069 1.00 54.53 384 LEU A N 1
ATOM 3155 C CA . LEU A 1 384 ? -80.598 -27.475 85.475 1.00 54.53 384 LEU A CA 1
ATOM 3156 C C . LEU A 1 384 ? -81.791 -27.183 86.403 1.00 54.53 384 LEU A C 1
ATOM 3158 O O . LEU A 1 384 ? -82.025 -27.937 87.347 1.00 54.53 384 LEU A O 1
ATOM 3162 N N . LYS A 1 385 ? -82.611 -26.160 86.116 1.00 54.72 385 LYS A N 1
ATOM 3163 C CA . LYS A 1 385 ? -83.874 -25.917 86.842 1.00 54.72 385 LYS A CA 1
ATOM 3164 C C . LYS A 1 385 ? -84.951 -26.971 86.577 1.00 54.72 385 LYS A C 1
ATOM 3166 O O . LYS A 1 385 ? -85.777 -27.196 87.457 1.00 54.72 385 LYS A O 1
ATOM 3171 N N . GLN A 1 386 ? -84.973 -27.597 85.399 1.00 52.81 386 GLN A N 1
ATOM 3172 C CA . GLN A 1 386 ? -85.896 -28.700 85.110 1.00 52.81 386 GLN A CA 1
ATOM 3173 C C . GLN A 1 386 ? -85.428 -30.028 85.715 1.00 52.81 386 GLN A C 1
ATOM 3175 O O . GLN A 1 386 ? -86.266 -30.826 86.127 1.00 52.81 386 GLN A O 1
ATOM 3180 N N . ILE A 1 387 ? -84.115 -30.247 85.816 1.00 54.66 387 ILE A N 1
ATOM 3181 C CA . ILE A 1 387 ? -83.544 -31.447 86.443 1.00 54.66 387 ILE A CA 1
ATOM 3182 C C . ILE A 1 387 ? -83.720 -31.414 87.968 1.00 54.66 387 ILE A C 1
ATOM 3184 O O . ILE A 1 387 ? -84.035 -32.439 88.549 1.00 54.66 387 ILE A O 1
ATOM 3188 N N . ASN A 1 388 ? -83.626 -30.246 88.612 1.00 45.41 388 ASN A N 1
ATOM 3189 C CA . ASN A 1 388 ? -83.771 -30.114 90.072 1.00 45.41 388 ASN A CA 1
ATOM 3190 C C . ASN A 1 388 ? -85.237 -30.053 90.568 1.00 45.41 388 ASN A C 1
ATOM 3192 O O . ASN A 1 388 ? -85.501 -29.662 91.704 1.00 45.41 388 ASN A O 1
ATOM 3196 N N . LYS A 1 389 ? -86.204 -30.347 89.687 1.00 47.03 389 LYS A N 1
ATOM 3197 C CA . LYS A 1 389 ? -87.653 -30.354 89.974 1.00 47.03 389 LYS A CA 1
ATOM 3198 C C . LYS A 1 389 ? -88.312 -31.718 89.716 1.00 47.03 389 LYS A C 1
ATOM 3200 O O . LYS A 1 389 ? -89.531 -31.829 89.846 1.00 47.03 389 LYS A O 1
ATOM 3205 N N . LYS A 1 390 ? -87.517 -32.715 89.331 1.00 42.22 390 LYS A N 1
ATOM 3206 C CA . LYS A 1 390 ? -87.834 -34.144 89.394 1.00 42.22 390 LYS A CA 1
ATOM 3207 C C . LYS A 1 390 ? -87.028 -34.749 90.530 1.00 42.22 390 LYS A C 1
ATOM 3209 O O . LYS A 1 390 ? -87.532 -35.741 91.095 1.00 42.22 390 LYS A O 1
#

InterPro domains:
  IPR007759 ASXL, HARE-HTH domain [PS51913] (1-73)
  IPR007829 TM2 domain [PF05154] (134-183)